Protein AF-A0A3M2CW40-F1 (afdb_monomer_lite)

Foldseek 3Di:
DPPPVVVVVVVVVVVVVPDDPPPDPDLQCPLVVLLPPQWAKEKEFEAEAEPPDDPPPPGPQDQLVQKWKWKAQVVVQAFTDTDDWDASDPVRSSRRMTIDTGHAGKMKMFIAWNQNLQVLQPDPDDDQLTWIWMFGGHGSFHYEYQFYWYWYFHWDQDPVRDTTGHHIDNYIDGHDPVVVVQVSSCVSNVHRDDYYYTHIGTFLPLLPPVLVLVAQEAEDEDPDPADEDEPQLLVLLLVVLVNDPVSQVCLVVPDDVVSVVVVVVCVVVSSVRSNVRSVVVCVVCVVLSVVVVVCCNVVPLSVLLSVLLNVVSCVLSVVVVVVPVVPPDDDPDDRFHKYKYKGWHYWYWFAFLPPQWTFIKTKMWIWIFTDDPPDTRTSDIAIEIAEAQRGAADDDPPDDSPRHDRGSRRPRYDYDPDHTDIDHVVQSRDPVCVVVVVVVSSVVSNVVSQVVCVSNVSDPPPPPPPD

Sequence (467 aa):
MISWTVVLGAIVLIAGCGYDPIVVSDRAGIAEGATNDGRAVVLFRLFVTEEGRSPMLSPVRWSFESFEMGLARIDAGEQMKRVQVLSPSSALASQGWMFMKMNPGRYQLWIVPPAGSLSILGAQDTHRTIPDIHLDIPSGARWVYAGSLHLVCSPRAGFWGNMMPTHCANTVNVVNEAQAARRVIEQVARRPVPFIVRLGVPHRWKVNDSRLRTVMPIVKAQKKPIRWVRPDWRRRALERVGITPQGVEWSMWGFGGISTIAYLLYLPFGILTGELLGASDQDTWKDCVDRWQETFQQSDLQRHWNQMMRRALEMKVNGLAHDRRSHAARSDAEPAVFIWETGVERVQLRECEERGSFCLELAVRLQIRERSAEEGQLVYDGFLLYSNPAARPVPFSEQPFSQAQLPVYRTYEIPLSDRAPCRNLKFYCADENARLLHEEVSQVFSRMISYFLTDLGINAETSQDAH

Radius of gyration: 25.92 Å; chains: 1; bounding box: 70×84×68 Å

Structure (mmCIF, N/CA/C/O backbone):
data_AF-A0A3M2CW40-F1
#
_entry.id   AF-A0A3M2CW40-F1
#
loop_
_atom_site.group_PDB
_atom_site.id
_atom_site.type_symbol
_atom_site.label_atom_id
_atom_site.label_alt_id
_atom_site.label_comp_id
_atom_site.label_asym_id
_atom_site.label_entity_id
_atom_site.label_seq_id
_atom_site.pdbx_PDB_ins_code
_atom_site.Cartn_x
_atom_site.Cartn_y
_atom_site.Cartn_z
_atom_site.occupancy
_atom_site.B_iso_or_equiv
_atom_site.auth_seq_id
_atom_site.auth_comp_id
_atom_site.auth_asym_id
_atom_site.auth_atom_id
_atom_site.pdbx_PDB_model_num
ATOM 1 N N . MET A 1 1 ? -33.946 41.887 3.224 1.00 44.06 1 MET A N 1
ATOM 2 C CA . MET A 1 1 ? -33.983 40.858 2.162 1.00 44.06 1 MET A CA 1
ATOM 3 C C . MET A 1 1 ? -32.568 40.670 1.650 1.00 44.06 1 MET A C 1
ATOM 5 O O . MET A 1 1 ? -32.076 41.528 0.933 1.00 44.06 1 MET A O 1
ATOM 9 N N . ILE A 1 2 ? -31.880 39.617 2.090 1.00 43.72 2 ILE A N 1
ATOM 10 C CA . ILE A 1 2 ? -30.570 39.269 1.529 1.00 43.72 2 ILE A CA 1
ATOM 11 C C . ILE A 1 2 ? -30.851 38.691 0.141 1.00 43.72 2 ILE A C 1
ATOM 13 O O . ILE A 1 2 ? -31.598 37.723 0.017 1.00 43.72 2 ILE A O 1
ATOM 17 N N . SER A 1 3 ? -30.347 39.358 -0.896 1.00 50.59 3 SER A N 1
ATOM 18 C CA . SER A 1 3 ? -30.571 38.965 -2.286 1.00 50.59 3 SER A CA 1
ATOM 19 C C . SER A 1 3 ? -30.021 37.559 -2.520 1.00 50.59 3 SER A C 1
ATOM 21 O O . SER A 1 3 ? -28.847 37.299 -2.253 1.00 50.59 3 SER A O 1
ATOM 23 N N . TRP A 1 4 ? -30.858 36.663 -3.043 1.00 50.28 4 TRP A N 1
ATOM 24 C CA . TRP A 1 4 ? -30.526 35.269 -3.361 1.00 50.28 4 TRP A CA 1
ATOM 25 C C . TRP A 1 4 ? -29.286 35.120 -4.262 1.00 50.28 4 TRP A C 1
ATOM 27 O O . TRP A 1 4 ? -28.609 34.094 -4.217 1.00 50.28 4 TRP A O 1
ATOM 37 N N . THR A 1 5 ? -28.927 36.166 -5.012 1.00 61.84 5 THR A N 1
ATOM 38 C CA . THR A 1 5 ? -27.685 36.238 -5.796 1.00 61.84 5 THR A CA 1
ATOM 39 C C . THR A 1 5 ? -26.415 36.182 -4.945 1.00 61.84 5 THR A C 1
ATOM 41 O O . THR A 1 5 ? -25.422 35.612 -5.385 1.00 61.84 5 THR A O 1
ATOM 44 N N . VAL A 1 6 ? -26.436 36.707 -3.716 1.00 63.44 6 VAL A N 1
ATOM 45 C CA . VAL A 1 6 ? -25.269 36.704 -2.815 1.00 63.44 6 VAL A CA 1
ATOM 46 C C . VAL A 1 6 ? -25.023 35.304 -2.244 1.00 63.44 6 VAL A C 1
ATOM 48 O O . VAL A 1 6 ? -23.878 34.873 -2.140 1.00 63.44 6 VAL A O 1
ATOM 51 N N . VAL A 1 7 ? -26.091 34.560 -1.942 1.00 60.53 7 VAL A N 1
ATOM 52 C CA . VAL A 1 7 ? -25.998 33.189 -1.411 1.00 60.53 7 VAL A CA 1
ATOM 53 C C . VAL A 1 7 ? -25.547 32.208 -2.498 1.00 60.53 7 VAL A C 1
ATOM 55 O O . VAL A 1 7 ? -24.634 31.419 -2.266 1.00 60.53 7 VAL A O 1
ATOM 58 N N . LEU A 1 8 ? -26.110 32.300 -3.710 1.00 56.31 8 LEU A N 1
ATOM 59 C CA . LEU A 1 8 ? -25.662 31.500 -4.859 1.00 56.31 8 LEU A CA 1
ATOM 60 C C . LEU A 1 8 ? -24.215 31.828 -5.263 1.00 56.31 8 LEU A C 1
ATOM 62 O O . LEU A 1 8 ? -23.442 30.914 -5.542 1.00 56.31 8 LEU A O 1
ATOM 66 N N . GLY A 1 9 ? -23.823 33.107 -5.226 1.00 54.88 9 GLY A N 1
ATOM 67 C CA . GLY A 1 9 ? -22.445 33.530 -5.494 1.00 54.88 9 GLY A CA 1
ATOM 68 C C . GLY A 1 9 ? -21.434 32.962 -4.491 1.00 54.88 9 GLY A C 1
ATOM 69 O O . GLY A 1 9 ? -20.370 32.497 -4.893 1.00 54.88 9 GLY A O 1
ATOM 70 N N . ALA A 1 10 ? -21.780 32.922 -3.200 1.00 55.78 10 ALA A N 1
ATOM 71 C CA . ALA A 1 10 ? -20.925 32.337 -2.167 1.00 55.78 10 ALA A CA 1
ATOM 72 C C . ALA A 1 10 ? -20.774 30.811 -2.317 1.00 55.78 10 ALA A C 1
ATOM 74 O O . ALA A 1 10 ? -19.677 30.289 -2.140 1.00 55.78 10 ALA A O 1
ATOM 75 N N . ILE A 1 11 ? -21.836 30.092 -2.703 1.00 53.91 11 ILE A N 1
ATOM 76 C CA . ILE A 1 11 ? -21.786 28.633 -2.910 1.00 53.91 11 ILE A CA 1
ATOM 77 C C . ILE A 1 11 ? -20.890 28.271 -4.106 1.00 53.91 11 ILE A C 1
ATOM 79 O O . ILE A 1 11 ? -20.099 27.333 -4.012 1.00 53.91 11 ILE A O 1
ATOM 83 N N . VAL A 1 12 ? -20.942 29.041 -5.199 1.00 51.91 12 VAL A N 1
ATOM 84 C CA . VAL A 1 12 ? -20.060 28.833 -6.364 1.00 51.91 12 VAL A CA 1
ATOM 85 C C . VAL A 1 12 ? -18.601 29.170 -6.034 1.00 51.91 12 VAL A C 1
ATOM 87 O O . VAL A 1 12 ? -17.702 28.441 -6.447 1.00 51.91 12 VAL A O 1
ATOM 90 N N . LEU A 1 13 ? -18.348 30.217 -5.240 1.00 47.81 13 LEU A N 1
ATOM 91 C CA . LEU A 1 13 ? -16.991 30.577 -4.805 1.00 47.81 13 LEU A CA 1
ATOM 92 C C . LEU A 1 13 ? -16.382 29.550 -3.837 1.00 47.81 13 LEU A C 1
ATOM 94 O O . LEU A 1 13 ? -15.189 29.278 -3.922 1.00 47.81 13 LEU A O 1
ATOM 98 N N . ILE A 1 14 ? -17.180 28.933 -2.960 1.00 51.41 14 ILE A N 1
ATOM 99 C CA . ILE A 1 14 ? -16.698 27.886 -2.042 1.00 51.41 14 ILE A CA 1
ATOM 100 C C . ILE A 1 14 ? -16.479 26.556 -2.784 1.00 51.41 14 ILE A C 1
ATOM 102 O O . ILE A 1 14 ? -15.515 25.850 -2.494 1.00 51.41 14 ILE A O 1
ATOM 106 N N . ALA A 1 15 ? -17.309 26.231 -3.782 1.00 43.91 15 ALA A N 1
ATOM 107 C CA . ALA A 1 15 ? -17.119 25.046 -4.624 1.00 43.91 15 ALA A CA 1
ATOM 108 C C . ALA A 1 15 ? -15.930 25.180 -5.602 1.00 43.91 15 ALA A C 1
ATOM 110 O O . ALA A 1 15 ? -15.316 24.178 -5.965 1.00 43.91 15 ALA A O 1
ATOM 111 N N . GLY A 1 16 ? -15.578 26.407 -6.005 1.00 30.75 16 GLY A N 1
ATOM 112 C CA . GLY A 1 16 ? -14.485 26.692 -6.943 1.00 30.75 16 GLY A CA 1
ATOM 113 C C . GLY A 1 16 ? -13.069 26.623 -6.356 1.00 30.75 16 GLY A C 1
ATOM 114 O O . GLY A 1 16 ? -12.115 26.500 -7.116 1.00 30.75 16 GLY A O 1
ATOM 115 N N . CYS A 1 17 ? -12.905 26.652 -5.030 1.00 34.38 17 CYS A N 1
ATOM 116 C CA . CYS A 1 17 ? -11.582 26.656 -4.382 1.00 34.38 17 CYS A CA 1
ATOM 117 C C . CYS A 1 17 ? -10.978 25.258 -4.133 1.00 34.38 17 CYS A C 1
ATOM 119 O O . CYS A 1 17 ? -9.925 25.155 -3.511 1.00 34.38 17 CYS A O 1
ATOM 121 N N . GLY A 1 18 ? -11.630 24.179 -4.578 1.00 31.06 18 GLY A N 1
ATOM 122 C CA . GLY A 1 18 ? -11.165 22.800 -4.358 1.00 31.06 18 GLY A CA 1
ATOM 123 C C . GLY A 1 18 ? -10.577 22.103 -5.585 1.00 31.06 18 GLY A C 1
ATOM 124 O O . GLY A 1 18 ? -10.141 20.957 -5.479 1.00 31.06 18 GLY A O 1
ATOM 125 N N . TYR A 1 19 ? -10.590 22.754 -6.749 1.00 31.95 19 TYR A N 1
ATOM 126 C CA . TYR A 1 19 ? -10.140 22.158 -8.002 1.00 31.95 19 TYR A CA 1
ATOM 127 C C . TYR A 1 19 ? -8.957 22.963 -8.535 1.00 31.95 19 TYR A C 1
ATOM 129 O O . TYR A 1 19 ? -9.136 23.902 -9.302 1.00 31.95 19 TYR A O 1
ATOM 137 N N . ASP A 1 20 ? -7.747 22.589 -8.120 1.00 27.83 20 ASP A N 1
ATOM 138 C CA . ASP A 1 20 ? -6.549 22.858 -8.911 1.00 27.83 20 ASP A CA 1
ATOM 139 C C . ASP A 1 20 ? -6.469 21.740 -9.959 1.00 27.83 20 ASP A C 1
ATOM 141 O O . ASP A 1 20 ? -5.956 20.653 -9.661 1.00 27.83 20 ASP A O 1
ATOM 145 N N . PRO A 1 21 ? -6.975 21.925 -11.196 1.00 28.89 21 PRO A N 1
ATOM 146 C CA . PRO A 1 21 ? -6.471 21.103 -12.271 1.00 28.89 21 PRO A CA 1
ATOM 147 C C . PRO A 1 21 ? -4.989 21.452 -12.348 1.00 28.89 21 PRO A C 1
ATOM 149 O O . PRO A 1 21 ? -4.625 22.584 -12.666 1.00 28.89 21 PRO A O 1
ATOM 152 N N . ILE A 1 22 ? -4.124 20.501 -12.008 1.00 30.59 22 ILE A N 1
ATOM 153 C CA . ILE A 1 22 ? -2.691 20.619 -12.257 1.00 30.59 22 ILE A CA 1
ATOM 154 C C . ILE A 1 22 ? -2.535 20.657 -13.782 1.00 30.59 22 ILE A C 1
ATOM 156 O O . ILE A 1 22 ? -2.352 19.646 -14.456 1.00 30.59 22 ILE A O 1
ATOM 160 N N . VAL A 1 23 ? -2.694 21.848 -14.353 1.00 30.48 23 VAL A N 1
ATOM 161 C CA . VAL A 1 23 ? -2.336 22.161 -15.724 1.00 30.48 23 VAL A CA 1
ATOM 162 C C . VAL A 1 23 ? -0.822 22.243 -15.702 1.00 30.48 23 VAL A C 1
ATOM 164 O O . VAL A 1 23 ? -0.243 23.199 -15.189 1.00 30.48 23 VAL A O 1
ATOM 167 N N . VAL A 1 24 ? -0.172 21.193 -16.201 1.00 34.41 24 VAL A N 1
ATOM 168 C CA . VAL A 1 24 ? 1.283 21.160 -16.343 1.00 34.41 24 VAL A CA 1
ATOM 169 C C . VAL A 1 24 ? 1.679 22.185 -17.401 1.00 34.41 24 VAL A C 1
ATOM 171 O O . VAL A 1 24 ? 1.652 21.918 -18.604 1.00 34.41 24 VAL A O 1
ATOM 174 N N . SER A 1 25 ? 2.022 23.379 -16.926 1.00 37.19 25 SER A N 1
ATOM 175 C CA . SER A 1 25 ? 2.752 24.388 -17.669 1.00 37.19 25 SER A CA 1
ATOM 176 C C . SER A 1 25 ? 4.214 23.946 -17.832 1.00 37.19 25 SER A C 1
ATOM 178 O O . SER A 1 25 ? 4.871 23.477 -16.906 1.00 37.19 25 SER A O 1
ATOM 180 N N . ASP A 1 26 ? 4.670 24.071 -19.074 1.00 41.09 26 ASP A N 1
ATOM 181 C CA . ASP A 1 26 ? 6.036 23.960 -19.588 1.00 41.09 26 ASP A CA 1
ATOM 182 C C . ASP A 1 26 ? 6.791 22.613 -19.456 1.00 41.09 26 ASP A C 1
ATOM 184 O O . ASP A 1 26 ? 7.423 22.282 -18.452 1.00 41.09 26 ASP A O 1
ATOM 188 N N . ARG A 1 27 ? 6.812 21.855 -20.567 1.00 57.12 27 ARG A N 1
ATOM 189 C CA . ARG A 1 27 ? 7.552 20.588 -20.740 1.00 57.12 27 ARG A CA 1
ATOM 190 C C . ARG A 1 27 ? 9.078 20.749 -20.623 1.00 57.12 27 ARG A C 1
ATOM 192 O O . ARG A 1 27 ? 9.757 19.751 -20.392 1.00 57.12 27 ARG A O 1
ATOM 199 N N . ALA A 1 28 ? 9.622 21.963 -20.756 1.00 47.47 28 ALA A N 1
ATOM 200 C CA . ALA A 1 28 ? 11.062 22.218 -20.671 1.00 47.47 28 ALA A CA 1
ATOM 201 C C . ALA A 1 28 ? 11.565 22.455 -19.229 1.00 47.47 28 ALA A C 1
ATOM 203 O O . ALA A 1 28 ? 12.679 22.049 -18.904 1.00 47.47 28 ALA A O 1
ATOM 204 N N . GLY A 1 29 ? 10.739 23.013 -18.333 1.00 52.56 29 GLY A N 1
ATOM 205 C CA . GLY A 1 29 ? 11.114 23.309 -16.936 1.00 52.56 29 GLY A CA 1
ATOM 206 C C . GLY A 1 29 ? 11.127 22.093 -15.997 1.00 52.56 29 GLY A C 1
ATOM 207 O O . GLY A 1 29 ? 11.475 22.185 -14.818 1.00 52.56 29 GLY A O 1
ATOM 208 N N . ILE A 1 30 ? 10.740 20.920 -16.497 1.00 57.38 30 ILE A N 1
ATOM 209 C CA . ILE A 1 30 ? 10.519 19.724 -15.683 1.00 57.38 30 ILE A CA 1
ATOM 210 C C . ILE A 1 30 ? 11.839 19.097 -15.216 1.00 57.38 30 ILE A C 1
ATOM 212 O O . ILE A 1 30 ? 11.925 18.718 -14.045 1.00 57.38 30 ILE A O 1
ATOM 216 N N . ALA A 1 31 ? 12.845 19.021 -16.092 1.00 53.38 31 ALA A N 1
ATOM 217 C CA . ALA A 1 31 ? 14.150 18.434 -15.786 1.00 53.38 31 ALA A CA 1
ATOM 218 C C . ALA A 1 31 ? 15.004 19.325 -14.867 1.00 53.38 31 ALA A C 1
ATOM 220 O O . ALA A 1 31 ? 15.714 18.804 -14.011 1.00 53.38 31 ALA A O 1
ATOM 221 N N . GLU A 1 32 ? 14.911 20.651 -15.007 1.00 55.19 32 GLU A N 1
ATOM 222 C CA . GLU A 1 32 ? 15.654 21.604 -14.167 1.00 55.19 32 GLU A CA 1
ATOM 223 C C . GLU A 1 32 ? 14.956 21.885 -12.829 1.00 55.19 32 GLU A C 1
ATOM 225 O O . GLU A 1 32 ? 15.618 21.972 -11.796 1.00 55.19 32 GLU A O 1
ATOM 230 N N . GLY A 1 33 ? 13.619 21.955 -12.802 1.00 53.44 33 GLY A N 1
ATOM 231 C CA . GLY A 1 33 ? 12.868 22.195 -11.566 1.00 53.44 33 GLY A CA 1
ATOM 232 C C . GLY A 1 33 ? 12.907 21.022 -10.580 1.00 53.44 33 GLY A C 1
ATOM 233 O O . GLY A 1 33 ? 12.931 21.242 -9.374 1.00 53.44 33 GLY A O 1
ATOM 234 N N . ALA A 1 34 ? 12.964 19.779 -11.077 1.00 55.69 34 ALA A N 1
ATOM 235 C CA . ALA A 1 34 ? 13.024 18.582 -10.229 1.00 55.69 34 ALA A CA 1
ATOM 236 C C . ALA A 1 34 ? 14.354 18.437 -9.473 1.00 55.69 34 ALA A C 1
ATOM 238 O O . ALA A 1 34 ? 14.408 17.814 -8.424 1.00 55.69 34 ALA A O 1
ATOM 239 N N . THR A 1 35 ? 15.452 19.014 -9.969 1.00 57.56 35 THR A N 1
ATOM 240 C CA . THR A 1 35 ? 16.745 18.878 -9.281 1.00 57.56 35 THR A CA 1
ATOM 241 C C . THR A 1 35 ? 16.898 19.793 -8.069 1.00 57.56 35 THR A C 1
ATOM 243 O O . THR A 1 35 ? 17.798 19.560 -7.262 1.00 57.56 35 THR A O 1
ATOM 246 N N . ASN A 1 36 ? 16.038 20.807 -7.929 1.00 65.94 36 ASN A N 1
ATOM 247 C CA . ASN A 1 36 ? 16.151 21.828 -6.884 1.00 65.94 36 ASN A CA 1
ATOM 248 C C . ASN A 1 36 ? 15.212 21.589 -5.691 1.00 65.94 36 ASN A C 1
ATOM 250 O O . ASN A 1 36 ? 15.451 22.134 -4.620 1.00 65.94 36 ASN A O 1
ATOM 254 N N . ASP A 1 37 ? 14.173 20.766 -5.849 1.00 76.94 37 ASP A N 1
ATOM 255 C CA . ASP A 1 37 ? 13.150 20.508 -4.824 1.00 76.94 37 ASP A CA 1
ATOM 256 C C . ASP A 1 37 ? 13.348 19.178 -4.065 1.00 76.94 37 ASP A C 1
ATOM 258 O O . ASP A 1 37 ? 12.519 18.797 -3.240 1.00 76.94 37 ASP A O 1
ATOM 262 N N . GLY A 1 38 ? 14.451 18.469 -4.332 1.00 82.56 38 GLY A N 1
ATOM 263 C CA . GLY A 1 38 ? 14.778 17.191 -3.694 1.00 82.56 38 GLY A CA 1
ATOM 264 C C . GLY A 1 38 ? 13.988 15.988 -4.225 1.00 82.56 38 GLY A C 1
ATOM 265 O O . GLY A 1 38 ? 14.080 14.907 -3.638 1.00 82.56 38 GLY A O 1
ATOM 266 N N . ARG A 1 39 ? 13.226 16.143 -5.318 1.00 89.62 39 ARG A N 1
ATOM 267 C CA . ARG A 1 39 ? 12.509 15.045 -5.982 1.00 89.62 39 ARG A CA 1
ATOM 268 C C . ARG A 1 39 ? 13.362 14.387 -7.064 1.00 89.62 39 ARG A C 1
ATOM 270 O O . ARG A 1 39 ? 14.198 15.013 -7.706 1.00 89.62 39 ARG A O 1
ATOM 277 N N . ALA A 1 40 ? 13.109 13.108 -7.305 1.00 91.12 40 ALA A N 1
ATOM 278 C CA . ALA A 1 40 ? 13.692 12.373 -8.417 1.00 91.12 40 ALA A CA 1
ATOM 279 C C . ALA A 1 40 ? 12.754 12.400 -9.630 1.00 91.12 40 ALA A C 1
ATOM 281 O O . ALA A 1 40 ? 11.532 12.283 -9.490 1.00 91.12 40 ALA A O 1
ATOM 282 N N . VAL A 1 41 ? 13.326 12.484 -10.831 1.00 92.62 41 VAL A N 1
ATOM 283 C CA . VAL A 1 41 ? 12.629 12.149 -12.075 1.00 92.62 41 VAL A CA 1
ATOM 284 C C . VAL A 1 41 ? 12.775 10.651 -12.311 1.00 92.62 41 VAL A C 1
ATOM 286 O O . VAL A 1 41 ? 13.875 10.145 -12.540 1.00 92.62 41 VAL A O 1
ATOM 289 N N . VAL A 1 42 ? 11.656 9.940 -12.243 1.00 94.19 42 VAL A N 1
ATOM 290 C CA . VAL A 1 42 ? 11.593 8.490 -12.423 1.00 94.19 42 VAL A CA 1
ATOM 291 C C . VAL A 1 42 ? 11.137 8.207 -13.842 1.00 94.19 42 VAL A C 1
ATOM 293 O O . VAL A 1 42 ? 9.977 8.441 -14.169 1.00 94.19 42 VAL A O 1
ATOM 296 N N . LEU A 1 43 ? 12.055 7.740 -14.685 1.00 95.19 43 LEU A N 1
ATOM 297 C CA . LEU A 1 43 ? 11.823 7.374 -16.077 1.00 95.19 43 LEU A CA 1
ATOM 298 C C . LEU A 1 43 ? 11.527 5.877 -16.183 1.00 95.19 43 LEU A C 1
ATOM 300 O O . LEU A 1 43 ? 12.252 5.047 -15.634 1.00 95.19 43 LEU A O 1
ATOM 304 N N . PHE A 1 44 ? 10.515 5.527 -16.960 1.00 94.56 44 PHE A N 1
ATOM 305 C CA . PHE A 1 44 ? 10.212 4.151 -17.329 1.00 94.56 44 PHE A CA 1
ATOM 306 C C . PHE A 1 44 ? 9.572 4.119 -18.710 1.00 94.56 44 PHE A C 1
ATOM 308 O O . PHE A 1 44 ? 9.232 5.149 -19.302 1.00 94.56 44 PHE A O 1
ATOM 315 N N . ARG A 1 45 ? 9.445 2.914 -19.250 1.00 93.31 45 ARG A N 1
ATOM 316 C CA . ARG A 1 45 ? 8.814 2.691 -20.543 1.00 93.31 45 ARG A CA 1
ATOM 317 C C . ARG A 1 45 ? 7.670 1.717 -20.379 1.00 93.31 45 ARG A C 1
ATOM 319 O O . ARG A 1 45 ? 7.857 0.699 -19.731 1.00 93.31 45 ARG A O 1
ATOM 326 N N . LEU A 1 46 ? 6.514 2.001 -20.961 1.00 90.94 46 LEU A N 1
ATOM 327 C CA . LEU A 1 46 ? 5.394 1.068 -20.981 1.00 90.94 46 LEU A CA 1
ATOM 328 C C . LEU A 1 46 ? 5.278 0.428 -22.361 1.00 90.94 46 LEU A C 1
ATOM 330 O O . LEU A 1 46 ? 5.119 1.116 -23.369 1.00 90.94 46 LEU A O 1
ATOM 334 N N . PHE A 1 47 ? 5.327 -0.896 -22.383 1.00 88.56 47 PHE A N 1
ATOM 335 C CA . PHE A 1 47 ? 5.077 -1.716 -23.549 1.00 88.56 47 PHE A CA 1
ATOM 336 C C . PHE A 1 47 ? 3.897 -2.619 -23.294 1.00 88.56 47 PHE A C 1
ATOM 338 O O . PHE A 1 47 ? 3.850 -3.333 -22.296 1.00 88.56 47 PHE A O 1
ATOM 345 N N . VAL A 1 48 ? 2.968 -2.629 -24.236 1.00 86.00 48 VAL A N 1
ATOM 346 C CA . VAL A 1 48 ? 1.795 -3.476 -24.136 1.00 86.00 48 VAL A CA 1
ATOM 347 C C . VAL A 1 48 ? 1.684 -4.286 -25.417 1.00 86.00 48 VAL A C 1
ATOM 349 O O . VAL A 1 48 ? 1.777 -3.747 -26.518 1.00 86.00 48 VAL A O 1
ATOM 352 N N . THR A 1 49 ? 1.560 -5.594 -25.250 1.00 84.12 49 THR A N 1
ATOM 353 C CA . THR A 1 49 ? 1.453 -6.577 -26.326 1.00 84.12 49 THR A CA 1
ATOM 354 C C . THR A 1 49 ? 0.093 -7.255 -26.268 1.00 84.12 49 THR A C 1
ATOM 356 O O . THR A 1 49 ? -0.508 -7.372 -25.200 1.00 84.12 49 THR A O 1
ATOM 359 N N . GLU A 1 50 ? -0.407 -7.661 -27.428 1.00 82.12 50 GLU A N 1
ATOM 360 C CA . GLU A 1 50 ? -1.687 -8.349 -27.560 1.00 82.12 50 GLU A CA 1
ATOM 361 C C . GLU A 1 50 ? -1.517 -9.840 -27.245 1.00 82.12 50 GLU A C 1
ATOM 363 O O . GLU A 1 50 ? -0.596 -10.488 -27.749 1.00 82.12 50 GLU A O 1
ATOM 368 N N . GLU A 1 51 ? -2.399 -10.388 -26.412 1.00 80.56 51 GLU A N 1
ATOM 369 C CA . GLU A 1 51 ? -2.412 -11.818 -26.102 1.00 80.56 51 GLU A CA 1
ATOM 370 C C . GLU A 1 51 ? -2.595 -12.659 -27.381 1.00 80.56 51 GLU A C 1
ATOM 372 O O . GLU A 1 51 ? -3.446 -12.369 -28.218 1.00 80.56 51 GLU A O 1
ATOM 377 N N . GLY A 1 52 ? -1.771 -13.697 -27.558 1.00 71.81 52 GLY A N 1
ATOM 378 C CA . GLY A 1 52 ? -1.835 -14.592 -28.723 1.00 71.81 52 GLY A CA 1
ATOM 379 C C . GLY A 1 52 ? -1.140 -14.084 -29.994 1.00 71.81 52 GLY A C 1
ATOM 380 O O . GLY A 1 52 ? -1.038 -14.835 -30.965 1.00 71.81 52 GLY A O 1
ATOM 381 N N . ARG A 1 53 ? -0.599 -12.858 -30.007 1.00 65.94 53 ARG A N 1
ATOM 382 C CA . ARG A 1 53 ? 0.200 -12.338 -31.128 1.00 65.94 53 ARG A CA 1
ATOM 383 C C . ARG A 1 53 ? 1.695 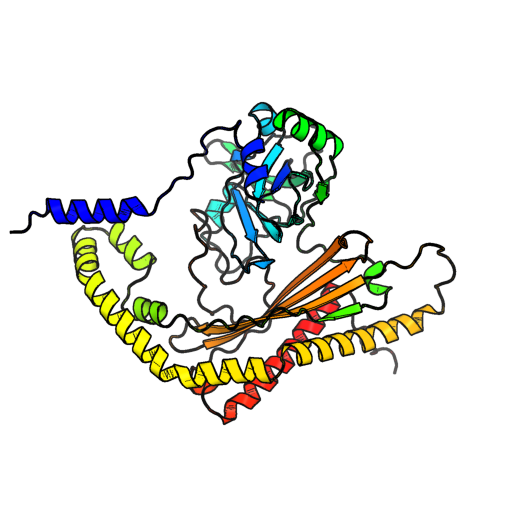-12.435 -30.832 1.00 65.94 53 ARG A C 1
ATOM 385 O O . ARG A 1 53 ? 2.174 -11.981 -29.798 1.00 65.94 53 ARG A O 1
ATOM 392 N N . SER A 1 54 ? 2.452 -13.008 -31.769 1.00 53.88 54 SER A N 1
ATOM 393 C CA . SER A 1 54 ? 3.916 -13.041 -31.683 1.00 53.88 54 SER A CA 1
ATOM 394 C C . SER A 1 54 ? 4.485 -11.612 -31.762 1.00 53.88 54 SER A C 1
ATOM 396 O O . SER A 1 54 ? 4.072 -10.862 -32.651 1.00 53.88 54 SER A O 1
ATOM 398 N N . PRO A 1 55 ? 5.455 -11.225 -30.905 1.00 54.31 55 PRO A N 1
ATOM 399 C CA . PRO A 1 55 ? 6.009 -9.864 -30.839 1.00 54.31 55 PRO A CA 1
ATOM 400 C C . PRO A 1 55 ? 6.710 -9.392 -32.128 1.00 54.31 55 PRO A C 1
ATOM 402 O O . PRO A 1 55 ? 7.091 -8.228 -32.228 1.00 54.31 55 PRO A O 1
ATOM 405 N N . MET A 1 56 ? 6.884 -10.278 -33.116 1.00 45.62 56 MET A N 1
ATOM 406 C CA . MET A 1 56 ? 7.477 -9.968 -34.421 1.00 45.62 56 MET A CA 1
ATOM 407 C C . MET A 1 56 ? 6.503 -9.348 -35.434 1.00 45.62 56 MET A C 1
ATOM 409 O O . MET A 1 56 ? 6.952 -8.696 -36.375 1.00 45.62 56 MET A O 1
ATOM 413 N N . LEU A 1 57 ? 5.187 -9.517 -35.269 1.00 45.59 57 LEU A N 1
ATOM 414 C CA . LEU A 1 57 ? 4.194 -8.870 -36.130 1.00 45.59 57 LEU A CA 1
ATOM 415 C C . LEU A 1 57 ? 3.832 -7.525 -35.504 1.00 45.59 57 LEU A C 1
ATOM 417 O O . LEU A 1 57 ? 3.298 -7.495 -34.401 1.00 45.59 57 LEU A O 1
ATOM 421 N N . SER A 1 58 ? 4.194 -6.443 -36.206 1.00 43.94 58 SER A N 1
ATOM 422 C CA . SER A 1 58 ? 4.102 -5.032 -35.799 1.00 43.94 58 SER A CA 1
ATOM 423 C C . SER A 1 58 ? 3.091 -4.800 -34.661 1.00 43.94 58 SER A C 1
ATOM 425 O O . SER A 1 58 ? 1.886 -4.941 -34.895 1.00 43.94 58 SER A O 1
ATOM 427 N N . PRO A 1 59 ? 3.551 -4.509 -33.427 1.00 51.38 59 PRO A N 1
ATOM 428 C CA . PRO A 1 59 ? 2.671 -4.448 -32.270 1.00 51.38 59 PRO A CA 1
ATOM 429 C C . PRO A 1 59 ? 1.592 -3.401 -32.523 1.00 51.38 59 PRO A C 1
ATOM 431 O O . PRO A 1 59 ? 1.901 -2.280 -32.939 1.00 51.38 59 PRO A O 1
ATOM 434 N N . VAL A 1 60 ? 0.331 -3.750 -32.257 1.00 51.19 60 VAL A N 1
ATOM 435 C CA . VAL A 1 60 ? -0.727 -2.748 -32.116 1.00 51.19 60 VAL A CA 1
ATOM 436 C C . VAL A 1 60 ? -0.269 -1.819 -30.997 1.00 51.19 60 VAL A C 1
ATOM 438 O O . VAL A 1 60 ? -0.265 -2.188 -29.825 1.00 51.19 60 VAL A O 1
ATOM 441 N N . ARG A 1 61 ? 0.222 -0.634 -31.366 1.00 55.88 61 ARG A N 1
ATOM 442 C CA . ARG A 1 61 ? 0.713 0.348 -30.403 1.00 55.88 61 ARG A CA 1
ATOM 443 C C . ARG A 1 61 ? -0.493 1.009 -29.760 1.00 55.88 61 ARG A C 1
ATOM 445 O O . ARG A 1 61 ? -0.997 2.008 -30.265 1.00 55.88 61 ARG A O 1
ATOM 452 N N . TRP A 1 62 ? -0.966 0.447 -28.654 1.00 63.16 62 TRP A N 1
ATOM 453 C CA . TRP A 1 62 ? -1.875 1.175 -27.780 1.00 63.16 62 TRP A CA 1
ATOM 454 C C . TRP A 1 62 ? -1.145 2.405 -27.241 1.00 63.16 62 TRP A C 1
ATOM 456 O O . TRP A 1 62 ? -0.025 2.301 -26.734 1.00 63.16 62 TRP A O 1
ATOM 466 N N . SER A 1 63 ? -1.749 3.586 -27.397 1.00 62.75 63 SER A N 1
ATOM 467 C CA . SER A 1 63 ? -1.198 4.793 -26.792 1.00 62.75 63 SER A CA 1
ATOM 468 C C . SER A 1 63 ? -1.292 4.653 -25.276 1.00 62.75 63 SER A C 1
ATOM 470 O O . SER A 1 63 ? -2.328 4.271 -24.730 1.00 62.75 63 SER A O 1
ATOM 472 N N . PHE A 1 64 ? -0.204 4.961 -24.576 1.00 66.06 64 PHE A N 1
ATOM 473 C CA . PHE A 1 64 ? -0.185 4.959 -23.111 1.00 66.06 64 PHE A CA 1
ATOM 474 C C . PHE A 1 64 ? -1.212 5.935 -22.515 1.00 66.06 64 PHE A C 1
ATOM 476 O O . PHE A 1 64 ? -1.616 5.746 -21.378 1.00 66.06 64 PHE A O 1
ATOM 483 N N . GLU A 1 65 ? -1.662 6.938 -23.280 1.00 66.81 65 GLU A N 1
ATOM 484 C CA . GLU A 1 65 ? -2.739 7.866 -22.901 1.00 66.81 65 GLU A CA 1
ATOM 485 C C . GLU A 1 65 ? -4.058 7.147 -22.578 1.00 66.81 65 GLU A C 1
ATOM 487 O O . GLU A 1 65 ? -4.923 7.712 -21.918 1.00 66.81 65 GLU A O 1
ATOM 492 N N . SER A 1 66 ? -4.206 5.895 -23.020 1.00 70.25 66 SER A N 1
ATOM 493 C CA . SER A 1 66 ? -5.345 5.048 -22.678 1.00 70.25 66 SER A CA 1
ATOM 494 C C . SER A 1 66 ? -5.211 4.331 -21.328 1.00 70.25 66 SER A C 1
ATOM 496 O O . SER A 1 66 ? -6.200 3.802 -20.834 1.00 70.25 66 SER A O 1
ATOM 498 N N . PHE A 1 67 ? -4.028 4.308 -20.709 1.00 78.94 67 PHE A N 1
ATOM 499 C CA . PHE A 1 67 ? -3.809 3.676 -19.408 1.00 78.94 67 PHE A CA 1
ATOM 500 C C . PHE A 1 67 ? -3.844 4.712 -18.291 1.00 78.94 67 PHE A C 1
ATOM 502 O O . PHE A 1 67 ? -3.214 5.767 -18.373 1.00 78.94 67 PHE A O 1
ATOM 509 N N . GLU A 1 68 ? -4.530 4.377 -17.205 1.00 82.06 68 GLU A N 1
ATOM 510 C CA . GLU A 1 68 ? -4.461 5.152 -15.973 1.00 82.06 68 GLU A CA 1
ATOM 511 C C . GLU A 1 68 ? -3.390 4.566 -15.061 1.00 82.06 68 GLU A C 1
ATOM 513 O O . GLU A 1 68 ? -3.195 3.351 -15.005 1.00 82.06 68 GLU A O 1
ATOM 518 N N . MET A 1 69 ? -2.689 5.430 -14.332 1.00 84.62 69 MET A N 1
ATOM 519 C CA . MET A 1 69 ? -1.689 4.992 -13.367 1.00 84.62 69 MET A CA 1
ATOM 520 C C . MET A 1 69 ? -2.108 5.360 -11.959 1.00 84.62 69 MET A C 1
ATOM 522 O O . MET A 1 69 ? -2.575 6.469 -11.694 1.00 84.62 69 MET A O 1
ATOM 526 N N . GLY A 1 70 ? -1.936 4.396 -11.065 1.00 85.12 70 GLY A N 1
ATOM 527 C CA . GLY A 1 70 ? -2.073 4.575 -9.635 1.00 85.12 70 GLY A CA 1
ATOM 528 C C . GLY A 1 70 ? -0.727 4.553 -8.958 1.00 85.12 70 GLY A C 1
ATOM 529 O O . GLY A 1 70 ? 0.119 3.738 -9.306 1.00 85.12 70 GLY A O 1
ATOM 530 N N . LEU A 1 71 ? -0.538 5.407 -7.965 1.00 87.81 71 LEU A N 1
ATOM 531 C CA . LEU A 1 71 ? 0.647 5.392 -7.131 1.00 87.81 71 LEU A CA 1
ATOM 532 C C . LEU A 1 71 ? 0.255 5.450 -5.655 1.00 87.81 71 LEU A C 1
ATOM 534 O O . LEU A 1 71 ? -0.560 6.280 -5.255 1.00 87.81 71 LEU A O 1
ATOM 538 N N . ALA A 1 72 ? 0.873 4.600 -4.841 1.00 87.69 72 ALA A N 1
ATOM 539 C CA . ALA A 1 72 ? 0.796 4.663 -3.385 1.00 87.69 72 ALA A CA 1
ATOM 540 C C . ALA A 1 72 ? 2.207 4.697 -2.799 1.00 87.69 72 ALA A C 1
ATOM 542 O O . ALA A 1 72 ? 3.007 3.797 -3.064 1.00 87.69 72 ALA A O 1
ATOM 543 N N . ARG A 1 73 ? 2.533 5.697 -1.974 1.00 90.62 73 ARG A N 1
ATOM 544 C CA . ARG A 1 73 ? 3.795 5.712 -1.223 1.00 90.62 73 ARG A CA 1
ATOM 545 C C . ARG A 1 73 ? 3.698 4.797 -0.003 1.00 90.62 73 ARG A C 1
ATOM 547 O O . ARG A 1 73 ? 3.146 5.165 1.037 1.00 90.62 73 ARG A O 1
ATOM 554 N N . ILE A 1 74 ? 4.298 3.618 -0.122 1.00 88.75 74 ILE A N 1
ATOM 555 C CA . ILE A 1 74 ? 4.256 2.540 0.872 1.00 88.75 74 ILE A CA 1
ATOM 556 C C . ILE A 1 74 ? 4.801 3.023 2.222 1.00 88.75 74 ILE A C 1
ATOM 558 O O . ILE A 1 74 ? 4.186 2.816 3.267 1.00 88.75 74 ILE A O 1
ATOM 562 N N . ASP A 1 75 ? 5.941 3.718 2.213 1.00 85.50 75 ASP A N 1
ATOM 563 C CA . ASP A 1 75 ? 6.614 4.145 3.447 1.00 85.50 75 ASP A CA 1
ATOM 564 C C . ASP A 1 75 ? 5.905 5.269 4.200 1.00 85.50 75 ASP A C 1
ATOM 566 O O . ASP A 1 75 ? 6.122 5.417 5.403 1.00 85.50 75 ASP A O 1
ATOM 570 N N . ALA A 1 76 ? 5.069 6.039 3.502 1.00 85.38 76 ALA A N 1
ATOM 571 C CA . ALA A 1 76 ? 4.220 7.064 4.099 1.00 85.38 76 ALA A CA 1
ATOM 572 C C . ALA A 1 76 ? 2.852 6.504 4.529 1.00 85.38 76 ALA A C 1
ATOM 574 O O . ALA A 1 76 ? 2.060 7.206 5.161 1.00 85.38 76 ALA A O 1
ATOM 575 N N . GLY A 1 77 ? 2.563 5.234 4.222 1.00 82.06 77 GLY A N 1
ATOM 576 C CA . GLY A 1 77 ? 1.256 4.655 4.485 1.00 82.06 77 GLY A CA 1
ATOM 577 C C . GLY A 1 77 ? 0.154 5.287 3.631 1.00 82.06 77 GLY A C 1
ATOM 578 O O . GLY A 1 77 ? -0.980 5.424 4.104 1.00 82.06 77 GLY A O 1
ATOM 579 N N . GLU A 1 78 ? 0.492 5.746 2.428 1.00 82.31 78 GLU A N 1
ATOM 580 C CA . GLU A 1 78 ? -0.466 6.361 1.518 1.00 82.31 78 GLU A CA 1
ATOM 581 C C . GLU A 1 78 ? -1.352 5.298 0.867 1.00 82.31 78 GLU A C 1
ATOM 583 O O . GLU A 1 78 ? -0.952 4.153 0.662 1.00 82.31 78 GLU A O 1
ATOM 588 N N . GLN A 1 79 ? -2.583 5.684 0.557 1.00 77.38 79 GLN A N 1
ATOM 589 C CA . GLN A 1 79 ? -3.464 4.888 -0.288 1.00 77.38 79 GLN A CA 1
ATOM 590 C C . GLN A 1 79 ? -3.140 5.131 -1.767 1.00 77.38 79 GLN A C 1
ATOM 592 O O . GLN A 1 79 ? -2.440 6.085 -2.109 1.00 77.38 79 GLN A O 1
ATOM 597 N N . MET A 1 80 ? -3.657 4.260 -2.632 1.00 79.81 80 MET A N 1
ATOM 598 C CA . MET A 1 80 ? -3.517 4.391 -4.078 1.00 79.81 80 MET A CA 1
ATOM 599 C C . MET A 1 80 ? -4.209 5.664 -4.563 1.00 79.81 80 MET A C 1
ATOM 601 O O . MET A 1 80 ? -5.404 5.840 -4.343 1.00 79.81 80 MET A O 1
ATOM 605 N N . LYS A 1 81 ? -3.456 6.538 -5.227 1.00 76.56 81 LYS A N 1
ATOM 606 C CA . LYS A 1 81 ? -3.961 7.772 -5.834 1.00 76.56 81 LYS A CA 1
ATOM 607 C C . LYS A 1 81 ? -3.709 7.738 -7.327 1.00 76.56 81 LYS A C 1
ATOM 609 O O . LYS A 1 81 ? -2.680 7.224 -7.769 1.00 76.56 81 LYS A O 1
ATOM 614 N N . ARG A 1 82 ? -4.615 8.317 -8.110 1.00 78.88 82 ARG A N 1
ATOM 615 C CA . ARG A 1 82 ? -4.365 8.526 -9.537 1.00 78.88 82 ARG A CA 1
ATOM 616 C C . ARG A 1 82 ? -3.180 9.475 -9.702 1.00 78.88 82 ARG A C 1
ATOM 618 O O . ARG A 1 82 ? -3.121 10.516 -9.053 1.00 78.88 82 ARG A O 1
ATOM 625 N N . VAL A 1 83 ? -2.254 9.128 -10.585 1.00 79.44 83 VAL A N 1
ATOM 626 C CA . VAL A 1 83 ? -1.124 9.991 -10.931 1.00 79.44 83 VAL A CA 1
ATOM 627 C C . VAL A 1 83 ? -1.126 10.318 -12.409 1.00 79.44 83 VAL A C 1
ATOM 629 O O . VAL A 1 83 ? -1.429 9.483 -13.261 1.00 79.44 83 VAL A O 1
ATOM 632 N N . GLN A 1 84 ? -0.763 11.560 -12.711 1.00 79.75 84 GLN A N 1
ATOM 633 C CA . GLN A 1 84 ? -0.514 11.976 -14.076 1.00 79.75 84 GLN A CA 1
ATOM 634 C C . GLN A 1 84 ? 0.915 11.597 -14.455 1.00 79.75 84 GLN A C 1
ATOM 636 O O . GLN A 1 84 ? 1.881 12.064 -13.849 1.00 79.75 84 GLN A O 1
ATOM 641 N N . VAL A 1 85 ? 1.041 10.769 -15.486 1.00 83.81 85 VAL A N 1
ATOM 642 C CA . VAL A 1 85 ? 2.325 10.503 -16.129 1.00 83.81 85 VAL A CA 1
ATOM 643 C C . VAL A 1 85 ? 2.550 11.464 -17.278 1.00 83.81 85 VAL A C 1
ATOM 645 O O . VAL A 1 85 ? 1.622 11.845 -17.992 1.00 83.81 85 VAL A O 1
ATOM 648 N N . LEU A 1 86 ? 3.803 11.861 -17.453 1.00 85.56 86 LEU A N 1
ATOM 649 C CA . LEU A 1 86 ? 4.208 12.785 -18.499 1.00 85.56 86 LEU A CA 1
ATOM 650 C C . LEU A 1 86 ? 5.148 12.074 -19.460 1.00 85.56 86 LEU A C 1
ATOM 652 O O . LEU A 1 86 ? 5.915 11.203 -19.059 1.00 85.56 86 LEU A O 1
ATOM 656 N N . SER A 1 87 ? 5.119 12.464 -20.730 1.00 85.88 87 SER A N 1
ATOM 657 C CA . SER A 1 87 ? 6.118 12.020 -21.698 1.00 85.88 87 SER A CA 1
ATOM 658 C C . SER A 1 87 ? 7.070 13.164 -22.039 1.00 85.88 87 SER A C 1
ATOM 660 O O . SER A 1 87 ? 6.615 14.310 -22.131 1.00 85.88 87 SER A O 1
ATOM 662 N N . PRO A 1 88 ? 8.375 12.903 -22.250 1.00 83.56 88 PRO A N 1
ATOM 663 C CA . PRO A 1 88 ? 9.310 13.985 -22.533 1.00 83.56 88 PRO A CA 1
ATOM 664 C C . PRO A 1 88 ? 9.082 14.671 -23.889 1.00 83.56 88 PRO A C 1
ATOM 666 O O . PRO A 1 88 ? 9.393 15.849 -24.048 1.00 83.56 88 PRO A O 1
ATOM 669 N N . SER A 1 89 ? 8.529 13.960 -24.875 1.00 84.69 89 SER A N 1
ATOM 670 C CA . SER A 1 89 ? 8.136 14.509 -26.180 1.00 84.69 89 SER A CA 1
ATOM 671 C C . SER A 1 89 ? 7.081 13.618 -26.831 1.00 84.69 89 SER A C 1
ATOM 673 O O . SER A 1 89 ? 6.996 12.444 -26.494 1.00 84.69 89 SER A O 1
ATOM 675 N N . SER A 1 90 ? 6.312 14.123 -27.801 1.00 83.81 90 SER A N 1
ATOM 676 C CA . SER A 1 90 ? 5.338 13.302 -28.549 1.00 83.81 90 SER A CA 1
ATOM 677 C C . SER A 1 90 ? 5.992 12.109 -29.262 1.00 83.81 90 SER A C 1
ATOM 679 O O . SER A 1 90 ? 5.429 11.016 -29.302 1.00 83.81 90 SER A O 1
ATOM 681 N N . ALA A 1 91 ? 7.217 12.287 -29.768 1.00 86.56 91 ALA A N 1
ATOM 682 C CA . ALA A 1 91 ? 7.990 11.214 -30.388 1.00 86.56 91 ALA A CA 1
ATOM 683 C C . ALA A 1 91 ? 8.339 10.105 -29.381 1.00 86.56 91 ALA A C 1
ATOM 685 O O . ALA A 1 91 ? 8.154 8.926 -29.678 1.00 86.56 91 ALA A O 1
ATOM 686 N N . LEU A 1 92 ? 8.789 10.463 -28.177 1.00 87.81 92 LEU A N 1
ATOM 687 C CA . LEU A 1 92 ? 9.100 9.505 -27.110 1.00 87.81 92 LEU A CA 1
ATOM 688 C C . LEU A 1 92 ? 7.836 8.876 -26.509 1.00 87.81 92 LEU A C 1
ATOM 690 O O . LEU A 1 92 ? 7.837 7.691 -26.175 1.00 87.81 92 LEU A O 1
ATOM 694 N N . ALA A 1 93 ? 6.739 9.629 -26.480 1.00 85.38 93 ALA A N 1
ATOM 695 C CA . ALA A 1 93 ? 5.413 9.170 -26.088 1.00 85.38 93 ALA A CA 1
ATOM 696 C C . ALA A 1 93 ? 4.954 8.006 -26.981 1.00 85.38 93 ALA A C 1
ATOM 698 O O . ALA A 1 93 ? 4.535 6.961 -26.487 1.00 85.38 93 ALA A O 1
ATOM 699 N N . SER A 1 94 ? 5.149 8.129 -28.300 1.00 83.81 94 SER A N 1
ATOM 700 C CA . SER A 1 94 ? 4.844 7.066 -29.275 1.00 83.81 94 SER A CA 1
ATOM 701 C C . SER A 1 94 ? 5.707 5.801 -29.125 1.00 83.81 94 SER A C 1
ATOM 703 O O . SER A 1 94 ? 5.378 4.746 -29.673 1.00 83.81 94 SER A O 1
ATOM 705 N N . GLN A 1 95 ? 6.821 5.907 -28.397 1.00 87.75 95 GLN A N 1
ATOM 706 C CA . GLN A 1 95 ? 7.719 4.802 -28.065 1.00 87.75 95 GLN A CA 1
ATOM 707 C C . GLN A 1 95 ? 7.450 4.229 -26.665 1.00 87.75 95 GLN A C 1
ATOM 709 O O . GLN A 1 95 ? 8.131 3.280 -26.276 1.00 87.75 95 GLN A O 1
ATOM 714 N N . GLY A 1 96 ? 6.485 4.785 -25.925 1.00 88.81 96 GLY A N 1
ATOM 715 C CA . GLY A 1 96 ? 6.095 4.350 -24.584 1.00 88.81 96 GLY A CA 1
ATOM 716 C C . GLY A 1 96 ? 6.910 4.965 -23.446 1.00 88.81 96 GLY A C 1
ATOM 717 O O . GLY A 1 96 ? 6.743 4.543 -22.307 1.00 88.81 96 GLY A O 1
ATOM 718 N N . TRP A 1 97 ? 7.800 5.928 -23.712 1.00 91.81 97 TRP A N 1
ATOM 719 C CA . TRP A 1 97 ? 8.613 6.561 -22.668 1.00 91.81 97 TRP A CA 1
ATOM 720 C C . TRP A 1 97 ? 7.819 7.592 -21.877 1.00 91.81 97 TRP A C 1
ATOM 722 O O . TRP A 1 97 ? 7.184 8.488 -22.445 1.00 91.81 97 TRP A O 1
ATOM 732 N N . MET A 1 98 ? 7.935 7.503 -20.558 1.00 90.75 98 MET A N 1
ATOM 733 C CA . MET A 1 98 ? 7.237 8.372 -19.625 1.00 90.75 98 MET A CA 1
ATOM 734 C C . MET A 1 98 ? 8.021 8.560 -18.335 1.00 90.75 98 MET A C 1
ATOM 736 O O . MET A 1 98 ? 8.907 7.774 -18.001 1.00 90.75 98 MET A O 1
ATOM 740 N N . PHE A 1 99 ? 7.694 9.622 -17.612 1.00 91.06 99 PHE A N 1
ATOM 741 C CA . PHE A 1 99 ? 8.298 9.915 -16.331 1.00 91.06 99 PHE A CA 1
ATOM 742 C C . PHE A 1 99 ? 7.288 10.459 -15.322 1.00 91.06 99 PHE A C 1
ATOM 744 O O . PHE A 1 99 ? 6.235 11.001 -15.669 1.00 91.06 99 PHE A O 1
ATOM 751 N N . MET A 1 100 ? 7.671 10.349 -14.053 1.00 91.19 100 MET A N 1
ATOM 752 C CA . MET A 1 100 ? 6.998 10.953 -12.908 1.00 91.19 100 MET A CA 1
ATOM 753 C C . MET A 1 100 ? 8.016 11.702 -12.047 1.00 91.19 100 MET A C 1
ATOM 755 O O . MET A 1 100 ? 9.189 11.331 -12.000 1.00 91.19 100 MET A O 1
ATOM 759 N N . LYS A 1 101 ? 7.573 12.747 -11.344 1.00 90.38 101 LYS A N 1
ATOM 760 C CA . LYS A 1 101 ? 8.365 13.389 -10.286 1.00 90.38 101 LYS A CA 1
ATOM 761 C C . LYS A 1 101 ? 7.968 12.788 -8.948 1.00 90.38 101 LYS A C 1
ATOM 763 O O . LYS A 1 101 ? 6.800 12.858 -8.577 1.00 90.38 101 LYS A O 1
ATOM 768 N N . MET A 1 102 ? 8.921 12.208 -8.229 1.00 91.38 102 MET A N 1
ATOM 769 C CA . MET A 1 102 ? 8.642 11.436 -7.018 1.00 91.38 102 MET A CA 1
ATOM 770 C C . MET A 1 102 ? 9.585 11.846 -5.889 1.00 91.38 102 MET A C 1
ATOM 772 O O . MET A 1 102 ? 10.774 12.064 -6.107 1.00 91.38 102 MET A O 1
ATOM 776 N N . ASN A 1 103 ? 9.063 11.943 -4.665 1.00 92.00 103 ASN A N 1
ATOM 777 C CA . ASN A 1 103 ? 9.914 12.071 -3.481 1.00 92.00 103 ASN A CA 1
ATOM 778 C C . ASN A 1 103 ? 10.699 10.762 -3.268 1.00 92.00 103 ASN A C 1
ATOM 780 O O . ASN A 1 103 ? 10.205 9.698 -3.652 1.00 92.00 103 ASN A O 1
ATOM 784 N N . PRO A 1 104 ? 11.856 10.783 -2.593 1.00 92.06 104 PRO A N 1
ATOM 785 C CA . PRO A 1 104 ? 12.518 9.554 -2.171 1.00 92.06 104 PRO A CA 1
ATOM 786 C C . PRO A 1 104 ? 11.608 8.647 -1.330 1.00 92.06 104 PRO A C 1
ATOM 788 O O . PRO A 1 104 ? 10.784 9.118 -0.534 1.00 92.06 104 PRO A O 1
ATOM 791 N N . GLY A 1 105 ? 11.764 7.337 -1.488 1.00 91.62 105 GLY A N 1
ATOM 792 C CA . GLY A 1 105 ? 11.010 6.310 -0.772 1.00 91.62 105 GLY A CA 1
ATOM 793 C C . GLY A 1 105 ? 10.461 5.222 -1.687 1.00 91.62 105 GLY A C 1
ATOM 794 O O . GLY A 1 105 ? 10.736 5.195 -2.886 1.00 91.62 105 GLY A O 1
ATOM 795 N N . ARG A 1 106 ? 9.665 4.325 -1.099 1.00 90.75 106 ARG A N 1
ATOM 796 C CA . ARG A 1 106 ? 9.091 3.178 -1.807 1.00 90.75 106 ARG A CA 1
ATOM 797 C C . ARG A 1 106 ? 7.644 3.394 -2.197 1.00 90.75 106 ARG A C 1
ATOM 799 O O . ARG A 1 106 ? 6.854 3.934 -1.415 1.00 90.75 106 ARG A O 1
ATOM 806 N N . TYR A 1 107 ? 7.303 2.916 -3.385 1.00 91.94 107 TYR A N 1
ATOM 807 C CA . TYR A 1 107 ? 5.994 3.106 -3.990 1.00 91.94 107 TYR A CA 1
ATOM 808 C C . TYR A 1 107 ? 5.457 1.814 -4.594 1.00 91.94 107 TYR A C 1
ATOM 810 O O . TYR A 1 107 ? 6.223 1.013 -5.119 1.00 91.94 107 TYR A O 1
ATOM 818 N N . GLN A 1 108 ? 4.138 1.653 -4.566 1.00 90.69 108 GLN A N 1
ATOM 819 C CA . GLN A 1 108 ? 3.411 0.703 -5.401 1.00 90.69 108 GLN A CA 1
ATOM 820 C C . GLN A 1 108 ? 2.851 1.474 -6.599 1.00 90.69 108 GLN A C 1
ATOM 822 O O . GLN A 1 108 ? 2.147 2.466 -6.409 1.00 90.69 108 GLN A O 1
ATOM 827 N N . LEU A 1 109 ? 3.178 1.032 -7.811 1.00 90.19 109 LEU A N 1
ATOM 828 C CA . LEU A 1 109 ? 2.642 1.535 -9.072 1.00 90.19 109 LEU A CA 1
ATOM 829 C C . LEU A 1 109 ? 1.613 0.536 -9.608 1.00 90.19 109 LEU A C 1
ATOM 831 O O . LEU A 1 109 ? 1.931 -0.639 -9.773 1.00 90.19 109 LEU A O 1
ATOM 835 N N . TRP A 1 110 ? 0.410 1.015 -9.904 1.00 88.06 110 TRP A N 1
ATOM 836 C CA . TRP A 1 110 ? -0.665 0.282 -10.572 1.00 88.06 110 TRP A CA 1
ATOM 837 C C . TRP A 1 110 ? -0.827 0.772 -12.002 1.00 88.06 110 TRP A C 1
ATOM 839 O O . TRP A 1 110 ? -0.859 1.980 -12.236 1.00 88.06 110 TRP A O 1
ATOM 849 N N . ILE A 1 111 ? -0.978 -0.157 -12.946 1.00 86.06 111 ILE A N 1
ATOM 850 C CA . ILE A 1 111 ? -1.229 0.165 -14.353 1.00 86.06 111 ILE A CA 1
ATOM 851 C C . ILE A 1 111 ? -2.621 -0.337 -14.725 1.00 86.06 111 ILE A C 1
ATOM 853 O O . ILE A 1 111 ? -2.842 -1.534 -14.902 1.00 86.06 111 ILE A O 1
ATOM 857 N N . VAL A 1 112 ? -3.576 0.582 -14.825 1.00 81.31 112 VAL A N 1
ATOM 858 C CA . VAL A 1 112 ? -4.992 0.273 -15.031 1.00 81.31 112 VAL A CA 1
ATOM 859 C C . VAL A 1 112 ? -5.341 0.429 -16.516 1.00 81.31 112 VAL A C 1
ATOM 861 O O . VAL A 1 112 ? -5.160 1.514 -17.074 1.00 81.31 112 VAL A O 1
ATOM 864 N N . PRO A 1 113 ? -5.841 -0.626 -17.187 1.00 75.38 113 PRO A N 1
ATOM 865 C CA . PRO A 1 113 ? -6.276 -0.524 -18.575 1.00 75.38 113 PRO A CA 1
ATOM 866 C C . PRO A 1 113 ? -7.555 0.333 -18.705 1.00 75.38 113 PRO A C 1
ATOM 868 O O . PRO A 1 113 ? -8.368 0.361 -17.778 1.00 75.38 113 PRO A O 1
ATOM 871 N N . PRO A 1 114 ? -7.798 0.961 -19.870 1.00 68.19 114 PRO A N 1
ATOM 872 C CA . PRO A 1 114 ? -8.907 1.895 -20.113 1.00 68.19 114 PRO A CA 1
ATOM 873 C C . PRO A 1 114 ? -10.283 1.292 -19.821 1.00 68.19 114 PRO A C 1
ATOM 875 O O . PRO A 1 114 ? -11.116 1.908 -19.172 1.00 68.19 114 PRO A O 1
ATOM 878 N N . ALA A 1 115 ? -10.539 0.056 -20.257 1.00 60.59 115 ALA A N 1
ATOM 879 C CA . ALA A 1 115 ? -11.808 -0.617 -19.970 1.00 60.59 115 ALA A CA 1
ATOM 880 C C . ALA A 1 115 ? -11.895 -1.151 -18.526 1.00 60.59 115 ALA A C 1
ATOM 882 O O . ALA A 1 115 ? -12.973 -1.522 -18.060 1.00 60.59 115 ALA A O 1
ATOM 883 N N . GLY A 1 116 ? -10.763 -1.191 -17.816 1.00 53.00 116 GLY A N 1
ATOM 884 C CA . GLY A 1 116 ? -10.701 -1.478 -16.390 1.00 53.00 116 GLY A CA 1
ATOM 885 C C . GLY A 1 116 ? -11.434 -0.417 -15.575 1.00 53.00 116 GLY A C 1
ATOM 886 O O . GLY A 1 116 ? -12.196 -0.799 -14.689 1.00 53.00 116 GLY A O 1
ATOM 887 N N . SER A 1 117 ? -11.312 0.870 -15.933 1.00 49.81 117 SER A N 1
ATOM 888 C CA . SER A 1 117 ? -11.910 1.988 -15.183 1.00 49.81 117 SER A CA 1
ATOM 889 C C . SER A 1 117 ? -13.426 1.838 -15.017 1.00 49.81 117 SER A C 1
ATOM 891 O O . SER A 1 117 ? -13.934 1.985 -13.914 1.00 49.81 117 SER A O 1
ATOM 893 N N . LEU A 1 118 ? -14.141 1.432 -16.072 1.00 45.09 118 LEU A N 1
ATOM 894 C CA . LEU A 1 118 ? -15.602 1.268 -16.072 1.00 45.09 118 LEU A CA 1
ATOM 895 C C . LEU A 1 118 ? -16.087 0.040 -15.282 1.00 45.09 118 LEU A C 1
ATOM 897 O O . LEU A 1 118 ? -17.246 -0.032 -14.886 1.00 45.09 118 LEU A O 1
ATOM 901 N N . SER A 1 119 ? -15.221 -0.951 -15.073 1.00 43.44 119 SER A N 1
ATOM 902 C CA . SER A 1 119 ? -15.587 -2.253 -14.492 1.00 43.44 119 SER A CA 1
ATOM 903 C C . SER A 1 119 ? -15.254 -2.403 -13.006 1.00 43.44 119 SER A C 1
ATOM 905 O O . SER A 1 119 ? -15.764 -3.320 -12.364 1.00 43.44 119 SER A O 1
ATOM 907 N N . ILE A 1 120 ? -14.448 -1.495 -12.443 1.00 45.72 120 ILE A N 1
ATOM 908 C CA . ILE A 1 120 ? -14.193 -1.433 -10.993 1.00 45.72 120 ILE A CA 1
ATOM 909 C C . ILE A 1 120 ? -15.442 -0.909 -10.240 1.00 45.72 120 ILE A C 1
ATOM 911 O O . ILE A 1 120 ? -15.520 -0.987 -9.019 1.00 45.72 120 ILE A O 1
ATOM 915 N N . LEU A 1 121 ? -16.468 -0.446 -10.965 1.00 38.50 121 LEU A N 1
ATOM 916 C CA . LEU A 1 121 ? -17.759 -0.008 -10.424 1.00 38.50 121 LEU A CA 1
ATOM 917 C C . LEU A 1 121 ? -18.664 -1.147 -9.917 1.00 38.50 121 LEU A C 1
ATOM 919 O O . LEU A 1 121 ? -19.570 -0.877 -9.135 1.00 38.50 121 LEU A O 1
ATOM 923 N N . GLY A 1 122 ? -18.476 -2.391 -10.382 1.00 34.16 122 GLY A N 1
ATOM 924 C CA . GLY A 1 122 ? -19.503 -3.439 -10.253 1.00 34.16 122 GLY A CA 1
ATOM 925 C C . GLY A 1 122 ? -19.142 -4.682 -9.437 1.00 34.16 122 GLY A C 1
ATOM 926 O O . GLY A 1 122 ? -20.022 -5.500 -9.184 1.00 34.16 122 GLY A O 1
ATOM 927 N N . ALA A 1 123 ? -17.883 -4.874 -9.042 1.00 36.62 123 ALA A N 1
ATOM 928 C CA . ALA A 1 123 ? -17.459 -6.109 -8.382 1.00 36.62 123 ALA A CA 1
ATOM 929 C C . ALA A 1 123 ? -17.276 -5.885 -6.879 1.00 36.62 123 ALA A C 1
ATOM 931 O O . ALA A 1 123 ? -16.222 -5.429 -6.448 1.00 36.62 123 ALA A O 1
ATOM 932 N N . GLN A 1 124 ? -18.288 -6.254 -6.090 1.00 38.66 124 GLN A N 1
ATOM 933 C CA . GLN A 1 124 ? -18.200 -6.238 -4.628 1.00 38.66 124 GLN A CA 1
ATOM 934 C C . GLN A 1 124 ? -17.153 -7.205 -4.052 1.00 38.66 124 GLN A C 1
ATOM 936 O O . GLN A 1 124 ? -16.841 -7.059 -2.880 1.00 38.66 124 GLN A O 1
ATOM 941 N N . ASP A 1 125 ? -16.580 -8.155 -4.810 1.00 35.34 125 ASP A N 1
ATOM 942 C CA . ASP A 1 125 ? -15.746 -9.182 -4.156 1.00 35.34 125 ASP A CA 1
ATOM 943 C C . ASP A 1 125 ? -14.664 -9.892 -4.993 1.00 35.34 125 ASP A C 1
ATOM 945 O O . ASP A 1 125 ? -14.117 -10.908 -4.571 1.00 35.34 125 ASP A O 1
ATOM 949 N N . THR A 1 126 ? -14.252 -9.375 -6.154 1.00 37.28 126 THR A N 1
ATOM 950 C CA . THR A 1 126 ? -13.090 -9.959 -6.855 1.00 37.28 126 THR A CA 1
ATOM 951 C C . THR A 1 126 ? -12.122 -8.879 -7.278 1.00 37.28 126 THR A C 1
ATOM 953 O O . THR A 1 126 ? -12.367 -8.143 -8.233 1.00 37.28 126 THR A O 1
ATOM 956 N N . HIS A 1 127 ? -11.009 -8.809 -6.552 1.00 45.78 127 HIS A N 1
ATOM 957 C CA . HIS A 1 127 ? -9.829 -8.037 -6.899 1.00 45.78 127 HIS A CA 1
ATOM 958 C C . HIS A 1 127 ? -9.442 -8.375 -8.342 1.00 45.78 127 HIS A C 1
ATOM 960 O O . HIS A 1 127 ? -8.840 -9.421 -8.592 1.00 45.78 127 HIS A O 1
ATOM 966 N N . ARG A 1 128 ? -9.802 -7.523 -9.311 1.00 50.03 128 ARG A N 1
ATOM 967 C CA . ARG A 1 128 ? -9.176 -7.615 -10.628 1.00 50.03 128 ARG A CA 1
ATOM 968 C C . ARG A 1 128 ? -7.690 -7.426 -10.388 1.00 50.03 128 ARG A C 1
ATOM 970 O O . ARG A 1 128 ? -7.265 -6.454 -9.773 1.00 50.03 128 ARG A O 1
ATOM 977 N N . THR A 1 129 ? -6.928 -8.409 -10.817 1.00 58.62 129 THR A N 1
ATOM 978 C CA . THR A 1 129 ? -5.483 -8.448 -10.697 1.00 58.62 129 THR A CA 1
ATOM 979 C C . THR A 1 129 ? -4.900 -7.399 -11.630 1.00 58.62 129 THR A C 1
ATOM 981 O O . THR A 1 129 ? -4.714 -7.616 -12.824 1.00 58.62 129 THR A O 1
ATOM 984 N N . ILE A 1 130 ? -4.715 -6.205 -11.077 1.00 69.19 130 ILE A N 1
ATOM 985 C CA . ILE A 1 130 ? -4.074 -5.089 -11.755 1.00 69.19 130 ILE A CA 1
ATOM 986 C C . ILE A 1 130 ? -2.573 -5.377 -11.743 1.00 69.19 130 ILE A C 1
ATOM 988 O O . ILE A 1 130 ? -2.047 -5.687 -10.674 1.00 69.19 130 ILE A O 1
ATOM 992 N N . PRO A 1 131 ? -1.883 -5.292 -12.892 1.00 74.88 131 PRO A N 1
ATOM 993 C CA . PRO A 1 131 ? -0.439 -5.427 -12.910 1.00 74.88 131 PRO A CA 1
ATOM 994 C C . PRO A 1 131 ? 0.186 -4.338 -12.037 1.00 74.88 131 PRO A C 1
ATOM 996 O O . PRO A 1 131 ? -0.054 -3.143 -12.256 1.00 74.88 131 PRO A O 1
ATOM 999 N N . ASP A 1 132 ? 0.977 -4.751 -11.051 1.00 84.25 132 ASP A N 1
ATOM 1000 C CA . ASP A 1 132 ? 1.555 -3.840 -10.081 1.00 84.25 132 ASP A CA 1
ATOM 1001 C C . ASP A 1 132 ? 3.031 -4.097 -9.780 1.00 84.25 132 ASP A C 1
ATOM 1003 O O . ASP A 1 132 ? 3.559 -5.207 -9.873 1.00 84.25 132 ASP A O 1
ATOM 1007 N N . ILE A 1 133 ? 3.735 -3.001 -9.501 1.00 89.50 133 ILE A N 1
ATOM 1008 C CA . ILE A 1 133 ? 5.194 -2.957 -9.424 1.00 89.50 133 ILE A CA 1
ATOM 1009 C C . ILE A 1 133 ? 5.600 -2.125 -8.213 1.00 89.50 133 ILE A C 1
ATOM 1011 O O . ILE A 1 133 ? 5.058 -1.047 -7.972 1.00 89.50 133 ILE A O 1
ATOM 1015 N N . HIS A 1 134 ? 6.594 -2.596 -7.473 1.00 90.00 134 HIS A N 1
ATOM 1016 C CA . HIS A 1 134 ? 7.276 -1.824 -6.450 1.00 90.00 134 HIS A CA 1
ATOM 1017 C C . HIS A 1 134 ? 8.410 -1.005 -7.062 1.00 90.00 134 HIS A C 1
ATOM 1019 O O . HIS A 1 134 ? 9.275 -1.537 -7.757 1.00 90.00 134 HIS A O 1
ATOM 1025 N N . LEU A 1 135 ? 8.413 0.292 -6.770 1.00 91.62 135 LEU A N 1
ATOM 1026 C CA . LEU A 1 135 ? 9.466 1.229 -7.140 1.00 91.62 135 LEU A CA 1
ATOM 1027 C C . LEU A 1 135 ? 10.224 1.651 -5.884 1.00 91.62 135 LEU A C 1
ATOM 1029 O O . LEU A 1 135 ? 9.603 1.991 -4.875 1.00 91.62 135 LEU A O 1
ATOM 1033 N N . ASP A 1 136 ? 11.551 1.676 -5.965 1.00 91.44 136 ASP A N 1
ATOM 1034 C CA . ASP A 1 136 ? 12.422 2.175 -4.902 1.00 91.44 136 ASP A CA 1
ATOM 1035 C C . ASP A 1 136 ? 13.197 3.399 -5.392 1.00 91.44 136 ASP A C 1
ATOM 1037 O O . ASP A 1 136 ? 13.986 3.315 -6.338 1.00 91.44 136 ASP A O 1
ATOM 1041 N N . ILE A 1 137 ? 12.920 4.554 -4.783 1.00 92.69 137 ILE A N 1
ATOM 1042 C CA . ILE A 1 137 ? 13.487 5.845 -5.175 1.00 92.69 137 ILE A CA 1
ATOM 1043 C C . ILE A 1 137 ? 14.506 6.280 -4.112 1.00 92.69 137 ILE A C 1
ATOM 1045 O O . ILE A 1 137 ? 14.099 6.757 -3.045 1.00 92.69 137 ILE A O 1
ATOM 1049 N N . PRO A 1 138 ? 15.818 6.137 -4.375 1.00 90.06 138 PRO A N 1
ATOM 1050 C CA . PRO A 1 138 ? 16.848 6.444 -3.391 1.00 90.06 138 PRO A CA 1
ATOM 1051 C C . PRO A 1 138 ? 16.925 7.940 -3.068 1.00 90.06 138 PRO A C 1
ATOM 1053 O O . PRO A 1 138 ? 16.621 8.808 -3.891 1.00 90.06 138 PRO A O 1
ATOM 1056 N N . SER A 1 139 ? 17.355 8.253 -1.845 1.00 89.88 139 SER A N 1
ATOM 1057 C CA . SER A 1 139 ? 17.587 9.634 -1.418 1.00 89.88 139 SER A CA 1
ATOM 1058 C C . SER A 1 139 ? 18.733 10.270 -2.201 1.00 89.88 139 SER A C 1
ATOM 1060 O O . SER A 1 139 ? 19.769 9.647 -2.405 1.00 89.88 139 SER A O 1
ATOM 1062 N N . GLY A 1 140 ? 18.561 11.524 -2.624 1.00 88.06 140 GLY A N 1
ATOM 1063 C CA . GLY A 1 140 ? 19.579 12.263 -3.382 1.00 88.06 140 GLY A CA 1
ATOM 1064 C C . GLY A 1 140 ? 19.654 11.905 -4.871 1.00 88.06 140 GLY A C 1
ATOM 1065 O O . GLY A 1 140 ? 20.368 12.573 -5.622 1.00 88.06 140 GLY A O 1
ATOM 1066 N N . ALA A 1 141 ? 18.895 10.906 -5.331 1.00 89.62 141 ALA A N 1
ATOM 1067 C CA . ALA A 1 141 ? 18.814 10.585 -6.746 1.00 89.62 141 ALA A CA 1
ATOM 1068 C C . ALA A 1 141 ? 18.043 11.661 -7.513 1.00 89.62 141 ALA A C 1
ATOM 1070 O O . ALA A 1 141 ? 16.933 12.039 -7.149 1.00 89.62 141 ALA A O 1
ATOM 1071 N N . ARG A 1 142 ? 18.634 12.133 -8.612 1.00 89.88 142 ARG A N 1
ATOM 1072 C CA . ARG A 1 142 ? 18.003 13.110 -9.514 1.00 89.88 142 ARG A CA 1
ATOM 1073 C C . ARG A 1 142 ? 17.236 12.434 -10.639 1.00 89.88 142 ARG A C 1
ATOM 1075 O O . ARG A 1 142 ? 16.138 12.857 -10.981 1.00 89.88 142 ARG A O 1
ATOM 1082 N N . TRP A 1 143 ? 17.820 11.377 -11.191 1.00 92.69 143 TRP A N 1
ATOM 1083 C CA . TRP A 1 143 ? 17.249 10.577 -12.263 1.00 92.69 143 TRP A CA 1
ATOM 1084 C C . TRP A 1 143 ? 17.297 9.108 -11.878 1.00 92.69 143 TRP A C 1
ATOM 1086 O O . TRP A 1 143 ? 18.354 8.588 -11.511 1.00 92.69 143 TRP A O 1
ATOM 1096 N N . VAL A 1 144 ? 16.153 8.443 -11.982 1.00 94.25 144 VAL A N 1
ATOM 1097 C CA . VAL A 1 144 ? 16.013 7.012 -11.725 1.00 94.25 144 VAL A CA 1
ATOM 1098 C C . VAL A 1 144 ? 15.391 6.370 -12.953 1.00 94.25 144 VAL A C 1
ATOM 1100 O O . VAL A 1 144 ? 14.326 6.789 -13.392 1.00 94.25 144 VAL A O 1
ATOM 1103 N N . TYR A 1 145 ? 16.041 5.355 -13.514 1.00 96.12 145 TYR A N 1
ATOM 1104 C CA . TYR A 1 145 ? 15.428 4.497 -14.521 1.00 96.12 145 TYR A CA 1
ATOM 1105 C C . TYR A 1 145 ? 14.832 3.266 -13.838 1.00 96.12 145 TYR A C 1
ATOM 1107 O O . TYR A 1 145 ? 15.568 2.454 -13.269 1.00 96.12 145 TYR A O 1
ATOM 1115 N N . ALA A 1 146 ? 13.506 3.145 -13.912 1.00 95.38 146 ALA A N 1
ATOM 1116 C CA . ALA A 1 146 ? 12.730 2.096 -13.257 1.00 95.38 146 ALA A CA 1
ATOM 1117 C C . ALA A 1 146 ? 12.502 0.841 -14.120 1.00 95.38 146 ALA A C 1
ATOM 1119 O O . ALA A 1 146 ? 11.862 -0.109 -13.675 1.00 95.38 146 ALA A O 1
ATOM 1120 N N . GLY A 1 147 ? 13.056 0.800 -15.333 1.00 95.00 147 GLY A N 1
ATOM 1121 C CA . GLY A 1 147 ? 12.885 -0.321 -16.256 1.00 95.00 147 GLY A CA 1
ATOM 1122 C C . GLY A 1 147 ? 11.832 -0.071 -17.334 1.00 95.00 147 GLY A C 1
ATOM 1123 O O . GLY A 1 147 ? 11.135 0.948 -17.361 1.00 95.00 147 GLY A O 1
ATOM 1124 N N . SER A 1 148 ? 11.753 -1.018 -18.258 1.00 94.12 148 SER A N 1
ATOM 1125 C CA . SER A 1 148 ? 10.727 -1.093 -19.291 1.00 94.12 148 SER A CA 1
ATOM 1126 C C . SER A 1 148 ? 9.715 -2.157 -18.876 1.00 94.12 148 SER A C 1
ATOM 1128 O O . SER A 1 148 ? 10.075 -3.301 -18.626 1.00 94.12 148 SER A O 1
ATOM 1130 N N . LEU A 1 149 ? 8.459 -1.754 -18.733 1.00 93.06 149 LEU A N 1
ATOM 1131 C CA . LEU A 1 149 ? 7.348 -2.525 -18.195 1.00 93.06 149 LEU A CA 1
ATOM 1132 C C . LEU A 1 149 ? 6.599 -3.162 -19.360 1.00 93.06 149 LEU A C 1
ATOM 1134 O O . LEU A 1 149 ? 5.973 -2.459 -20.150 1.00 93.06 149 LEU A O 1
ATOM 1138 N N . HIS A 1 150 ? 6.685 -4.480 -19.482 1.00 90.88 150 HIS A N 1
ATOM 1139 C CA . HIS A 1 150 ? 6.031 -5.245 -20.533 1.00 90.88 150 HIS A CA 1
ATOM 1140 C C . HIS A 1 150 ? 4.776 -5.913 -19.979 1.00 90.88 150 HIS A C 1
ATOM 1142 O O . HIS A 1 150 ? 4.843 -6.750 -19.076 1.00 90.88 150 HIS A O 1
ATOM 1148 N N . LEU A 1 151 ? 3.640 -5.537 -20.556 1.00 88.38 151 LEU A N 1
ATOM 1149 C CA . LEU A 1 151 ? 2.321 -6.075 -20.275 1.00 88.38 151 LEU A CA 1
ATOM 1150 C C . LEU A 1 151 ? 1.823 -6.881 -21.475 1.00 88.38 151 LEU A C 1
ATOM 1152 O O . LEU A 1 151 ? 2.046 -6.514 -22.632 1.00 88.38 151 LEU A O 1
ATOM 1156 N N . VAL A 1 152 ? 1.102 -7.958 -21.191 1.00 86.94 152 VAL A N 1
ATOM 1157 C CA . VAL A 1 152 ? 0.334 -8.713 -22.185 1.00 86.94 152 VAL A CA 1
ATOM 1158 C C . VAL A 1 152 ? -1.133 -8.483 -21.864 1.00 86.94 152 VAL A C 1
ATOM 1160 O O . VAL A 1 152 ? -1.536 -8.738 -20.731 1.00 86.94 152 VAL A O 1
ATOM 1163 N N . CYS A 1 153 ? -1.917 -7.972 -22.809 1.00 85.38 153 CYS A N 1
ATOM 1164 C CA . CYS A 1 153 ? -3.335 -7.700 -22.596 1.00 85.38 153 CYS A CA 1
ATOM 1165 C C . CYS A 1 153 ? -4.199 -8.259 -23.725 1.00 85.38 153 CYS A C 1
ATOM 1167 O O . CYS A 1 153 ? -3.806 -8.267 -24.892 1.00 85.38 153 CYS A O 1
ATOM 1169 N N . SER A 1 154 ? -5.410 -8.680 -23.377 1.00 82.94 154 SER A N 1
ATOM 1170 C CA . SER A 1 154 ? -6.436 -9.089 -24.327 1.00 82.94 154 SER A CA 1
ATOM 1171 C C . SER A 1 154 ? -7.170 -7.863 -24.892 1.00 82.94 154 SER A C 1
ATOM 1173 O O . SER A 1 154 ? -7.587 -6.964 -24.137 1.00 82.94 154 SER A O 1
ATOM 1175 N N . PRO A 1 155 ? -7.337 -7.796 -26.222 1.00 80.56 155 PRO A N 1
ATOM 1176 C CA . PRO A 1 155 ? -8.103 -6.745 -26.866 1.00 80.56 155 PRO A CA 1
ATOM 1177 C C . PRO A 1 155 ? -9.605 -7.009 -26.711 1.00 80.56 155 PRO A C 1
ATOM 1179 O O . PRO A 1 155 ? -10.066 -8.149 -26.714 1.00 80.56 155 PRO A O 1
ATOM 1182 N N . ARG A 1 156 ? -10.399 -5.943 -26.662 1.00 76.25 156 ARG A N 1
ATOM 1183 C CA . ARG A 1 156 ? -11.846 -5.998 -26.879 1.00 76.25 156 ARG A CA 1
ATOM 1184 C C . ARG A 1 156 ? -12.246 -4.866 -27.800 1.00 76.25 156 ARG A C 1
ATOM 1186 O O . ARG A 1 156 ? -11.787 -3.737 -27.630 1.00 76.25 156 ARG A O 1
ATOM 1193 N N . ALA A 1 157 ? -13.134 -5.160 -28.739 1.00 71.88 157 ALA A N 1
ATOM 1194 C CA . ALA A 1 157 ? -13.757 -4.124 -29.542 1.00 71.88 157 ALA A CA 1
ATOM 1195 C C . ALA A 1 157 ? -14.562 -3.189 -28.624 1.00 71.88 157 ALA A C 1
ATOM 1197 O O . ALA A 1 157 ? -15.470 -3.622 -27.909 1.00 71.88 157 ALA A O 1
ATOM 1198 N N . GLY A 1 158 ? -14.193 -1.911 -28.614 1.00 66.38 158 GLY A N 1
ATOM 1199 C CA . GLY A 1 158 ? -14.981 -0.851 -28.005 1.00 66.38 158 GLY A CA 1
ATOM 1200 C C . GLY A 1 158 ? -16.265 -0.595 -28.796 1.00 66.38 158 GLY A C 1
ATOM 1201 O O . GLY A 1 158 ? -16.449 -1.109 -29.899 1.00 66.38 158 GLY A O 1
ATOM 1202 N N . PHE A 1 159 ? -17.139 0.253 -28.250 1.00 66.25 159 PHE A N 1
ATOM 1203 C CA . PHE A 1 159 ? -18.433 0.594 -28.859 1.00 66.25 159 PHE A CA 1
ATOM 1204 C C . PHE A 1 159 ? -18.312 1.109 -30.310 1.00 66.25 159 PHE A C 1
ATOM 1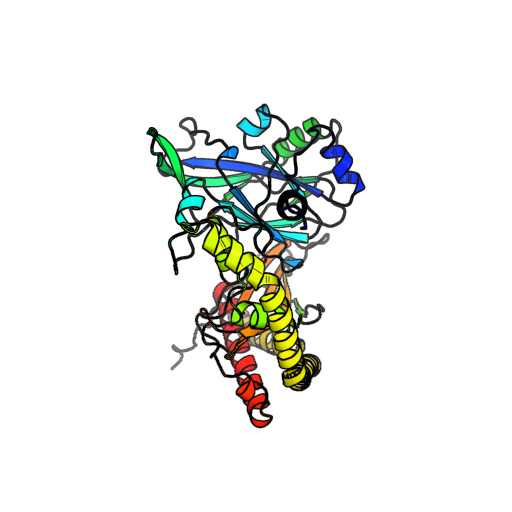206 O O . PHE A 1 159 ? -19.184 0.855 -31.131 1.00 66.25 159 PHE A O 1
ATOM 1213 N N . TRP A 1 160 ? -17.193 1.761 -30.642 1.00 72.38 160 TRP A N 1
ATOM 1214 C CA . TRP A 1 160 ? -16.894 2.304 -31.974 1.00 72.38 160 TRP A CA 1
ATOM 1215 C C . TRP A 1 160 ? -16.003 1.396 -32.843 1.00 72.38 160 TRP A C 1
ATOM 1217 O O . TRP A 1 160 ? -15.405 1.865 -33.804 1.00 72.38 160 TRP A O 1
ATOM 1227 N N . GLY A 1 161 ? -15.835 0.118 -32.489 1.00 68.12 161 GLY A N 1
ATOM 1228 C CA . GLY A 1 161 ? -14.992 -0.833 -33.234 1.00 68.12 161 GLY A CA 1
ATOM 1229 C C . GLY A 1 161 ? -13.481 -0.714 -32.981 1.00 68.12 161 GLY A C 1
ATOM 1230 O O . GLY A 1 161 ? -12.721 -1.578 -33.413 1.00 68.12 161 GLY A O 1
ATOM 1231 N N . ASN A 1 162 ? -13.028 0.298 -32.234 1.00 72.25 162 ASN A N 1
ATOM 1232 C CA . ASN A 1 162 ? -11.626 0.430 -31.827 1.00 72.25 162 ASN A CA 1
ATOM 1233 C C . ASN A 1 162 ? -11.250 -0.652 -30.806 1.00 72.25 162 ASN A C 1
ATOM 1235 O O . ASN A 1 162 ? -11.931 -0.807 -29.794 1.00 72.25 162 ASN A O 1
ATOM 1239 N N . MET A 1 163 ? -10.149 -1.370 -31.034 1.00 70.88 163 MET A N 1
ATOM 1240 C CA . MET A 1 163 ? -9.642 -2.366 -30.084 1.00 70.88 163 MET A CA 1
ATOM 1241 C C . MET A 1 163 ? -9.007 -1.678 -28.872 1.00 70.88 163 MET A C 1
ATOM 1243 O O . MET A 1 163 ? -8.021 -0.955 -29.012 1.00 70.88 163 MET A O 1
ATOM 1247 N N . MET A 1 164 ? -9.551 -1.931 -27.684 1.00 72.50 164 MET A N 1
ATOM 1248 C CA . MET A 1 164 ? -9.030 -1.429 -26.413 1.00 72.50 164 MET A CA 1
ATOM 1249 C C . MET A 1 164 ? -8.523 -2.584 -25.542 1.00 72.50 164 MET A C 1
ATOM 1251 O O . MET A 1 164 ? -9.154 -3.645 -25.521 1.00 72.50 164 MET A O 1
ATOM 1255 N N . PRO A 1 165 ? -7.417 -2.404 -24.800 1.00 74.38 165 PRO A N 1
ATOM 1256 C CA . PRO A 1 165 ? -6.976 -3.400 -23.835 1.00 74.38 165 PRO A CA 1
ATOM 1257 C C . PRO A 1 165 ? -7.988 -3.504 -22.687 1.00 74.38 165 PRO A C 1
ATOM 1259 O O . PRO A 1 165 ? -8.435 -2.490 -22.144 1.00 74.38 165 PRO A O 1
ATOM 1262 N N . THR A 1 166 ? -8.360 -4.735 -22.323 1.00 73.69 166 THR A N 1
ATOM 1263 C CA . THR A 1 166 ? -9.374 -4.996 -21.282 1.00 73.69 166 THR A CA 1
ATOM 1264 C C . THR A 1 166 ? -8.843 -5.743 -20.080 1.00 73.69 166 THR A C 1
ATOM 1266 O O . THR A 1 166 ? -8.986 -5.262 -18.956 1.00 73.69 166 THR A O 1
ATOM 1269 N N . HIS A 1 167 ? -8.233 -6.902 -20.310 1.00 77.69 167 HIS A N 1
ATOM 1270 C CA . HIS A 1 167 ? -7.631 -7.712 -19.266 1.00 77.69 167 HIS A CA 1
ATOM 1271 C C . HIS A 1 167 ? -6.152 -7.862 -19.566 1.00 77.69 167 HIS A C 1
ATOM 1273 O O . HIS A 1 167 ? -5.787 -8.340 -20.634 1.00 77.69 167 HIS A O 1
ATOM 1279 N N . CYS A 1 168 ? -5.314 -7.433 -18.632 1.00 81.00 168 CYS A N 1
ATOM 1280 C CA . CYS A 1 168 ? -3.879 -7.645 -18.707 1.00 81.00 168 CYS A CA 1
ATOM 1281 C C . CYS A 1 168 ? -3.493 -8.822 -17.816 1.00 81.00 168 CYS A C 1
ATOM 1283 O O . CYS A 1 168 ? -4.118 -9.043 -16.779 1.00 81.00 168 CYS A O 1
ATOM 1285 N N . ALA A 1 169 ? -2.471 -9.569 -18.224 1.00 80.81 169 ALA A N 1
ATOM 1286 C CA . ALA A 1 169 ? -1.867 -10.594 -17.395 1.00 80.81 169 ALA A CA 1
ATOM 1287 C C . ALA A 1 169 ? -1.386 -9.986 -16.071 1.00 80.81 169 ALA A C 1
ATOM 1289 O O . ALA A 1 169 ? -0.884 -8.864 -16.026 1.00 80.81 169 ALA A O 1
ATOM 1290 N N . ASN A 1 170 ? -1.491 -10.764 -14.997 1.00 73.56 170 ASN A N 1
ATOM 1291 C CA . ASN A 1 170 ? -1.180 -10.318 -13.633 1.00 73.56 170 ASN A CA 1
ATOM 1292 C C . ASN A 1 170 ? 0.318 -10.097 -13.400 1.00 73.56 170 ASN A C 1
ATOM 1294 O O . ASN A 1 170 ? 0.724 -9.626 -12.345 1.00 73.56 170 ASN A O 1
ATOM 1298 N N . THR A 1 171 ? 1.144 -10.500 -14.361 1.00 77.94 171 THR A N 1
ATOM 1299 C CA . THR A 1 171 ? 2.595 -10.424 -14.294 1.00 77.94 171 THR A CA 1
ATOM 1300 C C . THR A 1 171 ? 3.089 -9.318 -15.210 1.00 77.94 171 THR A C 1
ATOM 1302 O O . THR A 1 171 ? 2.863 -9.364 -16.421 1.00 77.94 171 THR A O 1
ATOM 1305 N N . VAL A 1 172 ? 3.819 -8.363 -14.642 1.00 86.62 172 VAL A N 1
ATOM 1306 C CA . VAL A 1 172 ? 4.619 -7.407 -15.410 1.00 86.62 172 VAL A CA 1
ATOM 1307 C C . VAL A 1 172 ? 6.008 -7.991 -15.605 1.00 86.62 172 VAL A C 1
ATOM 1309 O O . VAL A 1 172 ? 6.661 -8.356 -14.629 1.00 86.62 172 VAL A O 1
ATOM 1312 N N . ASN A 1 173 ? 6.490 -8.039 -16.844 1.00 89.19 173 ASN A N 1
ATOM 1313 C CA . ASN A 1 173 ? 7.903 -8.305 -17.087 1.00 89.19 173 ASN A CA 1
ATOM 1314 C C . ASN A 1 173 ? 8.676 -6.979 -17.117 1.00 89.19 173 ASN A C 1
ATOM 1316 O O . ASN A 1 173 ? 8.336 -6.083 -17.889 1.00 89.19 173 ASN A O 1
ATOM 1320 N N . VAL A 1 174 ? 9.700 -6.845 -16.275 1.00 90.62 174 VAL A N 1
ATOM 1321 C CA . VAL A 1 174 ? 10.517 -5.629 -16.182 1.00 90.62 174 VAL A CA 1
ATOM 1322 C C . VAL A 1 174 ? 11.855 -5.873 -16.872 1.00 90.62 174 VAL A C 1
ATOM 1324 O O . VAL A 1 174 ? 12.668 -6.675 -16.421 1.00 90.62 174 VAL A O 1
ATOM 1327 N N . VAL A 1 175 ? 12.086 -5.167 -17.976 1.00 93.12 175 VAL A N 1
ATOM 1328 C CA . VAL A 1 175 ? 13.281 -5.296 -18.816 1.00 93.12 175 VAL A CA 1
ATOM 1329 C C . VAL A 1 175 ? 14.223 -4.122 -18.569 1.00 93.12 175 VAL A C 1
ATOM 1331 O O . VAL A 1 175 ? 13.800 -2.972 -18.453 1.00 93.12 175 VAL A O 1
ATOM 1334 N N . ASN A 1 176 ? 15.524 -4.402 -18.503 1.00 94.38 176 ASN A N 1
ATOM 1335 C CA . ASN A 1 176 ? 16.548 -3.376 -18.362 1.00 94.38 176 ASN A CA 1
ATOM 1336 C C . ASN A 1 176 ? 16.998 -2.842 -19.733 1.00 94.38 176 ASN A C 1
ATOM 1338 O O . ASN A 1 176 ? 17.822 -3.457 -20.404 1.00 94.38 176 ASN A O 1
ATOM 1342 N N . GLU A 1 177 ? 16.514 -1.663 -20.120 1.00 95.38 177 GLU A N 1
ATOM 1343 C CA . GLU A 1 177 ? 16.964 -0.921 -21.306 1.00 95.38 177 GLU A CA 1
ATOM 1344 C C . GLU A 1 177 ? 17.801 0.321 -20.926 1.00 95.38 177 GLU A C 1
ATOM 1346 O O . GLU A 1 177 ? 17.669 1.382 -21.540 1.00 95.38 177 GLU A O 1
ATOM 1351 N N . ALA A 1 178 ? 18.679 0.223 -19.917 1.00 95.62 178 ALA A N 1
ATOM 1352 C CA . ALA A 1 178 ? 19.420 1.371 -19.371 1.00 95.62 178 ALA A CA 1
ATOM 1353 C C . ALA A 1 178 ? 20.177 2.206 -20.422 1.00 95.62 178 ALA A C 1
ATOM 1355 O O . ALA A 1 178 ? 20.274 3.424 -20.287 1.00 95.62 178 ALA A O 1
ATOM 1356 N N . GLN A 1 179 ? 20.688 1.589 -21.493 1.00 95.62 179 GLN A N 1
ATOM 1357 C CA . GLN A 1 179 ? 21.348 2.315 -22.588 1.00 95.62 179 GLN A CA 1
ATOM 1358 C C . GLN A 1 179 ? 20.370 3.157 -23.424 1.00 95.62 179 GLN A C 1
ATOM 1360 O O . GLN A 1 179 ? 20.716 4.246 -23.883 1.00 95.62 179 GLN A O 1
ATOM 1365 N N . ALA A 1 180 ? 19.148 2.669 -23.651 1.00 95.00 180 ALA A N 1
ATOM 1366 C CA . ALA A 1 180 ? 18.104 3.447 -24.313 1.00 95.00 180 ALA A CA 1
ATOM 1367 C C . ALA A 1 180 ? 17.595 4.555 -23.382 1.00 95.00 180 ALA A C 1
ATOM 1369 O O . ALA A 1 180 ? 17.493 5.704 -23.807 1.00 95.00 180 ALA A O 1
ATOM 1370 N N . ALA A 1 181 ? 17.391 4.234 -22.101 1.00 95.50 181 ALA A N 1
ATOM 1371 C CA . ALA A 1 181 ? 17.016 5.202 -21.076 1.00 95.50 181 ALA A CA 1
ATOM 1372 C C . ALA A 1 181 ? 18.043 6.338 -20.962 1.00 95.50 181 ALA A C 1
ATOM 1374 O O . ALA A 1 181 ? 17.652 7.499 -20.951 1.00 95.50 181 ALA A O 1
ATOM 1375 N N . ARG A 1 182 ? 19.350 6.032 -20.974 1.00 95.12 182 ARG A N 1
ATOM 1376 C CA . ARG A 1 182 ? 20.425 7.039 -20.966 1.00 95.12 182 ARG A CA 1
ATOM 1377 C C . ARG A 1 182 ? 20.265 8.052 -22.096 1.00 95.12 182 ARG A C 1
ATOM 1379 O O . ARG A 1 182 ? 20.269 9.247 -21.830 1.00 95.12 182 ARG A O 1
ATOM 1386 N N . ARG A 1 183 ? 20.054 7.579 -23.329 1.00 94.06 183 ARG A N 1
ATOM 1387 C CA . ARG A 1 183 ? 19.863 8.449 -24.503 1.00 94.06 183 ARG A CA 1
ATOM 1388 C C . ARG A 1 183 ? 18.642 9.355 -24.352 1.00 94.06 183 ARG A C 1
ATOM 1390 O O . ARG A 1 183 ? 18.711 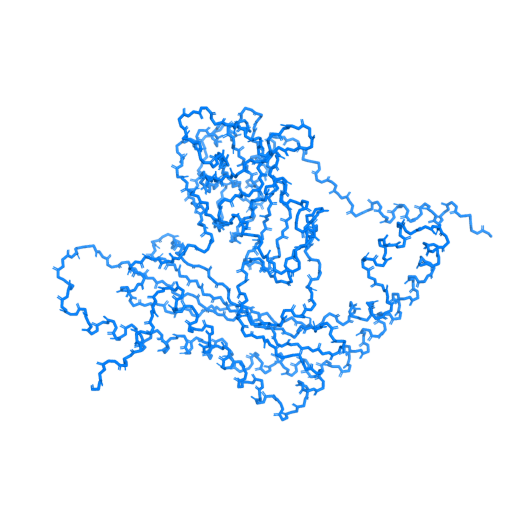10.534 -24.683 1.00 94.06 183 ARG A O 1
ATOM 1397 N N . VAL A 1 184 ? 17.544 8.820 -23.817 1.00 92.88 184 VAL A N 1
ATOM 1398 C CA . VAL A 1 184 ? 16.337 9.607 -23.525 1.00 92.88 184 VAL A CA 1
ATOM 1399 C C . VAL A 1 184 ? 16.621 10.662 -22.456 1.00 92.88 184 VAL A C 1
ATOM 1401 O O . VAL A 1 184 ? 16.288 11.826 -22.648 1.00 92.88 184 VAL A O 1
ATOM 1404 N N . ILE A 1 185 ? 17.273 10.287 -21.356 1.00 91.50 185 ILE A N 1
ATOM 1405 C CA . ILE A 1 185 ? 17.618 11.209 -20.267 1.00 91.50 185 ILE A CA 1
ATOM 1406 C C . ILE A 1 185 ? 18.533 12.327 -20.775 1.00 91.50 185 ILE A C 1
ATOM 1408 O O . ILE A 1 185 ? 18.267 13.490 -20.500 1.00 91.50 185 ILE A O 1
ATOM 1412 N N . GLU A 1 186 ? 19.566 12.006 -21.552 1.00 90.62 186 GLU A N 1
ATOM 1413 C CA . GLU A 1 186 ? 20.492 12.989 -22.129 1.00 90.62 186 GLU A CA 1
ATOM 1414 C C . GLU A 1 186 ? 19.785 13.941 -23.102 1.00 90.62 186 GLU A C 1
ATOM 1416 O O . GLU A 1 186 ? 20.023 15.150 -23.060 1.00 90.62 186 GLU A O 1
ATOM 1421 N N . GLN A 1 187 ? 18.859 13.426 -23.921 1.00 89.56 187 GLN A N 1
ATOM 1422 C CA . GLN A 1 187 ? 18.033 14.244 -24.812 1.00 89.56 187 GLN A CA 1
ATOM 1423 C C . GLN A 1 187 ? 17.158 15.235 -24.029 1.00 89.56 187 GLN A C 1
ATOM 1425 O O . GLN A 1 187 ? 16.984 16.378 -24.450 1.00 89.56 187 GLN A O 1
ATOM 1430 N N . VAL A 1 188 ? 16.611 14.809 -22.888 1.00 86.06 188 VAL A N 1
ATOM 1431 C CA . VAL A 1 188 ? 15.699 15.616 -22.064 1.00 86.06 188 VAL A CA 1
ATOM 1432 C C . VAL A 1 188 ? 16.455 16.607 -21.186 1.00 86.06 188 VAL A C 1
ATOM 1434 O O . VAL A 1 188 ? 16.084 17.775 -21.113 1.00 86.06 188 VAL A O 1
ATOM 1437 N N . ALA A 1 189 ? 17.535 16.164 -20.545 1.00 84.50 189 ALA A N 1
ATOM 1438 C CA . ALA A 1 189 ? 18.374 16.987 -19.682 1.00 84.50 189 ALA A CA 1
ATOM 1439 C C . ALA A 1 189 ? 19.274 17.953 -20.469 1.00 84.50 189 ALA A C 1
ATOM 1441 O O . ALA A 1 189 ? 19.848 18.858 -19.867 1.00 84.50 189 ALA A O 1
ATOM 1442 N N . ARG A 1 190 ? 19.418 17.761 -21.792 1.00 84.69 190 ARG A N 1
ATOM 1443 C CA . ARG A 1 190 ? 20.299 18.525 -22.702 1.00 84.69 190 ARG A CA 1
ATOM 1444 C C . ARG A 1 190 ? 21.784 18.500 -22.321 1.00 84.69 190 ARG A C 1
ATOM 1446 O O . ARG A 1 190 ? 22.580 19.254 -22.874 1.00 84.69 190 ARG A O 1
ATOM 1453 N N . ARG A 1 191 ? 22.163 17.644 -21.372 1.00 83.19 191 ARG A N 1
ATOM 1454 C CA . ARG A 1 191 ? 23.531 17.410 -20.909 1.00 83.19 191 ARG A CA 1
ATOM 1455 C C . ARG A 1 191 ? 23.632 16.024 -20.270 1.00 83.19 191 ARG A C 1
ATOM 1457 O O . ARG A 1 191 ? 22.616 15.519 -19.784 1.00 83.19 191 ARG A O 1
ATOM 1464 N N . PRO A 1 192 ? 24.835 15.431 -20.203 1.00 84.81 192 PRO A N 1
ATOM 1465 C CA . PRO A 1 192 ? 25.063 14.225 -19.419 1.00 84.81 192 PRO A CA 1
ATOM 1466 C C . PRO A 1 192 ? 24.712 14.475 -17.950 1.00 84.81 192 PRO A C 1
ATOM 1468 O O . PRO A 1 192 ? 25.230 15.400 -17.321 1.00 84.81 192 PRO A O 1
ATOM 1471 N N . VAL A 1 193 ? 23.823 13.651 -17.406 1.00 86.25 193 VAL A N 1
ATOM 1472 C CA . VAL A 1 193 ? 23.431 13.682 -15.994 1.00 86.25 193 VAL A CA 1
ATOM 1473 C C . VAL A 1 193 ? 23.604 12.294 -15.385 1.00 86.25 193 VAL A C 1
ATOM 1475 O O . VAL A 1 193 ? 23.306 11.294 -16.046 1.00 86.25 193 VAL A O 1
ATOM 1478 N N . PRO A 1 194 ? 24.080 12.202 -14.131 1.00 88.62 194 PRO A N 1
ATOM 1479 C CA . PRO A 1 194 ? 24.103 10.930 -13.430 1.00 88.62 194 PRO A CA 1
ATOM 1480 C C . PRO A 1 194 ? 22.665 10.439 -13.245 1.00 88.62 194 PRO A C 1
ATOM 1482 O O . PRO A 1 194 ? 21.791 11.192 -12.806 1.00 88.62 194 PRO A O 1
ATOM 1485 N N . PHE A 1 195 ? 22.427 9.172 -13.567 1.00 90.38 195 PHE A N 1
ATOM 1486 C CA . PHE A 1 195 ? 21.176 8.492 -13.259 1.00 90.38 195 PHE A CA 1
ATOM 1487 C C . PHE A 1 195 ? 21.460 7.119 -12.671 1.00 90.38 195 PHE A C 1
ATOM 1489 O O . PHE A 1 195 ? 22.484 6.498 -12.962 1.00 90.38 195 PHE A O 1
ATOM 1496 N N . ILE A 1 196 ? 20.528 6.657 -11.850 1.00 92.81 196 ILE A N 1
ATOM 1497 C CA . ILE A 1 196 ? 20.606 5.367 -11.178 1.00 92.81 196 ILE A CA 1
ATOM 1498 C C . ILE A 1 196 ? 19.624 4.418 -11.858 1.00 92.81 196 ILE A C 1
ATOM 1500 O O . ILE A 1 196 ? 18.494 4.791 -12.173 1.00 92.81 196 ILE A O 1
ATOM 1504 N N . VAL A 1 197 ? 20.048 3.179 -12.088 1.00 93.56 197 VAL A N 1
ATOM 1505 C CA . VAL A 1 197 ? 19.153 2.103 -12.520 1.00 93.56 197 VAL A CA 1
ATOM 1506 C C . VAL A 1 197 ? 18.609 1.411 -11.271 1.00 93.56 197 VAL A C 1
ATOM 1508 O O . VAL A 1 197 ? 19.368 0.813 -10.508 1.00 93.56 197 VAL A O 1
ATOM 1511 N N . ARG A 1 198 ? 17.295 1.498 -11.056 1.00 91.69 198 ARG A N 1
ATOM 1512 C CA . ARG A 1 198 ? 16.564 0.807 -9.982 1.00 91.69 198 ARG A CA 1
ATOM 1513 C C . ARG A 1 198 ? 15.328 0.172 -10.596 1.00 91.69 198 ARG A C 1
ATOM 1515 O O . ARG A 1 198 ? 14.268 0.782 -10.625 1.00 91.69 198 ARG A O 1
ATOM 1522 N N . LEU A 1 199 ? 15.499 -1.023 -11.155 1.00 91.81 199 LEU A N 1
ATOM 1523 C CA . LEU A 1 199 ? 14.414 -1.728 -11.831 1.00 91.81 199 LEU A CA 1
ATOM 1524 C C . LEU A 1 199 ? 13.252 -1.962 -10.863 1.00 91.81 199 LEU A C 1
ATOM 1526 O O . LEU A 1 199 ? 13.466 -2.373 -9.722 1.00 91.81 199 LEU A O 1
ATOM 1530 N N . GLY A 1 200 ? 12.035 -1.705 -11.335 1.00 89.12 200 GLY A N 1
ATOM 1531 C CA . GLY A 1 200 ? 10.830 -2.036 -10.597 1.00 89.12 200 GLY A CA 1
ATOM 1532 C C . GLY A 1 200 ? 10.730 -3.542 -10.362 1.00 89.12 200 GLY A C 1
ATOM 1533 O O . GLY A 1 200 ? 11.136 -4.344 -11.204 1.00 89.12 200 GLY A O 1
ATOM 1534 N N . VAL A 1 201 ? 10.178 -3.926 -9.216 1.00 86.44 201 VAL A N 1
ATOM 1535 C CA . VAL A 1 201 ? 9.984 -5.332 -8.845 1.00 86.44 201 VAL A CA 1
ATOM 1536 C C . VAL A 1 201 ? 8.493 -5.652 -8.923 1.00 86.44 201 VAL A C 1
ATOM 1538 O O . VAL A 1 201 ? 7.722 -4.999 -8.224 1.00 86.44 201 VAL A O 1
ATOM 1541 N N . PRO A 1 202 ? 8.046 -6.615 -9.747 1.00 84.00 202 PRO A N 1
ATOM 1542 C CA . PRO A 1 202 ? 6.644 -7.024 -9.777 1.00 84.00 202 PRO A CA 1
ATOM 1543 C C . PRO A 1 202 ? 6.147 -7.430 -8.383 1.00 84.00 202 PRO A C 1
ATOM 1545 O O . PRO A 1 202 ? 6.797 -8.210 -7.682 1.00 84.00 202 PRO A O 1
ATOM 1548 N N . HIS A 1 203 ? 5.000 -6.899 -7.968 1.00 72.38 203 HIS A N 1
ATOM 1549 C CA . HIS A 1 203 ? 4.373 -7.268 -6.703 1.00 72.38 203 HIS A CA 1
ATOM 1550 C C . HIS A 1 203 ? 3.840 -8.711 -6.811 1.00 72.38 203 HIS A C 1
ATOM 1552 O O . HIS A 1 203 ? 3.353 -9.134 -7.858 1.00 72.38 203 HIS A O 1
ATOM 1558 N N . ARG A 1 204 ? 3.975 -9.503 -5.737 1.00 65.06 204 ARG A N 1
ATOM 1559 C CA . ARG A 1 204 ? 3.665 -10.956 -5.693 1.00 65.06 204 ARG A CA 1
ATOM 1560 C C . ARG A 1 204 ? 4.549 -11.852 -6.561 1.00 65.06 204 ARG A C 1
ATOM 1562 O O . ARG A 1 204 ? 4.138 -12.950 -6.947 1.00 65.06 204 ARG A O 1
ATOM 1569 N N . TRP A 1 205 ? 5.787 -11.444 -6.824 1.00 60.50 205 TRP A N 1
ATOM 1570 C CA . TRP A 1 205 ? 6.802 -12.400 -7.249 1.00 60.50 205 TRP A CA 1
ATOM 1571 C C . TRP A 1 205 ? 6.967 -13.440 -6.132 1.00 60.50 205 TRP A C 1
ATOM 1573 O O . TRP A 1 205 ? 7.574 -13.139 -5.106 1.00 60.50 205 TRP A O 1
ATOM 1583 N N . LYS A 1 206 ? 6.405 -14.652 -6.297 1.00 59.66 206 LYS A N 1
ATOM 1584 C CA . LYS A 1 206 ? 6.691 -15.778 -5.393 1.00 59.66 206 LYS A CA 1
ATOM 1585 C C . LYS A 1 206 ? 8.197 -15.895 -5.324 1.00 59.66 206 LYS A C 1
ATOM 1587 O O . LYS A 1 206 ? 8.816 -16.195 -6.348 1.00 59.66 206 LYS A O 1
ATOM 1592 N N . VAL A 1 207 ? 8.787 -15.618 -4.165 1.00 61.88 207 VAL A N 1
ATOM 1593 C CA . VAL A 1 207 ? 10.240 -15.626 -4.054 1.00 61.88 207 VAL A CA 1
ATOM 1594 C C . VAL A 1 207 ? 10.699 -17.073 -4.062 1.00 61.88 207 VAL A C 1
ATOM 1596 O O . VAL A 1 207 ? 10.926 -17.697 -3.035 1.00 61.88 207 VAL A O 1
ATOM 1599 N N . ASN A 1 208 ? 10.837 -17.621 -5.264 1.00 58.03 208 ASN A N 1
ATOM 1600 C CA . ASN A 1 208 ? 11.505 -18.886 -5.500 1.00 58.03 208 ASN A CA 1
ATOM 1601 C C . ASN A 1 208 ? 13.015 -18.657 -5.649 1.00 58.03 208 ASN A C 1
ATOM 1603 O O . ASN A 1 208 ? 13.684 -19.338 -6.421 1.00 58.03 208 ASN A O 1
ATOM 1607 N N . ASP A 1 209 ? 13.548 -17.654 -4.944 1.00 64.56 209 ASP A N 1
ATOM 1608 C CA . ASP A 1 209 ? 14.983 -17.496 -4.807 1.00 64.56 209 ASP A CA 1
ATOM 1609 C C . ASP A 1 209 ? 15.440 -18.524 -3.777 1.00 64.56 209 ASP A C 1
ATOM 1611 O O . ASP A 1 209 ? 15.290 -18.349 -2.563 1.00 64.56 209 ASP A O 1
ATOM 1615 N N . SER A 1 210 ? 15.986 -19.631 -4.276 1.00 65.00 210 SER A N 1
ATOM 1616 C CA . SER A 1 210 ? 16.552 -20.684 -3.442 1.00 65.00 210 SER A CA 1
ATOM 1617 C C . SER A 1 210 ? 17.573 -20.126 -2.450 1.00 65.00 210 SER A C 1
ATOM 1619 O O . SER A 1 210 ? 17.712 -20.692 -1.368 1.00 65.00 210 SER A O 1
ATOM 1621 N N . ARG A 1 211 ? 18.228 -18.990 -2.751 1.00 67.44 211 ARG A N 1
ATOM 1622 C CA . ARG A 1 211 ? 19.187 -18.329 -1.855 1.00 67.44 211 ARG A CA 1
ATOM 1623 C C . ARG A 1 211 ? 18.545 -17.873 -0.548 1.00 67.44 211 ARG A C 1
ATOM 1625 O O . ARG A 1 211 ? 19.187 -18.021 0.490 1.00 67.44 211 ARG A O 1
ATOM 1632 N N . LEU A 1 212 ? 17.282 -17.434 -0.542 1.00 65.62 212 LEU A N 1
ATOM 1633 C CA . LEU A 1 212 ? 16.588 -17.053 0.699 1.00 65.62 212 LEU A CA 1
ATOM 1634 C C . LEU A 1 212 ? 16.433 -18.221 1.674 1.00 65.62 212 LEU A C 1
ATOM 1636 O O . LEU A 1 212 ? 16.483 -18.025 2.885 1.00 65.62 212 LEU A O 1
ATOM 1640 N N . ARG A 1 213 ? 16.305 -19.445 1.155 1.00 65.94 213 ARG A N 1
ATOM 1641 C CA . ARG A 1 213 ? 16.247 -20.664 1.975 1.00 65.94 213 ARG A CA 1
ATOM 1642 C C . ARG A 1 213 ? 17.616 -21.056 2.519 1.00 65.94 213 ARG A C 1
ATOM 1644 O O . ARG A 1 213 ? 17.710 -21.939 3.366 1.00 65.94 213 ARG A O 1
ATOM 1651 N N . THR A 1 214 ? 18.688 -20.465 1.977 1.00 58.09 214 THR A N 1
ATOM 1652 C CA . THR A 1 214 ? 20.051 -20.947 2.191 1.00 58.09 214 THR A CA 1
ATOM 1653 C C . THR A 1 214 ? 20.847 -20.235 3.275 1.00 58.09 214 THR A C 1
ATOM 1655 O O . THR A 1 214 ? 21.868 -20.778 3.693 1.00 58.09 214 THR A O 1
ATOM 1658 N N . VAL A 1 215 ? 20.403 -19.070 3.731 1.00 61.19 215 VAL A N 1
ATOM 1659 C CA . VAL A 1 215 ? 21.234 -18.137 4.499 1.00 61.19 215 VAL A CA 1
ATOM 1660 C C . VAL A 1 215 ? 20.595 -17.870 5.851 1.00 61.19 215 VAL A C 1
ATOM 1662 O O . VAL A 1 215 ? 19.382 -17.683 5.938 1.00 61.19 215 VAL A O 1
ATOM 1665 N N . MET A 1 216 ? 21.414 -17.802 6.904 1.00 62.28 216 MET A N 1
ATOM 1666 C CA . MET A 1 216 ? 20.939 -17.363 8.214 1.00 62.28 216 MET A CA 1
ATOM 1667 C C . MET A 1 216 ? 20.437 -15.910 8.143 1.00 62.28 216 MET A C 1
ATOM 1669 O O . MET A 1 216 ? 21.213 -15.011 7.806 1.00 62.28 216 MET A O 1
ATOM 1673 N N . PRO A 1 217 ? 19.161 -15.652 8.467 1.00 66.75 217 PRO A N 1
ATOM 1674 C CA . PRO A 1 217 ? 18.597 -14.315 8.389 1.00 66.75 217 PRO A CA 1
ATOM 1675 C C . PRO A 1 217 ? 19.129 -13.431 9.522 1.00 66.75 217 PRO A C 1
ATOM 1677 O O . PRO A 1 217 ? 19.049 -13.791 10.697 1.00 66.75 217 PRO A O 1
ATOM 1680 N N . ILE A 1 218 ? 19.601 -12.223 9.199 1.00 73.06 218 ILE A N 1
ATOM 1681 C CA . ILE A 1 218 ? 19.826 -11.193 10.222 1.00 73.06 218 ILE A CA 1
ATOM 1682 C C . ILE A 1 218 ? 18.489 -10.501 10.474 1.00 73.06 218 ILE A C 1
ATOM 1684 O O . ILE A 1 218 ? 18.084 -9.622 9.713 1.00 73.06 218 ILE A O 1
ATOM 1688 N N . VAL A 1 219 ? 17.796 -10.903 11.542 1.00 75.06 219 VAL A N 1
ATOM 1689 C CA . VAL A 1 219 ? 16.522 -10.286 11.935 1.00 75.06 219 VAL A CA 1
ATOM 1690 C C . VAL A 1 219 ? 16.787 -8.959 12.634 1.00 75.06 219 VAL A C 1
ATOM 1692 O O . VAL A 1 219 ? 17.249 -8.916 13.780 1.00 75.06 219 VAL A O 1
ATOM 1695 N N . LYS A 1 220 ? 16.458 -7.872 11.944 1.00 80.88 220 LYS A N 1
ATOM 1696 C CA . LYS A 1 220 ? 16.527 -6.506 12.442 1.00 80.88 220 LYS A CA 1
ATOM 1697 C C . LYS A 1 220 ? 15.114 -6.004 12.721 1.00 80.88 220 LYS A C 1
ATOM 1699 O O . LYS A 1 220 ? 14.290 -5.865 11.822 1.00 80.88 220 LYS A O 1
ATOM 1704 N N . ALA A 1 221 ? 14.845 -5.694 13.983 1.00 76.06 221 ALA A N 1
ATOM 1705 C CA . ALA A 1 221 ? 13.603 -5.037 14.360 1.00 76.06 221 ALA A CA 1
ATOM 1706 C C . ALA A 1 221 ? 13.514 -3.670 13.670 1.00 76.06 221 ALA A C 1
ATOM 1708 O O . ALA A 1 221 ? 14.439 -2.854 13.777 1.00 76.06 221 ALA A O 1
ATOM 1709 N N . GLN A 1 222 ? 12.398 -3.390 12.996 1.00 73.69 222 GLN A N 1
ATOM 1710 C CA . GLN A 1 222 ? 12.112 -2.015 12.609 1.00 73.69 222 GLN A CA 1
ATOM 1711 C C . GLN A 1 222 ? 11.939 -1.165 13.874 1.00 73.69 222 GLN A C 1
ATOM 1713 O O . GLN A 1 222 ? 11.257 -1.567 14.817 1.00 73.69 222 GLN A O 1
ATOM 1718 N N . LYS A 1 223 ? 12.578 0.009 13.892 1.00 68.00 223 LYS A N 1
ATOM 1719 C CA . LYS A 1 223 ? 12.505 0.978 15.000 1.00 68.00 223 LYS A CA 1
ATOM 1720 C C . LYS A 1 223 ? 11.369 1.995 14.841 1.00 68.00 223 LYS A C 1
ATOM 1722 O O . LYS A 1 223 ? 11.308 2.953 15.604 1.00 68.00 223 LYS A O 1
ATOM 1727 N N . LYS A 1 224 ? 10.518 1.852 13.821 1.00 76.69 224 LYS A N 1
ATOM 1728 C CA . LYS A 1 224 ? 9.420 2.797 13.605 1.00 76.69 224 LYS A CA 1
ATOM 1729 C C . LYS A 1 224 ? 8.412 2.670 14.756 1.00 76.69 224 LYS A C 1
ATOM 1731 O O . LYS A 1 224 ? 8.109 1.543 15.148 1.00 76.69 224 LYS A O 1
ATOM 1736 N N . PRO A 1 225 ? 7.915 3.788 15.312 1.00 79.25 225 PRO A N 1
ATOM 1737 C CA . PRO A 1 225 ? 6.873 3.731 16.324 1.00 79.25 225 PRO A CA 1
ATOM 1738 C C . PRO A 1 225 ? 5.610 3.127 15.709 1.00 79.25 225 PRO A C 1
ATOM 1740 O O . PRO A 1 225 ? 5.249 3.456 14.577 1.00 79.25 225 PRO A O 1
ATOM 1743 N N . ILE A 1 226 ? 4.935 2.265 16.467 1.00 81.81 226 ILE A N 1
ATOM 1744 C CA . ILE A 1 226 ? 3.652 1.696 16.059 1.00 81.81 226 ILE A CA 1
ATOM 1745 C C . ILE A 1 226 ? 2.668 2.850 15.866 1.00 81.81 226 ILE A C 1
ATOM 1747 O O . ILE A 1 226 ? 2.419 3.630 16.791 1.00 81.81 226 ILE A O 1
ATOM 1751 N N . ARG A 1 227 ? 2.094 2.968 14.666 1.00 84.06 227 ARG A N 1
ATOM 1752 C CA . ARG A 1 227 ? 1.075 3.982 14.401 1.00 84.06 227 ARG A CA 1
ATOM 1753 C C . ARG A 1 227 ? -0.256 3.520 14.989 1.00 84.06 227 ARG A C 1
ATOM 1755 O O . ARG A 1 227 ? -0.936 2.687 14.391 1.00 84.06 227 ARG A O 1
ATOM 1762 N N . TRP A 1 228 ? -0.629 4.091 16.133 1.00 83.56 228 TRP A N 1
ATOM 1763 C CA . TRP A 1 228 ? -1.987 3.996 16.664 1.00 83.56 228 TRP A CA 1
ATOM 1764 C C . TRP A 1 228 ? -2.897 4.972 15.921 1.00 83.56 228 TRP A C 1
ATOM 1766 O O . TRP A 1 228 ? -2.647 6.180 15.918 1.00 83.56 228 TRP A O 1
ATOM 1776 N N . VAL A 1 229 ? -3.943 4.459 15.275 1.00 83.12 229 VAL A N 1
ATOM 1777 C CA . VAL A 1 229 ? -4.959 5.295 14.623 1.00 83.12 229 VAL A CA 1
ATOM 1778 C C . VAL A 1 229 ? -6.238 5.212 15.442 1.00 83.12 229 VAL A C 1
ATOM 1780 O O . VAL A 1 229 ? -6.818 4.139 15.607 1.00 83.12 229 VAL A O 1
ATOM 1783 N N . ARG A 1 230 ? -6.666 6.355 15.982 1.00 84.06 230 ARG A N 1
ATOM 1784 C CA . ARG A 1 230 ? -7.919 6.458 16.735 1.00 84.06 230 ARG A CA 1
ATOM 1785 C C . ARG A 1 230 ? -9.114 6.408 15.777 1.00 84.06 230 ARG A C 1
ATOM 1787 O O . ARG A 1 230 ? -8.983 6.870 14.641 1.00 84.06 230 ARG A O 1
ATOM 1794 N N . PRO A 1 231 ? -10.280 5.919 16.229 1.00 85.19 231 PRO A N 1
ATOM 1795 C CA . PRO A 1 231 ? -11.515 6.081 15.479 1.00 85.19 231 PRO A CA 1
ATOM 1796 C C . PRO A 1 231 ? -11.782 7.555 15.152 1.00 85.19 231 PRO A C 1
ATOM 1798 O O . PRO A 1 231 ? -11.596 8.430 15.998 1.00 85.19 231 PRO A O 1
ATOM 1801 N N . ASP A 1 232 ? -12.246 7.830 13.935 1.00 84.69 232 ASP A N 1
ATOM 1802 C CA . ASP A 1 232 ? -12.634 9.177 13.509 1.00 84.69 232 ASP A CA 1
ATOM 1803 C C . ASP A 1 232 ? -14.033 9.522 14.046 1.00 84.69 232 ASP A C 1
ATOM 1805 O O . ASP A 1 232 ? -15.049 9.382 13.362 1.00 84.69 232 ASP A O 1
ATOM 1809 N N . TRP A 1 233 ? -14.090 9.915 15.320 1.00 86.94 233 TRP A N 1
ATOM 1810 C CA . TRP A 1 233 ? -15.336 10.208 16.035 1.00 86.94 233 TRP A CA 1
ATOM 1811 C C . TRP A 1 233 ? -16.178 11.282 15.357 1.00 86.94 233 TRP A C 1
ATOM 1813 O O . TRP A 1 233 ? -17.392 11.122 15.226 1.00 86.94 233 TRP A O 1
ATOM 1823 N N . ARG A 1 234 ? -15.523 12.347 14.880 1.00 86.94 234 ARG A N 1
ATOM 1824 C CA . ARG A 1 234 ? -16.178 13.450 14.176 1.00 86.94 234 ARG A CA 1
ATOM 1825 C C . ARG A 1 234 ? -16.888 12.935 12.938 1.00 86.94 234 ARG A C 1
ATOM 1827 O O . ARG A 1 234 ? -18.075 13.199 12.759 1.00 86.94 234 ARG A O 1
ATOM 1834 N N . ARG A 1 235 ? -16.190 12.179 12.090 1.00 83.38 235 ARG A N 1
ATOM 1835 C CA . ARG A 1 235 ? -16.806 11.686 10.863 1.00 83.38 235 ARG A CA 1
ATOM 1836 C C . ARG A 1 235 ? -17.937 10.708 11.141 1.00 83.38 235 ARG A C 1
ATOM 1838 O O . ARG A 1 235 ? -18.994 10.830 10.533 1.00 83.38 235 ARG A O 1
ATOM 1845 N N . ARG A 1 236 ? -17.761 9.787 12.090 1.00 83.88 236 ARG A N 1
ATOM 1846 C CA . ARG A 1 236 ? -18.830 8.856 12.491 1.00 83.88 236 ARG A CA 1
ATOM 1847 C C . ARG A 1 236 ? -20.096 9.594 12.903 1.00 83.88 236 ARG A C 1
ATOM 1849 O O . ARG A 1 236 ? -21.196 9.199 12.528 1.00 83.88 236 ARG A O 1
ATOM 1856 N N . ALA A 1 237 ? -19.943 10.670 13.662 1.00 86.94 237 ALA A N 1
ATOM 1857 C CA . ALA A 1 237 ? -21.064 11.475 14.099 1.00 86.94 237 ALA A CA 1
ATOM 1858 C C . ALA A 1 237 ? -21.708 12.277 12.953 1.00 86.94 237 ALA A C 1
ATOM 1860 O O . ALA A 1 237 ? -22.934 12.326 12.890 1.00 86.94 237 ALA A O 1
ATOM 1861 N N . LEU A 1 238 ? -20.923 12.800 12.001 1.00 85.12 238 LEU A N 1
ATOM 1862 C CA . LEU A 1 238 ? -21.439 13.407 10.761 1.00 85.12 238 LEU A CA 1
ATOM 1863 C C . LEU A 1 238 ? -22.236 12.402 9.909 1.00 85.12 238 LEU A C 1
ATOM 1865 O O . LEU A 1 238 ? -23.327 12.710 9.435 1.00 85.12 238 LEU A O 1
ATOM 1869 N N . GLU A 1 239 ? -21.751 11.167 9.778 1.00 83.38 239 GLU A N 1
ATOM 1870 C CA . GLU A 1 239 ? -22.474 10.108 9.064 1.00 83.38 239 GLU A CA 1
ATOM 1871 C C . GLU A 1 239 ? -23.779 9.719 9.780 1.00 83.38 239 GLU A C 1
ATOM 1873 O O . GLU A 1 239 ? -24.783 9.436 9.124 1.00 83.38 239 GLU A O 1
ATOM 1878 N N . ARG A 1 240 ? -23.808 9.731 11.124 1.00 84.31 240 ARG A N 1
ATOM 1879 C CA . ARG A 1 240 ? -25.032 9.459 11.909 1.00 84.31 240 ARG A CA 1
ATOM 1880 C C . ARG A 1 240 ? -26.131 10.485 11.659 1.00 84.31 240 ARG A C 1
ATOM 1882 O O . ARG A 1 240 ? -27.300 10.113 11.683 1.00 84.31 240 ARG A O 1
ATOM 1889 N N . VAL A 1 241 ? -25.759 11.734 11.397 1.00 88.12 241 VAL A N 1
ATOM 1890 C CA . VAL A 1 241 ? -26.686 12.810 11.019 1.00 88.12 241 VAL A CA 1
ATOM 1891 C C . VAL A 1 241 ? -26.868 12.905 9.496 1.00 88.12 241 VAL A C 1
ATOM 1893 O O . VAL A 1 241 ? -27.367 13.892 8.982 1.00 88.12 241 VAL A O 1
ATOM 1896 N N . GLY A 1 242 ? -26.472 11.884 8.730 1.00 82.62 242 GLY A N 1
ATOM 1897 C CA . GLY A 1 242 ? -26.738 11.823 7.289 1.00 82.62 242 GLY A CA 1
ATOM 1898 C C . GLY A 1 242 ? -25.857 12.728 6.423 1.00 82.62 242 GLY A C 1
ATOM 1899 O O . GLY A 1 242 ? -26.098 12.826 5.222 1.00 82.62 242 GLY A O 1
ATOM 1900 N N . ILE A 1 243 ? -24.813 13.345 6.984 1.00 81.31 243 ILE A N 1
ATOM 1901 C CA . ILE A 1 243 ? -23.827 14.103 6.211 1.00 81.31 243 ILE A CA 1
ATOM 1902 C C . ILE A 1 243 ? -22.782 13.126 5.691 1.00 81.31 243 ILE A C 1
ATOM 1904 O O . ILE A 1 243 ? -21.844 12.743 6.389 1.00 81.31 243 ILE A O 1
ATOM 1908 N N . THR A 1 244 ? -22.956 12.714 4.439 1.00 77.38 244 THR A N 1
ATOM 1909 C CA . THR A 1 244 ? -22.027 11.825 3.736 1.00 77.38 244 THR A CA 1
ATOM 1910 C C . THR A 1 244 ? -21.675 12.410 2.367 1.00 77.38 244 THR A C 1
ATOM 1912 O O . THR A 1 244 ? -22.487 13.152 1.809 1.00 77.38 244 THR A O 1
ATOM 1915 N N . PRO A 1 245 ? -20.507 12.078 1.780 1.00 69.44 245 PRO A N 1
ATOM 1916 C CA . PRO A 1 245 ? -20.172 12.503 0.419 1.00 69.44 245 PRO A CA 1
ATOM 1917 C C . PRO A 1 245 ? -21.245 12.096 -0.601 1.00 69.44 245 PRO A C 1
ATOM 1919 O O . PRO A 1 245 ? -21.636 12.901 -1.438 1.00 69.44 245 PRO A O 1
ATOM 1922 N N . GLN A 1 246 ? -21.791 10.883 -0.461 1.00 68.38 246 GLN A N 1
ATOM 1923 C CA . GLN A 1 246 ? -22.896 10.395 -1.288 1.00 68.38 246 GLN A CA 1
ATOM 1924 C C . GLN A 1 246 ? -24.184 11.183 -1.042 1.00 68.38 246 GLN A C 1
ATOM 1926 O O . GLN A 1 246 ? -24.876 11.508 -1.992 1.00 68.38 246 GLN A O 1
ATOM 1931 N N . GLY A 1 247 ? -24.496 11.546 0.204 1.00 70.12 247 GLY A N 1
ATOM 1932 C CA . GLY A 1 247 ? -25.646 12.396 0.524 1.00 70.12 247 GLY A CA 1
ATOM 1933 C C . GLY A 1 247 ? -25.556 13.771 -0.141 1.00 70.12 247 GLY A C 1
ATOM 1934 O O . GLY A 1 247 ? -26.541 14.244 -0.704 1.00 70.12 247 GLY A O 1
ATOM 1935 N N . VAL A 1 248 ? -24.360 14.373 -0.158 1.00 69.75 248 VAL A N 1
ATOM 1936 C CA . VAL A 1 248 ? -24.096 15.621 -0.894 1.00 69.75 248 VAL A CA 1
ATOM 1937 C C . VAL A 1 248 ? -24.295 15.403 -2.393 1.00 69.75 248 VAL A C 1
ATOM 1939 O O . VAL A 1 248 ? -25.063 16.132 -3.013 1.00 69.75 248 VAL A O 1
ATOM 1942 N N . GLU A 1 249 ? -23.672 14.377 -2.967 1.00 68.56 249 GLU A N 1
ATOM 1943 C CA . GLU A 1 249 ? -23.769 14.071 -4.395 1.00 68.56 249 GLU A CA 1
ATOM 1944 C C . GLU A 1 249 ? -25.220 13.799 -4.825 1.00 68.56 249 GLU A C 1
ATOM 1946 O O . GLU A 1 249 ? -25.735 14.444 -5.735 1.00 68.56 249 GLU A O 1
ATOM 1951 N N . TRP A 1 250 ? -25.939 12.930 -4.118 1.00 69.44 250 TRP A N 1
ATOM 1952 C CA . TRP A 1 250 ? -27.341 12.614 -4.395 1.00 69.44 250 TRP A CA 1
ATOM 1953 C C . TRP A 1 250 ? -28.241 13.839 -4.249 1.00 69.44 250 TRP A C 1
ATOM 1955 O O . TRP A 1 250 ? -29.189 13.992 -5.016 1.00 69.44 250 TRP A O 1
ATOM 1965 N N . SER A 1 251 ? -27.934 14.749 -3.319 1.00 68.50 251 SER A N 1
ATOM 1966 C CA . SER A 1 251 ? -28.656 16.019 -3.218 1.00 68.50 251 SER A CA 1
ATOM 1967 C C . SER A 1 251 ? -28.424 16.926 -4.431 1.00 68.50 251 SER A C 1
ATOM 1969 O O . SER A 1 251 ? -29.318 17.697 -4.770 1.00 68.50 251 SER A O 1
ATOM 1971 N N . MET A 1 252 ? -27.273 16.826 -5.106 1.00 69.38 252 MET A N 1
ATOM 1972 C CA . MET A 1 252 ? -26.957 17.597 -6.315 1.00 69.38 252 MET A CA 1
ATOM 1973 C C . MET A 1 252 ? -27.575 16.992 -7.585 1.00 69.38 252 MET A C 1
ATOM 1975 O O . MET A 1 252 ? -27.921 17.745 -8.493 1.00 69.38 252 MET A O 1
ATOM 1979 N N . TRP A 1 253 ? -27.744 15.666 -7.649 1.00 71.19 253 TRP A N 1
ATOM 1980 C CA . TRP A 1 253 ? -28.305 14.961 -8.817 1.00 71.19 253 TRP A CA 1
ATOM 1981 C C . TRP A 1 253 ? -29.795 14.592 -8.693 1.00 71.19 253 TRP A C 1
ATOM 1983 O O . TRP A 1 253 ? -30.412 14.185 -9.677 1.00 71.19 253 TRP A O 1
ATOM 1993 N N . GLY A 1 254 ? -30.385 14.701 -7.500 1.00 55.72 254 GLY A N 1
ATOM 1994 C CA . GLY A 1 254 ? -31.777 14.337 -7.232 1.00 55.72 254 GLY A CA 1
ATOM 1995 C C . GLY A 1 254 ? -32.800 15.232 -7.943 1.00 55.72 254 GLY A C 1
ATOM 1996 O O . GLY A 1 254 ? -32.644 16.449 -8.023 1.00 55.72 254 GLY A O 1
ATOM 1997 N N . PHE A 1 255 ? -33.875 14.611 -8.443 1.00 44.12 255 PHE A N 1
ATOM 1998 C CA . PHE A 1 255 ? -34.993 15.236 -9.159 1.00 44.12 255 PHE A CA 1
ATOM 1999 C C . PHE A 1 255 ? -35.719 16.304 -8.312 1.00 44.12 255 PHE A C 1
ATOM 2001 O O . PHE A 1 255 ? -36.700 16.020 -7.628 1.00 44.12 255 PHE A O 1
ATOM 2008 N N . GLY A 1 256 ? -35.257 17.552 -8.405 1.00 52.88 256 GLY A N 1
ATOM 2009 C CA . GLY A 1 256 ? -35.955 18.750 -7.936 1.00 52.88 256 GLY A CA 1
ATOM 2010 C C . GLY A 1 256 ? -35.107 19.587 -6.983 1.00 52.88 256 GLY A C 1
ATOM 2011 O O . GLY A 1 256 ? -34.808 19.162 -5.875 1.00 52.88 256 GLY A O 1
ATOM 2012 N N . GLY A 1 257 ? -34.791 20.830 -7.365 1.00 56.88 257 GLY A N 1
ATOM 2013 C CA . GLY A 1 257 ? -33.941 21.736 -6.572 1.00 56.88 257 GLY A CA 1
ATOM 2014 C C . GLY A 1 257 ? -34.406 21.991 -5.127 1.00 56.88 257 GLY A C 1
ATOM 2015 O O . GLY A 1 257 ? -33.628 22.480 -4.313 1.00 56.88 257 GLY A O 1
ATOM 2016 N N . ILE A 1 258 ? -35.639 21.614 -4.771 1.00 62.34 258 ILE A N 1
ATOM 2017 C CA . ILE A 1 258 ? -36.162 21.671 -3.400 1.00 62.34 258 ILE A CA 1
ATOM 2018 C C . ILE A 1 258 ? -35.397 20.714 -2.465 1.00 62.34 258 ILE A C 1
ATOM 2020 O O . ILE A 1 258 ? -35.104 21.106 -1.336 1.00 62.34 258 ILE A O 1
ATOM 2024 N N . SER A 1 259 ? -35.010 19.507 -2.906 1.00 74.81 259 SER A N 1
ATOM 2025 C CA . SER A 1 259 ? -34.245 18.573 -2.060 1.00 74.81 259 SER A CA 1
ATOM 2026 C C . SER A 1 259 ? -32.822 19.065 -1.807 1.00 74.81 259 SER A C 1
ATOM 2028 O O . SER A 1 259 ? -32.324 18.952 -0.689 1.00 74.81 259 SER A O 1
ATOM 2030 N N . THR A 1 260 ? -32.189 19.676 -2.813 1.00 79.50 260 THR A N 1
ATOM 2031 C CA . THR A 1 260 ? -30.863 20.289 -2.673 1.00 79.50 260 THR A CA 1
ATOM 2032 C C . THR A 1 260 ? -30.911 21.464 -1.703 1.00 79.50 260 THR A C 1
ATOM 2034 O O . THR A 1 260 ? -30.092 21.537 -0.795 1.00 79.50 260 THR A O 1
ATOM 2037 N N . ILE A 1 261 ? -31.894 22.362 -1.839 1.00 80.94 261 ILE A N 1
ATOM 2038 C CA . ILE A 1 261 ? -32.040 23.526 -0.952 1.00 80.94 261 ILE A CA 1
ATOM 2039 C C . ILE A 1 261 ? -32.313 23.081 0.488 1.00 80.94 261 ILE A C 1
ATOM 2041 O O . ILE A 1 261 ? -31.672 23.586 1.405 1.00 80.94 261 ILE A O 1
ATOM 2045 N N . ALA A 1 262 ? -33.213 22.117 0.701 1.00 84.75 262 ALA A N 1
ATOM 2046 C CA . ALA A 1 262 ? -33.487 21.584 2.034 1.00 84.75 262 ALA A CA 1
ATOM 2047 C C . ALA A 1 262 ? -32.237 20.948 2.662 1.00 84.75 262 ALA A C 1
ATOM 2049 O O . ALA A 1 262 ? -31.950 21.190 3.833 1.00 84.75 262 ALA A O 1
ATOM 2050 N N . TYR A 1 263 ? -31.454 20.197 1.880 1.00 83.94 263 TYR A N 1
ATOM 2051 C CA . TYR A 1 263 ? -30.199 19.612 2.348 1.00 83.94 263 TYR A CA 1
ATOM 2052 C C . TYR A 1 263 ? -29.137 20.679 2.656 1.00 83.94 263 TYR A C 1
ATOM 2054 O O . TYR A 1 263 ? -28.478 20.610 3.690 1.00 83.94 263 TYR A O 1
ATOM 2062 N N . LEU A 1 264 ? -29.015 21.719 1.825 1.00 85.94 264 LEU A N 1
ATOM 2063 C CA . LEU A 1 264 ? -28.118 22.852 2.077 1.00 85.94 264 LEU A CA 1
ATOM 2064 C C . LEU A 1 264 ? -28.511 23.637 3.337 1.00 85.94 264 LEU A C 1
ATOM 2066 O O . LEU A 1 264 ? -27.634 24.053 4.088 1.00 85.94 264 LEU A O 1
ATOM 2070 N N . LEU A 1 265 ? -29.810 23.811 3.597 1.00 88.69 265 LEU A N 1
ATOM 2071 C CA . LEU A 1 265 ? -30.308 24.418 4.836 1.00 88.69 265 LEU A CA 1
ATOM 2072 C C . LEU A 1 265 ? -30.080 23.511 6.053 1.00 88.69 265 LEU A C 1
ATOM 2074 O O . LEU A 1 265 ? -29.848 24.010 7.152 1.00 88.69 265 LEU A O 1
ATOM 2078 N N . TYR A 1 266 ? -30.120 22.191 5.859 1.00 89.56 266 TYR A N 1
ATOM 2079 C CA . TYR A 1 266 ? -29.841 21.198 6.893 1.00 89.56 266 TYR A CA 1
ATOM 2080 C C . TYR A 1 266 ? -28.351 21.116 7.256 1.00 89.56 266 TYR A C 1
ATOM 2082 O O . TYR A 1 266 ? -28.022 20.945 8.431 1.00 89.56 266 TYR A O 1
ATOM 2090 N N . LEU A 1 267 ? -27.447 21.267 6.280 1.00 88.69 267 LEU A N 1
ATOM 2091 C CA . LEU A 1 267 ? -26.005 21.052 6.443 1.00 88.69 267 LEU A CA 1
ATOM 2092 C C . LEU A 1 267 ? -25.391 21.777 7.653 1.00 88.69 267 LEU A C 1
ATOM 2094 O O . LEU A 1 267 ? -24.723 21.098 8.426 1.00 88.69 267 LEU A O 1
ATOM 2098 N N . PRO A 1 268 ? -25.609 23.086 7.896 1.00 92.00 268 PRO A N 1
ATOM 2099 C CA . PRO A 1 268 ? -25.033 23.760 9.061 1.00 92.00 268 PRO A CA 1
ATOM 2100 C C . PRO A 1 268 ? -25.449 23.118 10.391 1.00 92.00 268 PRO A C 1
ATOM 2102 O O . PRO A 1 268 ? -24.611 22.905 11.267 1.00 92.00 268 PRO A O 1
ATOM 2105 N N . PHE A 1 269 ? -26.730 22.758 10.525 1.00 93.31 269 PHE A N 1
ATOM 2106 C CA . PHE A 1 269 ? -27.260 22.115 11.728 1.00 93.31 269 PHE A CA 1
ATOM 2107 C C . PHE A 1 269 ? -26.748 20.686 11.877 1.00 93.31 269 PHE A C 1
ATOM 2109 O O . PHE A 1 269 ? -26.369 20.284 12.977 1.00 93.31 269 PHE A O 1
ATOM 2116 N N . GLY A 1 270 ? -26.700 19.928 10.781 1.00 90.12 270 GLY A N 1
ATOM 2117 C CA . GLY A 1 270 ? -26.129 18.590 10.778 1.00 90.12 270 GLY A CA 1
ATOM 2118 C C . GLY A 1 270 ? -24.642 18.620 11.137 1.00 90.12 270 GLY A C 1
ATOM 2119 O O . GLY A 1 270 ? -24.222 17.850 11.990 1.00 90.12 270 GLY A O 1
ATOM 2120 N N . ILE A 1 271 ? -23.845 19.535 10.569 1.00 90.06 271 ILE A N 1
ATOM 2121 C CA . ILE A 1 271 ? -22.405 19.637 10.854 1.00 90.06 271 ILE A CA 1
ATOM 2122 C C . ILE A 1 271 ? -22.197 19.930 12.336 1.00 90.06 271 ILE A C 1
ATOM 2124 O O . ILE A 1 271 ? -21.457 19.203 12.991 1.00 90.06 271 ILE A O 1
ATOM 2128 N N . LEU A 1 272 ? -22.903 20.928 12.878 1.00 93.12 272 LEU A N 1
ATOM 2129 C CA . LEU A 1 272 ? -22.823 21.279 14.294 1.00 93.12 272 LEU A CA 1
ATOM 2130 C C . LEU A 1 272 ? -23.228 20.103 15.197 1.00 93.12 272 LEU A C 1
ATOM 2132 O O . LEU A 1 272 ? -22.519 19.768 16.143 1.00 93.12 272 LEU A O 1
ATOM 2136 N N . THR A 1 273 ? -24.348 19.444 14.887 1.00 92.88 273 THR A N 1
ATOM 2137 C CA . THR A 1 273 ? -24.837 18.289 15.658 1.00 92.88 273 THR A CA 1
ATOM 2138 C C . THR A 1 273 ? -23.848 17.125 15.591 1.00 92.88 273 THR A C 1
ATOM 2140 O O . THR A 1 273 ? -23.552 16.505 16.610 1.00 92.88 273 THR A O 1
ATOM 2143 N N . GLY A 1 274 ? -23.296 16.844 14.410 1.00 90.44 274 GLY A N 1
ATOM 2144 C CA . GLY A 1 274 ? -22.279 15.819 14.207 1.00 90.44 274 GLY A CA 1
ATOM 2145 C C . GLY A 1 274 ? -20.973 16.139 14.936 1.00 90.44 274 GLY A C 1
ATOM 2146 O O . GLY A 1 274 ? -20.388 15.255 15.545 1.00 90.44 274 GLY A O 1
ATOM 2147 N N . GLU A 1 275 ? -20.524 17.392 14.958 1.00 92.62 275 GLU A N 1
ATOM 2148 C CA . GLU A 1 275 ? -19.339 17.784 15.729 1.00 92.62 275 GLU A CA 1
ATOM 2149 C C . GLU A 1 275 ? -19.546 17.613 17.237 1.00 92.62 275 GLU A C 1
ATOM 2151 O O . GLU A 1 275 ? -18.685 17.035 17.901 1.00 92.62 275 GLU A O 1
ATOM 2156 N N . LEU A 1 276 ? -20.699 18.031 17.769 1.00 94.56 276 LEU A N 1
ATOM 2157 C CA . LEU A 1 276 ? -21.035 17.868 19.188 1.00 94.56 276 LEU A CA 1
ATOM 2158 C C . LEU A 1 276 ? -21.143 16.390 19.588 1.00 94.56 276 LEU A C 1
ATOM 2160 O O . LEU A 1 276 ? -20.569 15.979 20.597 1.00 94.56 276 LEU A O 1
ATOM 2164 N N . LEU A 1 277 ? -21.828 15.575 18.781 1.00 92.19 277 LEU A N 1
ATOM 2165 C CA . LEU A 1 277 ? -21.924 14.129 19.001 1.00 92.19 277 LEU A CA 1
ATOM 2166 C C . LEU A 1 277 ? -20.555 13.446 18.885 1.00 92.19 277 LEU A C 1
ATOM 2168 O O . LEU A 1 277 ? -20.249 12.550 19.666 1.00 92.19 277 LEU A O 1
ATOM 2172 N N . GLY A 1 278 ? -19.718 13.877 17.940 1.00 91.25 278 GLY A N 1
ATOM 2173 C CA . GLY A 1 278 ? -18.366 13.353 17.760 1.00 91.25 278 GLY A CA 1
ATOM 2174 C C . GLY A 1 278 ? -17.460 13.684 18.943 1.00 91.25 278 GLY A C 1
ATOM 2175 O O . GLY A 1 278 ? -16.738 12.810 19.415 1.00 91.25 278 GLY A O 1
ATOM 2176 N N . ALA A 1 279 ? -17.534 14.913 19.459 1.00 93.75 279 ALA A N 1
ATOM 2177 C CA . ALA A 1 279 ? -16.809 15.327 20.656 1.00 93.75 279 ALA A CA 1
ATOM 2178 C C . ALA A 1 279 ? -17.286 14.564 21.902 1.00 93.75 279 ALA A C 1
ATOM 2180 O O . ALA A 1 279 ? -16.459 14.107 22.686 1.00 93.75 279 ALA A O 1
ATOM 2181 N N . SER A 1 280 ? -18.600 14.367 22.053 1.00 95.25 280 SER A N 1
ATOM 2182 C CA . SER A 1 280 ? -19.177 13.599 23.162 1.00 95.25 280 SER A CA 1
ATOM 2183 C C . SER A 1 280 ? -18.764 12.125 23.128 1.00 95.25 280 SER A C 1
ATOM 2185 O O . SER A 1 280 ? -18.343 11.587 24.153 1.00 95.25 280 SER A O 1
ATOM 2187 N N . ASP A 1 281 ? -18.817 11.476 21.960 1.00 91.94 281 ASP A N 1
ATOM 2188 C CA . ASP A 1 281 ? -18.319 10.108 21.791 1.00 91.94 281 ASP A CA 1
ATOM 2189 C C . ASP A 1 281 ? -16.811 10.043 22.088 1.00 91.94 281 ASP A C 1
ATOM 2191 O O . ASP A 1 281 ? -16.355 9.147 22.796 1.00 91.94 281 ASP A O 1
ATOM 2195 N N . GLN A 1 282 ? -16.030 10.997 21.569 1.00 93.69 282 GLN A N 1
ATOM 2196 C CA . GLN A 1 282 ? -14.593 11.049 21.815 1.00 93.69 282 GLN A CA 1
ATOM 2197 C C . GLN A 1 282 ? -14.287 11.142 23.308 1.00 93.69 282 GLN A C 1
ATOM 2199 O O . GLN A 1 282 ? -13.432 10.398 23.769 1.00 93.69 282 GLN A O 1
ATOM 2204 N N . ASP A 1 283 ? -14.969 12.020 24.042 1.00 95.00 283 ASP A N 1
ATOM 2205 C CA . ASP A 1 283 ? -14.780 12.205 25.483 1.00 95.00 283 ASP A CA 1
ATOM 2206 C C . ASP A 1 283 ? -15.172 10.943 26.265 1.00 95.00 283 ASP A C 1
ATOM 2208 O O . ASP A 1 283 ? -14.379 10.421 27.045 1.00 95.00 283 ASP A O 1
ATOM 2212 N N . THR A 1 284 ? -16.331 10.358 25.939 1.00 94.94 284 THR A N 1
ATOM 2213 C CA . THR A 1 284 ? -16.843 9.126 26.568 1.00 94.94 284 THR A CA 1
ATOM 2214 C C . THR A 1 284 ? -15.858 7.957 26.464 1.00 94.94 284 THR A C 1
ATOM 2216 O O . THR A 1 284 ? -15.733 7.158 27.390 1.00 94.94 284 THR A O 1
ATOM 2219 N N . TRP A 1 285 ? -15.168 7.824 25.327 1.00 93.50 285 TRP A N 1
ATOM 2220 C CA . TRP A 1 285 ? -14.287 6.685 25.046 1.00 93.50 285 TRP A CA 1
ATOM 2221 C C . TRP A 1 285 ? -12.797 7.007 25.149 1.00 93.50 285 TRP A C 1
ATOM 2223 O O . TRP A 1 285 ? -11.974 6.111 24.934 1.00 93.50 285 TRP A O 1
ATOM 2233 N N . LYS A 1 286 ? -12.434 8.254 25.472 1.00 93.19 286 LYS A N 1
ATOM 2234 C CA . LYS A 1 286 ? -11.049 8.730 25.469 1.00 93.19 286 LYS A CA 1
ATOM 2235 C C . LYS A 1 286 ? -10.164 7.890 26.375 1.00 93.19 286 LYS A C 1
ATOM 2237 O O . LYS A 1 286 ? -9.192 7.318 25.893 1.00 93.19 286 LYS A O 1
ATOM 2242 N N . ASP A 1 287 ? -10.545 7.748 27.640 1.00 93.38 287 ASP A N 1
ATOM 2243 C CA . ASP A 1 287 ? -9.738 7.046 28.642 1.00 93.38 287 ASP A CA 1
ATOM 2244 C C . ASP A 1 287 ? -9.538 5.573 28.284 1.00 93.38 287 ASP A C 1
ATOM 2246 O O . ASP A 1 287 ? -8.469 5.004 28.483 1.00 93.38 287 ASP A O 1
ATOM 2250 N N . CYS A 1 288 ? -10.560 4.938 27.709 1.00 91.69 288 CYS A N 1
ATOM 2251 C CA . CYS A 1 288 ? -10.441 3.581 27.197 1.00 91.69 288 CYS A CA 1
ATOM 2252 C C . CYS A 1 288 ? -9.430 3.507 26.043 1.00 91.69 288 CYS A C 1
ATOM 2254 O O . CYS A 1 288 ? -8.469 2.750 26.116 1.00 91.69 288 CYS A O 1
ATOM 2256 N N . VAL A 1 289 ? -9.603 4.314 24.994 1.00 90.38 289 VAL A N 1
ATOM 2257 C CA . VAL A 1 289 ? -8.718 4.302 23.817 1.00 90.38 289 VAL A CA 1
ATOM 2258 C C . VAL A 1 289 ? -7.280 4.694 24.178 1.00 90.38 289 VAL A C 1
ATOM 2260 O O . VAL A 1 289 ? -6.339 4.129 23.619 1.00 90.38 289 VAL A O 1
ATOM 2263 N N . ASP A 1 290 ? -7.102 5.620 25.119 1.00 90.94 290 ASP A N 1
ATOM 2264 C CA . ASP A 1 290 ? -5.798 6.065 25.611 1.00 90.94 290 ASP A CA 1
ATOM 2265 C C . ASP A 1 290 ? -5.108 4.954 26.420 1.00 90.94 290 ASP A C 1
ATOM 2267 O O . ASP A 1 290 ? -3.946 4.651 26.144 1.00 90.94 290 ASP A O 1
ATOM 2271 N N . ARG A 1 291 ? -5.829 4.249 27.311 1.00 89.62 291 ARG A N 1
ATOM 2272 C CA . ARG A 1 291 ? -5.305 3.058 28.012 1.00 89.62 291 ARG A CA 1
ATOM 2273 C C . ARG A 1 291 ? -4.860 1.967 27.045 1.00 89.62 291 ARG A C 1
ATOM 2275 O O . ARG A 1 291 ? -3.858 1.299 27.283 1.00 89.62 291 ARG A O 1
ATOM 2282 N N . TRP A 1 292 ? -5.578 1.779 25.943 1.00 85.69 292 TRP A N 1
ATOM 2283 C CA . TRP A 1 292 ? -5.212 0.808 24.910 1.00 85.69 292 TRP A CA 1
ATOM 2284 C C . TRP A 1 292 ? -3.962 1.219 24.146 1.00 85.69 292 TRP A C 1
ATOM 2286 O O . TRP A 1 292 ? -3.057 0.408 23.955 1.00 85.69 292 TRP A O 1
ATOM 2296 N N . GLN A 1 293 ? -3.888 2.487 23.744 1.00 88.44 293 GLN A N 1
ATOM 2297 C CA . GLN A 1 293 ? -2.695 3.046 23.125 1.00 88.44 293 GLN A CA 1
ATOM 2298 C C . GLN A 1 293 ? -1.478 2.864 24.041 1.00 88.44 293 GLN A C 1
ATOM 2300 O O . GLN A 1 293 ? -0.436 2.398 23.583 1.00 88.44 293 GLN A O 1
ATOM 2305 N N . GLU A 1 294 ? -1.625 3.177 25.327 1.00 87.06 294 GLU A N 1
ATOM 2306 C CA . GLU A 1 294 ? -0.581 2.991 26.328 1.00 87.06 294 GLU A CA 1
ATOM 2307 C C . GLU A 1 294 ? -0.226 1.511 26.494 1.00 87.06 294 GLU A C 1
ATOM 2309 O O . GLU A 1 294 ? 0.945 1.160 26.415 1.00 87.06 294 GLU A O 1
ATOM 2314 N N . THR A 1 295 ? -1.213 0.621 26.613 1.00 84.31 295 THR A N 1
ATOM 2315 C CA . THR A 1 295 ? -0.991 -0.829 26.728 1.00 84.31 295 THR A CA 1
ATOM 2316 C C . THR A 1 295 ? -0.214 -1.363 25.530 1.00 84.31 295 THR A C 1
ATOM 2318 O O . THR A 1 295 ? 0.722 -2.137 25.698 1.00 84.31 295 THR A O 1
ATOM 2321 N N . PHE A 1 296 ? -0.527 -0.936 24.307 1.00 83.06 296 PHE A N 1
ATOM 2322 C CA . PHE A 1 296 ? 0.209 -1.352 23.113 1.00 83.06 296 PHE A CA 1
ATOM 2323 C C . PHE A 1 296 ? 1.615 -0.757 23.017 1.00 83.06 296 PHE A C 1
ATOM 2325 O O . PHE A 1 296 ? 2.525 -1.418 22.515 1.00 83.06 296 PHE A O 1
ATOM 2332 N N . GLN A 1 297 ? 1.811 0.462 23.520 1.00 81.81 297 GLN A N 1
ATOM 2333 C CA . GLN A 1 297 ? 3.135 1.071 23.633 1.00 81.81 297 GLN A CA 1
ATOM 2334 C C . GLN A 1 297 ? 3.984 0.389 24.722 1.00 81.81 297 GLN A C 1
ATOM 2336 O O . GLN A 1 297 ? 5.173 0.161 24.508 1.00 81.81 297 GLN A O 1
ATOM 2341 N N . GLN A 1 298 ? 3.380 0.014 25.855 1.00 77.50 298 GLN A N 1
ATOM 2342 C CA . GLN A 1 298 ? 4.037 -0.627 26.998 1.00 77.50 298 GLN A CA 1
ATOM 2343 C C . GLN A 1 298 ? 4.305 -2.121 26.783 1.00 77.50 298 GLN A C 1
ATOM 2345 O O . GLN A 1 298 ? 5.374 -2.609 27.144 1.00 77.50 298 GLN A O 1
ATOM 2350 N N . SER A 1 299 ? 3.364 -2.855 26.178 1.00 69.19 299 SER A N 1
ATOM 2351 C CA . SER A 1 299 ? 3.453 -4.312 25.958 1.00 69.19 299 SER A CA 1
ATOM 2352 C C . SER A 1 299 ? 4.556 -4.726 24.982 1.00 69.19 299 SER A C 1
ATOM 2354 O O . SER A 1 299 ? 4.745 -5.918 24.745 1.00 69.19 299 SER A O 1
ATOM 2356 N N . ASP A 1 300 ? 5.296 -3.753 24.437 1.00 83.69 300 ASP A N 1
ATOM 2357 C CA . ASP A 1 300 ? 6.325 -3.910 23.416 1.00 83.69 300 ASP A CA 1
ATOM 2358 C C . ASP A 1 300 ? 5.907 -4.966 22.385 1.00 83.69 300 ASP A C 1
ATOM 2360 O O . ASP A 1 300 ? 6.593 -5.965 22.152 1.00 83.69 300 ASP A O 1
ATOM 2364 N N . LEU A 1 301 ? 4.724 -4.751 21.788 1.00 86.56 301 LEU A N 1
ATOM 2365 C CA . LEU A 1 301 ? 4.189 -5.589 20.712 1.00 86.56 301 LEU A CA 1
ATOM 2366 C C . LEU A 1 301 ? 5.248 -5.865 19.645 1.00 86.56 301 LEU A C 1
ATOM 2368 O O . LEU A 1 301 ? 5.334 -6.968 19.110 1.00 86.56 301 LEU A O 1
ATOM 2372 N N . GLN A 1 302 ? 6.075 -4.857 19.373 1.00 88.25 302 GLN A N 1
ATOM 2373 C CA . GLN A 1 302 ? 7.192 -4.937 18.454 1.00 88.25 302 GLN A CA 1
ATOM 2374 C C . GLN A 1 302 ? 8.210 -5.989 18.916 1.00 88.25 302 GLN A C 1
ATOM 2376 O O . GLN A 1 302 ? 8.586 -6.863 18.136 1.00 88.25 302 GLN A O 1
ATOM 2381 N N . ARG A 1 303 ? 8.650 -5.973 20.177 1.00 88.56 303 ARG A N 1
ATOM 2382 C CA . ARG A 1 303 ? 9.515 -7.015 20.751 1.00 88.56 303 ARG A CA 1
ATOM 2383 C C . ARG A 1 303 ? 8.844 -8.383 20.752 1.00 88.56 303 ARG A C 1
ATOM 2385 O O . ARG A 1 303 ? 9.518 -9.343 20.386 1.00 88.56 303 ARG A O 1
ATOM 2392 N N . HIS A 1 304 ? 7.563 -8.487 21.109 1.00 90.88 304 HIS A N 1
ATOM 2393 C CA . HIS A 1 304 ? 6.846 -9.766 21.098 1.00 90.88 304 HIS A CA 1
ATOM 2394 C C . HIS A 1 304 ? 6.809 -10.378 19.688 1.00 90.88 304 HIS A C 1
ATOM 2396 O O . HIS A 1 304 ? 7.259 -11.508 19.497 1.00 90.88 304 HIS A O 1
ATOM 2402 N N . TRP A 1 305 ? 6.396 -9.595 18.685 1.00 91.44 305 TRP A N 1
ATOM 2403 C CA . TRP A 1 305 ? 6.429 -9.975 17.271 1.00 91.44 305 TRP A CA 1
ATOM 2404 C C . TRP A 1 305 ? 7.831 -10.418 16.828 1.00 91.44 305 TRP A C 1
ATOM 2406 O O . TRP A 1 305 ? 8.009 -11.513 16.294 1.00 91.44 305 TRP A O 1
ATOM 2416 N N . ASN A 1 306 ? 8.853 -9.601 17.106 1.00 88.62 306 ASN A N 1
ATOM 2417 C CA . ASN A 1 306 ? 10.231 -9.895 16.712 1.00 88.62 306 ASN A CA 1
ATOM 2418 C C . ASN A 1 306 ? 10.768 -11.176 17.367 1.00 88.62 306 ASN A C 1
ATOM 2420 O O . ASN A 1 306 ? 11.488 -11.937 16.721 1.00 88.62 306 ASN A O 1
ATOM 2424 N N . GLN A 1 307 ? 10.423 -11.437 18.632 1.00 91.00 307 GLN A N 1
ATOM 2425 C CA . GLN A 1 307 ? 10.791 -12.674 19.323 1.00 91.00 307 GLN A CA 1
ATOM 2426 C C . GLN A 1 307 ? 10.109 -13.892 18.697 1.00 91.00 307 GLN A C 1
ATOM 2428 O O . GLN A 1 307 ? 10.775 -14.903 18.475 1.00 91.00 307 GLN A O 1
ATOM 2433 N N . MET A 1 308 ? 8.813 -13.805 18.383 1.00 91.12 308 MET A N 1
ATOM 2434 C CA . MET A 1 308 ? 8.086 -14.895 17.726 1.00 91.12 308 MET A CA 1
ATOM 2435 C C . MET A 1 308 ? 8.648 -15.182 16.331 1.00 91.12 308 MET A C 1
ATOM 2437 O O . MET A 1 308 ? 8.933 -16.337 16.021 1.00 91.12 308 MET A O 1
ATOM 2441 N N . MET A 1 309 ? 8.878 -14.144 15.520 1.00 89.88 309 MET A N 1
ATOM 2442 C CA . MET A 1 309 ? 9.445 -14.290 14.178 1.00 89.88 309 MET A CA 1
ATOM 2443 C C . MET A 1 309 ? 10.858 -14.882 14.230 1.00 89.88 309 MET A C 1
ATOM 2445 O O . MET A 1 309 ? 11.166 -15.809 13.484 1.00 89.88 309 MET A O 1
ATOM 2449 N N . ARG A 1 310 ? 11.708 -14.406 15.153 1.00 89.06 310 ARG A N 1
ATOM 2450 C CA . ARG A 1 310 ? 13.058 -14.954 15.350 1.00 89.06 310 ARG A CA 1
ATOM 2451 C C . ARG A 1 310 ? 13.012 -16.435 15.725 1.00 89.06 310 ARG A C 1
ATOM 2453 O O . ARG A 1 310 ? 13.686 -17.224 15.076 1.00 89.06 310 ARG A O 1
ATOM 2460 N N . ARG A 1 311 ? 12.190 -16.824 16.707 1.00 89.81 311 ARG A N 1
ATOM 2461 C CA . ARG A 1 311 ? 12.034 -18.234 17.110 1.00 89.81 311 ARG A CA 1
ATOM 2462 C C . ARG A 1 311 ? 11.536 -19.102 15.957 1.00 89.81 311 ARG A C 1
ATOM 2464 O O . ARG A 1 311 ? 12.043 -20.200 15.757 1.00 89.81 311 ARG A O 1
ATOM 2471 N N . ALA A 1 312 ? 10.559 -18.619 15.192 1.00 88.25 312 ALA A N 1
ATOM 2472 C CA . ALA A 1 312 ? 10.021 -19.353 14.053 1.00 88.25 312 ALA A CA 1
ATOM 2473 C C . ALA A 1 312 ? 11.083 -19.579 12.964 1.00 88.25 312 ALA A C 1
ATOM 2475 O O . ALA A 1 312 ? 11.205 -20.691 12.448 1.00 88.25 312 ALA A O 1
ATOM 2476 N N . LEU A 1 313 ? 11.894 -18.558 12.671 1.00 84.81 313 LEU A N 1
ATOM 2477 C CA . LEU A 1 313 ? 13.023 -18.673 11.749 1.00 84.81 313 LEU A CA 1
ATOM 2478 C C . LEU A 1 313 ? 14.106 -19.618 12.283 1.00 84.81 313 LEU A C 1
ATOM 2480 O O . LEU A 1 313 ? 14.549 -20.487 11.544 1.00 84.81 313 LEU A O 1
ATOM 2484 N N . GLU A 1 314 ? 14.499 -19.506 13.554 1.00 84.25 314 GLU A N 1
ATOM 2485 C CA . GLU A 1 314 ? 15.503 -20.385 14.175 1.00 84.25 314 GLU A CA 1
ATOM 2486 C C . GLU A 1 314 ? 15.077 -21.858 14.127 1.00 84.25 314 GLU A C 1
ATOM 2488 O O . GLU A 1 314 ? 15.856 -22.709 13.700 1.00 84.25 314 GLU A O 1
ATOM 2493 N N . MET A 1 315 ? 13.827 -22.169 14.489 1.00 83.06 315 MET A N 1
ATOM 2494 C CA . MET A 1 315 ? 13.309 -23.541 14.448 1.00 83.06 315 MET A CA 1
ATOM 2495 C C . MET A 1 315 ? 13.304 -24.124 13.028 1.00 83.06 315 MET A C 1
ATOM 2497 O O . MET A 1 315 ? 13.616 -25.300 12.849 1.00 83.06 315 MET A O 1
ATOM 2501 N N . LYS A 1 316 ? 12.969 -23.322 12.010 1.00 76.56 316 LYS A N 1
ATOM 2502 C CA . LYS A 1 316 ? 12.872 -23.794 10.618 1.00 76.56 316 LYS A CA 1
ATOM 2503 C C . LYS A 1 316 ? 14.221 -23.847 9.902 1.00 76.56 316 LYS A C 1
ATOM 2505 O O . LYS A 1 316 ? 14.508 -24.825 9.218 1.00 76.56 316 LYS A O 1
ATOM 2510 N N . VAL A 1 317 ? 15.072 -22.840 10.085 1.00 69.44 317 VAL A N 1
ATOM 2511 C CA . VAL A 1 317 ? 16.397 -22.775 9.450 1.00 69.44 317 VAL A CA 1
ATOM 2512 C C . VAL A 1 317 ? 17.336 -23.835 10.027 1.00 69.44 317 VAL A C 1
ATOM 2514 O O . VAL A 1 317 ? 18.071 -24.463 9.267 1.00 69.44 317 VAL A O 1
ATOM 2517 N N . ASN A 1 318 ? 17.284 -24.104 11.336 1.00 65.38 318 ASN A N 1
ATOM 2518 C CA . ASN A 1 318 ? 18.101 -25.163 11.938 1.00 65.38 318 ASN A CA 1
ATOM 2519 C C . ASN A 1 318 ? 17.700 -26.563 11.443 1.00 65.38 318 ASN A C 1
ATOM 2521 O O . ASN A 1 318 ? 18.580 -27.401 11.248 1.00 65.38 318 ASN A O 1
ATOM 2525 N N . GLY A 1 319 ? 16.409 -26.795 11.168 1.00 60.59 319 GLY A N 1
ATOM 2526 C CA . GLY A 1 319 ? 15.943 -28.021 10.510 1.00 60.59 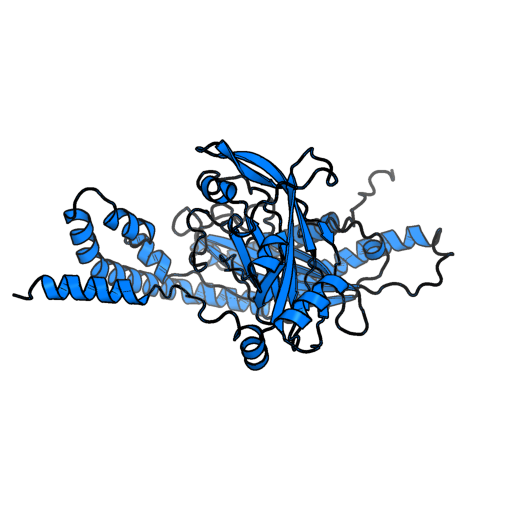319 GLY A CA 1
ATOM 2527 C C . GLY A 1 319 ? 16.551 -28.195 9.114 1.00 60.59 319 GLY A C 1
ATOM 2528 O O . GLY A 1 319 ? 17.098 -29.248 8.805 1.00 60.59 319 GLY A O 1
ATOM 2529 N N . LEU A 1 320 ? 16.571 -27.124 8.313 1.00 58.31 320 LEU A N 1
ATOM 2530 C CA . LEU A 1 320 ? 17.149 -27.122 6.960 1.00 58.31 320 LEU A CA 1
ATOM 2531 C C . LEU A 1 320 ? 18.686 -27.240 6.943 1.00 58.31 320 LEU A C 1
ATOM 2533 O O . LEU A 1 320 ? 19.265 -27.736 5.978 1.00 58.31 320 LEU A O 1
ATOM 2537 N N . ALA A 1 321 ? 19.373 -26.764 7.986 1.00 54.75 321 ALA A N 1
ATOM 2538 C CA . ALA A 1 321 ? 20.830 -26.839 8.092 1.00 54.75 321 ALA A CA 1
ATOM 2539 C C . ALA A 1 321 ? 21.338 -28.259 8.411 1.00 54.75 321 ALA A C 1
ATOM 2541 O O . ALA A 1 321 ? 22.456 -28.604 8.021 1.00 54.75 321 ALA A O 1
ATOM 2542 N N . HIS A 1 322 ? 20.536 -29.086 9.093 1.00 53.94 322 HIS A N 1
ATOM 2543 C CA . HIS A 1 322 ? 20.888 -30.484 9.369 1.00 53.94 322 HIS A CA 1
ATOM 2544 C C . HIS A 1 322 ? 20.905 -31.333 8.093 1.00 53.94 322 HIS A C 1
ATOM 2546 O O . HIS A 1 322 ? 21.826 -32.122 7.897 1.00 53.94 322 HIS A O 1
ATOM 2552 N N . ASP A 1 323 ? 19.982 -31.060 7.173 1.00 53.94 323 ASP A N 1
ATOM 2553 C CA . ASP A 1 323 ? 19.847 -31.761 5.890 1.00 53.94 323 ASP A CA 1
ATOM 2554 C C . ASP A 1 323 ? 20.916 -31.362 4.848 1.00 53.94 323 ASP A C 1
ATOM 2556 O O . ASP A 1 323 ? 20.961 -31.862 3.729 1.00 53.94 323 ASP A O 1
ATOM 2560 N N . ARG A 1 324 ? 21.798 -30.418 5.205 1.00 51.47 324 ARG A N 1
ATOM 2561 C CA . ARG A 1 324 ? 22.713 -29.723 4.285 1.00 51.47 324 ARG A CA 1
ATOM 2562 C C . ARG A 1 324 ? 24.178 -30.066 4.392 1.00 51.47 324 ARG A C 1
ATOM 2564 O O . ARG A 1 324 ? 24.936 -29.761 3.465 1.00 51.47 324 ARG A O 1
ATOM 2571 N N . ARG A 1 325 ? 24.599 -30.694 5.490 1.00 52.69 325 ARG A N 1
ATOM 2572 C CA . ARG A 1 325 ? 25.983 -31.182 5.616 1.00 52.69 325 ARG A CA 1
ATOM 2573 C C . ARG A 1 325 ? 26.330 -32.230 4.546 1.00 52.69 325 ARG A C 1
ATOM 2575 O O . ARG A 1 325 ? 27.502 -32.509 4.342 1.00 52.69 325 ARG A O 1
ATOM 2582 N N . SER A 1 326 ? 25.337 -32.733 3.818 1.00 49.78 326 SER A N 1
ATOM 2583 C CA . SER A 1 326 ? 25.442 -33.656 2.686 1.00 49.78 326 SER A CA 1
ATOM 2584 C C . SER A 1 326 ? 25.720 -32.997 1.318 1.00 49.78 326 SER A C 1
ATOM 2586 O O . SER A 1 326 ? 26.151 -33.706 0.411 1.00 49.78 326 SER A O 1
ATOM 2588 N N . HIS A 1 327 ? 25.535 -31.675 1.128 1.00 48.47 327 HIS A N 1
ATOM 2589 C CA . HIS A 1 327 ? 25.578 -31.061 -0.222 1.00 48.47 327 HIS A CA 1
ATOM 2590 C C . HIS A 1 327 ? 26.448 -29.797 -0.405 1.00 48.47 327 HIS A C 1
ATOM 2592 O O . HIS A 1 327 ? 26.675 -29.374 -1.539 1.00 48.47 327 HIS A O 1
ATOM 2598 N N . ALA A 1 328 ? 26.984 -29.187 0.656 1.00 47.56 328 ALA A N 1
ATOM 2599 C CA . ALA A 1 328 ? 27.657 -27.880 0.586 1.00 47.56 328 ALA A CA 1
ATOM 2600 C C . ALA A 1 328 ? 29.170 -27.924 0.253 1.00 47.56 328 ALA A C 1
ATOM 2602 O O . ALA A 1 328 ? 29.968 -27.291 0.937 1.00 47.56 328 ALA A O 1
ATOM 2603 N N . ALA A 1 329 ? 29.584 -28.650 -0.793 1.00 48.59 329 ALA A N 1
ATOM 2604 C CA . ALA A 1 329 ? 31.007 -28.814 -1.141 1.00 48.59 329 ALA A CA 1
ATOM 2605 C C . ALA A 1 329 ? 31.480 -28.113 -2.439 1.00 48.59 329 ALA A C 1
ATOM 2607 O O . ALA A 1 329 ? 32.563 -28.444 -2.912 1.00 48.59 329 ALA A O 1
ATOM 2608 N N . ARG A 1 330 ? 30.714 -27.205 -3.078 1.00 51.03 330 ARG A N 1
ATOM 2609 C CA . ARG A 1 330 ? 31.024 -26.824 -4.483 1.00 51.03 330 ARG A CA 1
ATOM 2610 C C . ARG A 1 330 ? 30.806 -25.375 -4.965 1.00 51.03 330 ARG A C 1
ATOM 2612 O O . ARG A 1 330 ? 30.638 -25.181 -6.162 1.00 51.03 330 ARG A O 1
ATOM 2619 N N . SER A 1 331 ? 30.847 -24.344 -4.120 1.00 54.28 331 SER A N 1
ATOM 2620 C CA . SER A 1 331 ? 30.740 -22.954 -4.615 1.00 54.28 331 SER A CA 1
ATOM 2621 C C . SER A 1 331 ? 31.669 -21.988 -3.880 1.00 54.28 331 SER A C 1
ATOM 2623 O O . SER A 1 331 ? 31.457 -21.738 -2.700 1.00 54.28 331 SER A O 1
ATOM 2625 N N . ASP A 1 332 ? 32.626 -21.404 -4.610 1.00 55.28 332 ASP A N 1
ATOM 2626 C CA . ASP A 1 332 ? 33.571 -20.366 -4.148 1.00 55.28 332 ASP A CA 1
ATOM 2627 C C . ASP A 1 332 ? 32.955 -18.952 -4.052 1.00 55.28 332 ASP A C 1
ATOM 2629 O O . ASP A 1 332 ? 33.639 -17.996 -3.694 1.00 55.28 332 ASP A O 1
ATOM 2633 N N . ALA A 1 333 ? 31.670 -18.775 -4.380 1.00 62.59 333 ALA A N 1
ATOM 2634 C CA . ALA A 1 333 ? 30.999 -17.489 -4.198 1.00 62.59 333 ALA A CA 1
ATOM 2635 C C . ALA A 1 333 ? 30.698 -17.239 -2.711 1.00 62.59 333 ALA A C 1
ATOM 2637 O O . ALA A 1 333 ? 30.092 -18.089 -2.052 1.00 62.59 333 ALA A O 1
ATOM 2638 N N . GLU A 1 334 ? 31.076 -16.061 -2.198 1.00 66.44 334 GLU A N 1
ATOM 2639 C CA . GLU A 1 334 ? 30.676 -15.626 -0.857 1.00 66.44 334 GLU A CA 1
ATOM 2640 C C . GLU A 1 334 ? 29.147 -15.725 -0.709 1.00 66.44 334 GLU A C 1
ATOM 2642 O O . GLU A 1 334 ? 28.403 -15.305 -1.604 1.00 66.44 334 GLU A O 1
ATOM 2647 N N . PRO A 1 335 ? 28.643 -16.296 0.398 1.00 67.38 335 PRO A N 1
ATOM 2648 C CA . PRO A 1 335 ? 27.214 -16.472 0.580 1.00 67.38 335 PRO A CA 1
ATOM 2649 C C . PRO A 1 335 ? 26.531 -15.104 0.658 1.00 67.38 335 PRO A C 1
ATOM 2651 O O . PRO A 1 335 ? 26.883 -14.270 1.494 1.00 67.38 335 PRO A O 1
ATOM 2654 N N . ALA A 1 336 ? 25.523 -14.884 -0.191 1.00 71.31 336 ALA A N 1
ATOM 2655 C CA . ALA A 1 336 ? 24.669 -13.703 -0.106 1.00 71.31 336 ALA A CA 1
ATOM 2656 C C . ALA A 1 336 ? 24.121 -13.574 1.324 1.00 71.31 336 ALA A C 1
ATOM 2658 O O . ALA A 1 336 ? 23.634 -14.549 1.883 1.00 71.31 336 ALA A O 1
ATOM 2659 N N . VAL A 1 337 ? 24.198 -12.394 1.941 1.00 80.69 337 VAL A N 1
ATOM 2660 C CA . VAL A 1 337 ? 23.667 -12.173 3.297 1.00 80.69 337 VAL A CA 1
ATOM 2661 C C . VAL A 1 337 ? 22.337 -11.441 3.190 1.00 80.69 337 VAL A C 1
ATOM 2663 O O . VAL A 1 337 ? 22.288 -10.353 2.627 1.00 80.69 337 VAL A O 1
ATOM 2666 N N . PHE A 1 338 ? 21.261 -11.989 3.759 1.00 83.75 338 PHE A N 1
ATOM 2667 C CA . PHE A 1 338 ? 19.947 -11.339 3.750 1.00 83.75 338 PHE A CA 1
ATOM 2668 C C . PHE A 1 338 ? 19.619 -10.701 5.104 1.00 83.75 338 PHE A C 1
ATOM 2670 O O . PHE A 1 338 ? 19.739 -11.325 6.162 1.00 83.75 338 PHE A O 1
ATOM 2677 N N . ILE A 1 339 ? 19.166 -9.450 5.067 1.00 86.62 339 ILE A N 1
ATOM 2678 C CA . ILE A 1 339 ? 18.686 -8.695 6.225 1.00 86.62 339 ILE A CA 1
ATOM 2679 C C . ILE A 1 339 ? 17.162 -8.732 6.212 1.00 86.62 339 ILE A C 1
ATOM 2681 O O . ILE A 1 339 ? 16.535 -8.301 5.246 1.00 86.62 339 ILE A O 1
ATOM 2685 N N . TRP A 1 340 ? 16.584 -9.239 7.295 1.00 88.62 340 TRP A N 1
ATOM 2686 C CA . TRP A 1 340 ? 15.146 -9.368 7.486 1.00 88.62 340 TRP A CA 1
ATOM 2687 C C . TRP A 1 340 ? 14.684 -8.247 8.402 1.00 88.62 340 TRP A C 1
ATOM 2689 O O . TRP A 1 340 ? 14.997 -8.240 9.591 1.00 88.62 340 TRP A O 1
ATOM 2699 N N . GLU A 1 341 ? 13.957 -7.286 7.853 1.00 89.75 341 GLU A N 1
ATOM 2700 C CA . GLU A 1 341 ? 13.394 -6.174 8.604 1.00 89.75 341 GLU A CA 1
ATOM 2701 C C . GLU A 1 341 ? 11.903 -6.410 8.798 1.00 89.75 341 GLU A C 1
ATOM 2703 O O . GLU A 1 341 ? 11.153 -6.524 7.832 1.00 89.75 341 GLU A O 1
ATOM 2708 N N . THR A 1 342 ? 11.453 -6.491 10.046 1.00 91.25 342 THR A N 1
ATOM 2709 C CA . THR A 1 342 ? 10.042 -6.748 10.333 1.00 91.25 342 THR A CA 1
ATOM 2710 C C . THR A 1 342 ? 9.524 -5.900 11.483 1.00 91.25 342 THR A C 1
ATOM 2712 O O . THR A 1 342 ? 10.289 -5.418 12.328 1.00 91.25 342 THR A O 1
ATOM 2715 N N . GLY A 1 343 ? 8.217 -5.664 11.486 1.00 91.31 343 GLY A N 1
ATOM 2716 C CA . GLY A 1 343 ? 7.570 -4.901 12.534 1.00 91.31 343 GLY A CA 1
ATOM 2717 C C . GLY A 1 343 ? 6.074 -4.736 12.350 1.00 91.31 343 GLY A C 1
ATOM 2718 O O . GLY A 1 343 ? 5.525 -4.931 11.264 1.00 91.31 343 GLY A O 1
ATOM 2719 N N . VAL A 1 344 ? 5.440 -4.347 13.449 1.00 92.12 344 VAL A N 1
ATOM 2720 C CA . VAL A 1 344 ? 4.050 -3.913 13.495 1.00 92.12 344 VAL A CA 1
ATOM 2721 C C . VAL A 1 344 ? 3.997 -2.468 13.004 1.00 92.12 344 VAL A C 1
ATOM 2723 O O . VAL A 1 344 ? 4.459 -1.554 13.682 1.00 92.12 344 VAL A O 1
ATOM 2726 N N . GLU A 1 345 ? 3.448 -2.251 11.812 1.00 90.06 345 GLU A N 1
ATOM 2727 C CA . GLU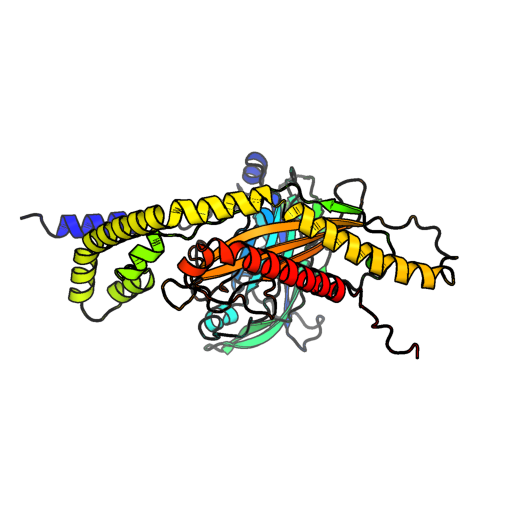 A 1 345 ? 3.367 -0.915 11.204 1.00 90.06 345 GLU A CA 1
ATOM 2728 C C . GLU A 1 345 ? 2.165 -0.133 11.748 1.00 90.06 345 GLU A C 1
ATOM 2730 O O . GLU A 1 345 ? 2.226 1.084 11.947 1.00 90.06 345 GLU A O 1
ATOM 2735 N N . ARG A 1 346 ? 1.045 -0.827 11.984 1.00 90.69 346 ARG A N 1
ATOM 2736 C CA . ARG A 1 346 ? -0.219 -0.192 12.361 1.00 90.69 346 ARG A CA 1
ATOM 2737 C C . ARG A 1 346 ? -1.054 -1.093 13.254 1.00 90.69 346 ARG A C 1
ATOM 2739 O O . ARG A 1 346 ? -1.233 -2.271 12.956 1.00 90.69 346 ARG A O 1
ATOM 2746 N N . VAL A 1 347 ? -1.613 -0.488 14.296 1.00 91.38 347 VAL A N 1
ATOM 2747 C CA . VAL A 1 347 ? -2.671 -1.071 15.122 1.00 91.38 347 VAL A CA 1
ATOM 2748 C C . VAL A 1 347 ? -3.775 -0.029 15.223 1.00 91.38 347 VAL A C 1
ATOM 2750 O O . VAL A 1 347 ? -3.501 1.134 15.524 1.00 91.38 347 VAL A O 1
ATOM 2753 N N . GLN A 1 348 ? -5.011 -0.409 14.930 1.00 90.94 348 GLN A N 1
ATOM 2754 C CA . GLN A 1 348 ? -6.146 0.501 15.034 1.00 90.94 348 GLN A CA 1
ATOM 2755 C C . GLN A 1 348 ? -7.439 -0.248 15.345 1.00 90.94 348 GLN A C 1
ATOM 2757 O O . GLN A 1 348 ? -7.580 -1.425 15.022 1.00 90.94 348 GLN A O 1
ATOM 2762 N N . LEU A 1 349 ? -8.402 0.453 15.940 1.00 90.31 349 LEU A N 1
ATOM 2763 C CA . LEU A 1 349 ? -9.780 -0.022 16.032 1.00 90.31 349 LEU A CA 1
ATOM 2764 C C . LEU A 1 349 ? -10.566 0.555 14.866 1.00 90.31 349 LEU A C 1
ATOM 2766 O O . LEU A 1 349 ? -10.647 1.774 14.698 1.00 90.31 349 LEU A O 1
ATOM 2770 N N . ARG A 1 350 ? -11.144 -0.327 14.060 1.00 89.06 350 ARG A N 1
ATOM 2771 C CA . ARG A 1 350 ? -11.879 0.058 12.863 1.00 89.06 350 ARG A CA 1
ATOM 2772 C C . ARG A 1 350 ? -13.355 -0.230 13.048 1.00 89.06 350 ARG A C 1
ATOM 2774 O O . ARG A 1 350 ? -13.711 -1.318 13.477 1.00 89.06 350 ARG A O 1
ATOM 2781 N N . GLU A 1 351 ? -14.206 0.747 12.755 1.00 88.00 351 GLU A N 1
ATOM 2782 C CA . GLU A 1 351 ? -15.651 0.545 12.862 1.00 88.00 351 GLU A CA 1
ATOM 2783 C C . GLU A 1 351 ? -16.134 -0.425 11.780 1.00 88.00 351 GLU A C 1
ATOM 2785 O O . GLU A 1 351 ? -15.740 -0.310 10.615 1.00 88.00 351 GLU A O 1
ATOM 2790 N N . CYS A 1 352 ? -16.999 -1.358 12.167 1.00 90.12 352 CYS A N 1
ATOM 2791 C CA . CYS A 1 352 ? -17.658 -2.254 11.231 1.00 90.12 352 CYS A CA 1
ATOM 2792 C C . CYS A 1 352 ? -18.916 -1.626 10.612 1.00 90.12 352 CYS A C 1
ATOM 2794 O O . CYS A 1 352 ? -19.319 -0.500 10.918 1.00 90.12 352 CYS A O 1
ATOM 2796 N N . GLU A 1 353 ? -19.532 -2.344 9.680 1.00 86.06 353 GLU A N 1
ATOM 2797 C CA . GLU A 1 353 ? -20.791 -1.943 9.061 1.00 86.06 353 GLU A CA 1
ATOM 2798 C C . GLU A 1 353 ? -21.888 -1.732 10.120 1.00 86.06 353 GLU A C 1
ATOM 2800 O O . GLU A 1 353 ? -22.538 -0.676 10.144 1.00 86.06 353 GLU A O 1
ATOM 2805 N N . GLU A 1 354 ? -21.994 -2.675 11.068 1.00 87.81 354 GLU A N 1
ATOM 2806 C CA . GLU A 1 354 ? -22.85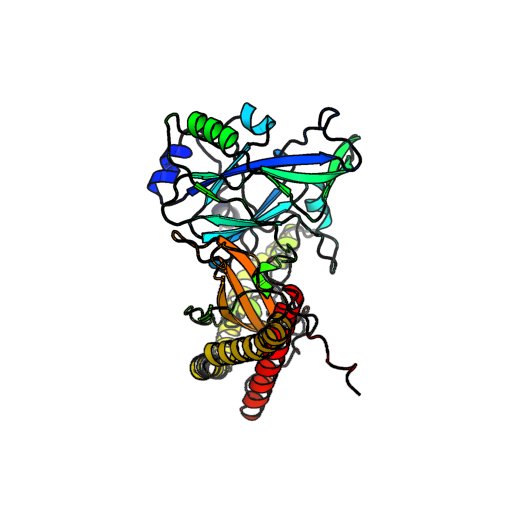7 -2.570 12.243 1.00 87.81 354 GLU A CA 1
ATOM 2807 C C . GLU A 1 354 ? -22.397 -1.423 13.159 1.00 87.81 354 GLU A C 1
ATOM 2809 O O . GLU A 1 354 ? -21.286 -1.407 13.699 1.00 87.81 354 GLU A O 1
ATOM 2814 N N . ARG A 1 355 ? -23.281 -0.439 13.344 1.00 84.12 355 ARG A N 1
ATOM 2815 C CA . ARG A 1 355 ? -22.978 0.812 14.050 1.00 84.12 355 ARG A CA 1
ATOM 2816 C C . ARG A 1 355 ? -22.541 0.560 15.491 1.00 84.12 355 ARG A C 1
ATOM 2818 O O . ARG A 1 355 ? -23.215 -0.128 16.249 1.00 84.12 355 ARG A O 1
ATOM 2825 N N . GLY A 1 356 ? -21.445 1.205 15.896 1.00 86.31 356 GLY A N 1
ATOM 2826 C CA . GLY A 1 356 ? -20.932 1.099 17.269 1.00 86.31 356 GLY A CA 1
ATOM 2827 C C . GLY A 1 356 ? -20.180 -0.201 17.568 1.00 86.31 356 GLY A C 1
ATOM 2828 O O . GLY A 1 356 ? -19.690 -0.369 18.689 1.00 86.31 356 GLY A O 1
ATOM 2829 N N . SER A 1 357 ? -20.050 -1.084 16.577 1.00 92.81 357 SER A N 1
ATOM 2830 C CA . SER A 1 357 ? -19.153 -2.229 16.627 1.00 92.81 357 SER A CA 1
ATOM 2831 C C . SER A 1 357 ? -17.823 -1.907 15.942 1.00 92.81 357 SER A C 1
ATOM 2833 O O . SER A 1 357 ? -17.749 -1.110 15.005 1.00 92.81 357 SER A O 1
ATOM 2835 N N . PHE A 1 358 ? -16.754 -2.507 16.447 1.00 92.75 358 PHE A N 1
ATOM 2836 C CA . PHE A 1 358 ? -15.388 -2.299 15.999 1.00 92.75 358 PHE A CA 1
ATOM 2837 C C . PHE A 1 358 ? -14.681 -3.637 15.867 1.00 92.75 358 PHE A C 1
ATOM 2839 O O . PHE A 1 358 ? -14.995 -4.572 16.595 1.00 92.75 358 PHE A O 1
ATOM 2846 N N . CYS A 1 359 ? -13.702 -3.710 14.980 1.00 93.62 359 CYS A N 1
ATOM 2847 C CA . CYS A 1 359 ? -12.759 -4.810 14.909 1.00 93.62 359 CYS A CA 1
ATOM 2848 C C . CYS A 1 359 ? -11.335 -4.300 15.155 1.00 93.62 359 CYS A C 1
ATOM 2850 O O . CYS A 1 359 ? -11.006 -3.145 14.854 1.00 93.62 359 CYS A O 1
ATOM 2852 N N . LEU A 1 360 ? -10.476 -5.173 15.681 1.00 93.31 360 LEU A N 1
ATOM 2853 C CA . LEU A 1 360 ? -9.043 -4.915 15.736 1.00 93.31 360 LEU A CA 1
ATOM 2854 C C . LEU A 1 360 ? -8.471 -5.029 14.322 1.00 93.31 360 LEU A C 1
ATOM 2856 O O . LEU A 1 360 ? -8.632 -6.055 13.667 1.00 93.31 360 LEU A O 1
ATOM 2860 N N . GLU A 1 361 ? -7.780 -3.989 13.874 1.00 93.69 361 GLU A N 1
ATOM 2861 C CA . GLU A 1 361 ? -7.004 -4.018 12.645 1.00 93.69 361 GLU A CA 1
ATOM 2862 C C . GLU A 1 361 ? -5.511 -3.937 12.967 1.00 93.69 361 GLU A C 1
ATOM 2864 O O . GLU A 1 361 ? -5.046 -3.007 13.632 1.00 93.69 361 GLU A O 1
ATOM 2869 N N . LEU A 1 362 ? -4.761 -4.922 12.480 1.00 94.50 362 LEU A N 1
ATOM 2870 C CA . LEU A 1 362 ? -3.335 -5.091 12.726 1.00 94.50 362 LEU A CA 1
ATOM 2871 C C . LEU A 1 362 ? -2.620 -5.289 11.390 1.00 94.50 362 LEU A C 1
ATOM 2873 O O . LEU A 1 362 ? -2.930 -6.227 10.657 1.00 94.50 362 LEU A O 1
ATOM 2877 N N . ALA A 1 363 ? -1.654 -4.423 11.091 1.00 93.81 363 ALA A N 1
ATOM 2878 C CA . ALA A 1 363 ? -0.821 -4.529 9.900 1.00 93.81 363 ALA A CA 1
ATOM 2879 C C . ALA A 1 363 ? 0.638 -4.778 10.286 1.00 93.81 363 ALA A C 1
ATOM 2881 O O . ALA A 1 363 ? 1.236 -4.012 11.051 1.00 93.81 363 ALA A O 1
ATOM 2882 N N . VAL A 1 364 ? 1.217 -5.828 9.716 1.00 94.38 364 VAL A N 1
ATOM 2883 C CA . VAL A 1 364 ? 2.602 -6.235 9.946 1.00 94.38 364 VAL A CA 1
ATOM 2884 C C . VAL A 1 364 ? 3.339 -6.275 8.621 1.00 94.38 364 VAL A C 1
ATOM 2886 O O . VAL A 1 364 ? 2.806 -6.743 7.615 1.00 94.38 364 VAL A O 1
ATOM 2889 N N . ARG A 1 365 ? 4.580 -5.793 8.624 1.00 92.94 365 ARG A N 1
ATOM 2890 C CA . ARG A 1 365 ? 5.443 -5.768 7.447 1.00 92.94 365 ARG A CA 1
ATOM 2891 C C . ARG A 1 365 ? 6.631 -6.699 7.623 1.00 92.94 365 ARG A C 1
ATOM 2893 O O . ARG A 1 365 ? 7.250 -6.741 8.690 1.00 92.94 365 ARG A O 1
ATOM 2900 N N . LEU A 1 366 ? 6.981 -7.400 6.554 1.00 91.75 366 LEU A N 1
ATOM 2901 C CA . LEU A 1 366 ? 8.227 -8.138 6.426 1.00 91.75 366 LEU A CA 1
ATOM 2902 C C . LEU A 1 366 ? 8.956 -7.683 5.169 1.00 91.75 366 LEU A C 1
ATOM 2904 O O . LEU A 1 366 ? 8.418 -7.741 4.068 1.00 91.75 366 LEU A O 1
ATOM 2908 N N . GLN A 1 367 ? 10.201 -7.267 5.345 1.00 89.00 367 GLN A N 1
ATOM 2909 C CA . GLN A 1 367 ? 11.087 -6.856 4.272 1.00 89.00 367 GLN A CA 1
ATOM 2910 C C . GLN A 1 367 ? 12.336 -7.710 4.295 1.00 89.00 367 GLN A C 1
ATOM 2912 O O . GLN A 1 367 ? 12.905 -7.943 5.360 1.00 89.00 367 GLN A O 1
ATOM 2917 N N . ILE A 1 368 ? 12.797 -8.124 3.125 1.00 87.00 368 ILE A N 1
ATOM 2918 C CA . ILE A 1 368 ? 14.057 -8.842 2.987 1.00 87.00 368 ILE A CA 1
ATOM 2919 C C . ILE A 1 368 ? 14.912 -8.093 1.983 1.00 87.00 368 ILE A C 1
ATOM 2921 O O . ILE A 1 368 ? 14.491 -7.842 0.851 1.00 87.00 368 ILE A O 1
ATOM 2925 N N . ARG A 1 369 ? 16.115 -7.725 2.415 1.00 85.62 369 ARG A N 1
ATOM 2926 C CA . ARG A 1 369 ? 17.113 -7.063 1.580 1.00 85.62 369 ARG A CA 1
ATOM 2927 C C . ARG A 1 369 ? 18.353 -7.929 1.463 1.00 85.62 369 ARG A C 1
ATOM 2929 O O . ARG A 1 369 ? 18.805 -8.497 2.453 1.00 85.62 369 ARG A O 1
ATOM 2936 N N . GLU A 1 370 ? 18.924 -7.992 0.273 1.00 84.44 370 GLU A N 1
ATOM 2937 C CA . GLU A 1 370 ? 20.257 -8.546 0.058 1.00 84.44 370 GLU A CA 1
ATOM 2938 C C . GLU A 1 370 ? 21.293 -7.508 0.506 1.00 84.44 370 GLU A C 1
ATOM 2940 O O . GLU A 1 370 ? 21.239 -6.350 0.093 1.00 84.44 370 GLU A O 1
ATOM 2945 N N . ARG A 1 371 ? 22.212 -7.885 1.398 1.00 79.94 371 ARG A N 1
ATOM 2946 C CA . ARG A 1 371 ? 23.262 -7.014 1.934 1.00 79.94 371 ARG A CA 1
ATOM 2947 C C . ARG A 1 371 ? 24.302 -6.760 0.843 1.00 79.94 371 ARG A C 1
ATOM 2949 O O . ARG A 1 371 ? 25.258 -7.511 0.702 1.00 79.94 371 ARG A O 1
ATOM 2956 N N . SER A 1 372 ? 24.110 -5.683 0.095 1.00 73.12 372 SER A N 1
ATOM 2957 C CA . SER A 1 372 ? 25.105 -5.122 -0.823 1.00 73.12 372 SER A CA 1
ATOM 2958 C C . SER A 1 372 ? 25.766 -3.886 -0.202 1.00 73.12 372 SER A C 1
ATOM 2960 O O . SER A 1 372 ? 25.181 -3.251 0.677 1.00 73.12 372 SER A O 1
ATOM 2962 N N . ALA A 1 373 ? 26.980 -3.557 -0.651 1.00 55.19 373 ALA A N 1
ATOM 2963 C CA . ALA A 1 373 ? 27.839 -2.514 -0.087 1.00 55.19 373 ALA A CA 1
ATOM 2964 C C . ALA A 1 373 ? 27.218 -1.103 -0.083 1.00 55.19 373 ALA A C 1
ATOM 2966 O O . ALA A 1 373 ? 27.600 -0.294 0.756 1.00 55.19 373 ALA A O 1
ATOM 2967 N N . GLU A 1 374 ? 26.261 -0.807 -0.971 1.00 60.31 374 GLU A N 1
ATOM 2968 C CA . GLU A 1 374 ? 25.825 0.581 -1.190 1.00 60.31 374 GLU A CA 1
ATOM 2969 C C . GLU A 1 374 ? 24.390 0.913 -0.755 1.00 60.31 374 GLU A C 1
ATOM 2971 O O . GLU A 1 374 ? 24.124 2.084 -0.543 1.00 60.31 374 GLU A O 1
ATOM 2976 N N . GLU A 1 375 ? 23.474 -0.050 -0.561 1.00 64.88 375 GLU A N 1
ATOM 2977 C CA . GLU A 1 375 ? 22.085 0.243 -0.095 1.00 64.88 375 GLU A CA 1
ATOM 2978 C C . GLU A 1 375 ? 21.205 -1.006 0.132 1.00 64.88 375 GLU A C 1
ATOM 2980 O O . GLU A 1 375 ? 20.172 -0.943 0.802 1.00 64.88 375 GLU A O 1
ATOM 2985 N N . GLY A 1 376 ? 21.648 -2.154 -0.386 1.00 71.62 376 GLY A N 1
ATOM 2986 C CA . GLY A 1 376 ? 20.972 -3.444 -0.301 1.00 71.62 376 GLY A CA 1
ATOM 2987 C C . GLY A 1 376 ? 19.727 -3.544 -1.187 1.00 71.62 376 GLY A C 1
ATOM 2988 O O . GLY A 1 376 ? 18.786 -2.766 -1.060 1.00 71.62 376 GLY A O 1
ATOM 2989 N N . GLN A 1 377 ? 19.709 -4.517 -2.096 1.00 77.56 377 GLN A N 1
ATOM 2990 C CA . GLN A 1 377 ? 18.590 -4.703 -3.020 1.00 77.56 377 GLN A CA 1
ATOM 2991 C C . GLN A 1 377 ? 17.387 -5.289 -2.277 1.00 77.56 377 GLN A C 1
ATOM 2993 O O . GLN A 1 377 ? 17.519 -6.283 -1.561 1.00 77.56 377 GLN A O 1
ATOM 2998 N N . LEU A 1 378 ? 16.209 -4.686 -2.445 1.00 79.31 378 LEU A N 1
ATOM 2999 C CA . LEU A 1 378 ? 14.958 -5.237 -1.932 1.00 79.31 378 LEU A CA 1
ATOM 3000 C C . LEU A 1 378 ? 14.607 -6.508 -2.713 1.00 79.31 378 LEU A C 1
ATOM 3002 O O . LEU A 1 378 ? 14.414 -6.461 -3.925 1.00 79.31 378 LEU A O 1
ATOM 3006 N N . VAL A 1 379 ? 14.528 -7.629 -2.005 1.00 80.88 379 VAL A N 1
ATOM 3007 C CA . VAL A 1 379 ? 14.181 -8.941 -2.572 1.00 80.88 379 VAL A CA 1
ATOM 3008 C C . VAL A 1 379 ? 12.721 -9.274 -2.286 1.00 80.88 379 VAL A C 1
ATOM 3010 O O . VAL A 1 379 ? 12.042 -9.864 -3.118 1.00 80.88 379 VAL A O 1
ATOM 3013 N N . TYR A 1 380 ? 12.230 -8.870 -1.114 1.00 84.38 380 TYR A N 1
ATOM 3014 C CA . TYR A 1 380 ? 10.862 -9.121 -0.678 1.00 84.38 380 TYR A CA 1
ATOM 3015 C C . TYR A 1 380 ? 10.335 -7.953 0.158 1.00 84.38 380 TYR A C 1
ATOM 3017 O O . TYR A 1 380 ? 11.063 -7.395 0.982 1.00 84.38 380 TYR A O 1
ATOM 3025 N N . ASP A 1 381 ? 9.065 -7.603 -0.033 1.00 86.50 381 ASP A N 1
ATOM 3026 C CA . ASP A 1 381 ? 8.336 -6.635 0.789 1.00 86.50 381 ASP A CA 1
ATOM 3027 C C . ASP A 1 381 ? 6.864 -7.035 0.843 1.00 86.50 381 ASP A C 1
ATOM 3029 O O . ASP A 1 381 ? 6.131 -6.864 -0.132 1.00 86.50 381 ASP A O 1
ATOM 3033 N N . GLY A 1 382 ? 6.454 -7.607 1.970 1.00 88.56 382 GLY A N 1
ATOM 3034 C CA . GLY A 1 382 ? 5.099 -8.087 2.196 1.00 88.56 382 GLY A CA 1
ATOM 3035 C C . GLY A 1 382 ? 4.445 -7.376 3.372 1.00 88.56 382 GLY A C 1
ATOM 3036 O O . GLY A 1 382 ? 5.068 -7.181 4.418 1.00 88.56 382 GLY A O 1
ATOM 3037 N N . PHE A 1 383 ? 3.169 -7.036 3.211 1.00 91.50 383 PHE A N 1
ATOM 3038 C CA . PHE A 1 383 ? 2.314 -6.520 4.274 1.00 91.50 383 PHE A CA 1
ATOM 3039 C C . PHE A 1 383 ? 1.168 -7.491 4.498 1.00 91.50 383 PHE A C 1
ATOM 3041 O O . PHE A 1 383 ? 0.410 -7.761 3.571 1.00 91.50 383 PHE A O 1
ATOM 3048 N N . LEU A 1 384 ? 1.019 -7.976 5.725 1.00 93.19 384 LEU A N 1
ATOM 3049 C CA . LEU A 1 384 ? -0.142 -8.758 6.129 1.00 93.19 384 LEU A CA 1
ATOM 3050 C C . LEU A 1 384 ? -1.063 -7.904 6.976 1.00 93.19 384 LEU A C 1
ATOM 3052 O O . LEU A 1 384 ? -0.610 -7.149 7.839 1.00 93.19 384 LEU A O 1
ATOM 3056 N N . LEU A 1 385 ? -2.356 -8.054 6.727 1.00 93.56 385 LEU A N 1
ATOM 3057 C CA . LEU A 1 385 ? -3.406 -7.312 7.390 1.00 93.56 385 LEU A CA 1
ATOM 3058 C C . LEU A 1 385 ? -4.407 -8.272 8.020 1.00 93.56 385 LEU A C 1
ATOM 3060 O O . LEU A 1 385 ? -5.069 -9.044 7.335 1.00 93.56 385 LEU A O 1
ATOM 3064 N N . TYR A 1 386 ? -4.560 -8.182 9.332 1.00 95.56 386 TYR A N 1
ATOM 3065 C CA . TYR A 1 386 ? -5.691 -8.765 10.039 1.00 95.56 386 TYR A CA 1
ATOM 3066 C C . TYR A 1 386 ? -6.740 -7.679 10.238 1.00 95.56 386 TYR A C 1
ATOM 3068 O O . TYR A 1 386 ? -6.436 -6.645 10.827 1.00 95.56 386 TYR A O 1
ATOM 3076 N N . SER A 1 387 ? -7.939 -7.881 9.697 1.00 93.50 387 SER A N 1
ATOM 3077 C CA . SER A 1 387 ? -9.067 -6.950 9.794 1.00 93.50 387 SER A CA 1
ATOM 3078 C C . SER A 1 387 ? -10.380 -7.693 9.518 1.00 93.50 387 SER A C 1
ATOM 3080 O O . SER A 1 387 ? -10.377 -8.891 9.225 1.00 93.50 387 SER A O 1
ATOM 3082 N N . ASN A 1 388 ? -11.518 -7.008 9.620 1.00 91.88 388 ASN A N 1
ATOM 3083 C CA . ASN A 1 388 ? -12.809 -7.543 9.186 1.00 91.88 388 ASN A CA 1
ATOM 3084 C C . ASN A 1 388 ? -13.169 -6.975 7.805 1.00 91.88 388 ASN A C 1
ATOM 3086 O O . ASN A 1 388 ? -13.150 -5.752 7.675 1.00 91.88 388 ASN A O 1
ATOM 3090 N N . PRO A 1 389 ? -13.540 -7.784 6.794 1.00 84.62 389 PRO A N 1
ATOM 3091 C CA . PRO A 1 389 ? -13.961 -7.272 5.483 1.00 84.62 389 PRO A CA 1
ATOM 3092 C C . PRO A 1 389 ? -15.195 -6.356 5.545 1.00 84.62 389 PRO A C 1
ATOM 3094 O O . PRO A 1 389 ? -15.324 -5.462 4.718 1.00 84.62 389 PRO A O 1
ATOM 3097 N N . ALA A 1 390 ? -16.058 -6.519 6.554 1.00 83.44 390 ALA A N 1
ATOM 3098 C CA . ALA A 1 390 ? -17.179 -5.621 6.839 1.00 83.44 390 ALA A CA 1
ATOM 3099 C C . ALA A 1 390 ? -16.749 -4.324 7.554 1.00 83.44 390 ALA A C 1
ATOM 3101 O O . ALA A 1 390 ? -17.592 -3.528 7.971 1.00 83.44 390 ALA A O 1
ATOM 3102 N N . ALA A 1 391 ? -15.449 -4.098 7.757 1.00 83.44 391 ALA A N 1
ATOM 3103 C CA . ALA A 1 391 ? -14.947 -2.850 8.302 1.00 83.44 391 ALA A CA 1
ATOM 3104 C C . ALA A 1 391 ? -15.132 -1.710 7.298 1.00 83.44 391 ALA A C 1
ATOM 3106 O O . ALA A 1 391 ? -14.816 -1.835 6.116 1.00 83.44 391 ALA A O 1
ATOM 3107 N N . ARG A 1 392 ? -15.611 -0.555 7.766 1.00 75.19 392 ARG A N 1
ATOM 3108 C CA . ARG A 1 392 ? -15.891 0.587 6.887 1.00 75.19 392 ARG A CA 1
ATOM 3109 C C . ARG A 1 392 ? -14.606 1.081 6.218 1.00 75.19 392 ARG A C 1
ATOM 3111 O O . ARG A 1 392 ? -13.594 1.202 6.916 1.00 75.19 392 ARG A O 1
ATOM 3118 N N . PRO A 1 393 ? -14.595 1.406 4.910 1.00 68.06 393 PRO A N 1
ATOM 3119 C CA . PRO A 1 393 ? -13.432 1.980 4.228 1.00 68.06 393 PRO A CA 1
ATOM 3120 C C . PRO A 1 393 ? -12.922 3.232 4.960 1.00 68.06 393 PRO A C 1
ATOM 3122 O O . PRO A 1 393 ? -13.712 3.992 5.521 1.00 68.06 393 PRO A O 1
ATOM 3125 N N . VAL A 1 394 ? -11.601 3.443 4.970 1.00 62.00 394 VAL A N 1
ATOM 3126 C CA . VAL A 1 394 ? -11.022 4.736 5.364 1.00 62.00 394 VAL A CA 1
ATOM 3127 C C . VAL A 1 394 ? -11.251 5.664 4.169 1.00 62.00 394 VAL A C 1
ATOM 3129 O O . VAL A 1 394 ? -10.632 5.429 3.134 1.00 62.00 394 VAL A O 1
ATOM 3132 N N . PRO A 1 395 ? -12.146 6.658 4.229 1.00 49.22 395 PRO A N 1
ATOM 3133 C CA . PRO A 1 395 ? -12.311 7.594 3.143 1.00 49.22 395 PRO A CA 1
ATOM 3134 C C . PRO A 1 395 ? -11.201 8.620 3.191 1.00 49.22 395 PRO A C 1
ATOM 3136 O O . PRO A 1 395 ? -10.604 8.885 4.234 1.00 49.22 395 PRO A O 1
ATOM 3139 N N . PHE A 1 396 ? -11.002 9.212 2.024 1.00 43.81 396 PHE A N 1
ATOM 3140 C CA . PHE A 1 396 ? -9.892 10.078 1.671 1.00 43.81 396 PHE A CA 1
ATOM 3141 C C . PHE A 1 396 ? -8.573 9.328 1.437 1.00 43.81 396 PHE A C 1
ATOM 3143 O O . PHE A 1 396 ? -7.554 9.604 2.065 1.00 43.81 396 PHE A O 1
ATOM 3150 N N . SER A 1 397 ? -8.541 8.480 0.404 1.00 41.44 397 SER A N 1
ATOM 3151 C CA . SER A 1 397 ? -7.510 8.714 -0.611 1.00 41.44 397 SER A CA 1
ATOM 3152 C C . SER A 1 397 ? -7.999 9.856 -1.485 1.00 41.44 397 SER A C 1
ATOM 3154 O O . SER A 1 397 ? -9.058 9.768 -2.105 1.00 41.44 397 SER A O 1
ATOM 3156 N N . GLU A 1 398 ? -7.248 10.946 -1.498 1.00 43.66 398 GLU A N 1
ATOM 3157 C CA . GLU A 1 398 ? -7.392 12.019 -2.476 1.00 43.66 398 GLU A CA 1
ATOM 3158 C C . GLU A 1 398 ? -7.589 11.436 -3.884 1.00 43.66 398 GLU A C 1
ATOM 3160 O O . GLU A 1 398 ? -6.811 10.589 -4.318 1.00 43.66 398 GLU A O 1
ATOM 3165 N N . GLN A 1 399 ? -8.649 11.896 -4.553 1.00 42.41 399 GLN A N 1
ATOM 3166 C CA . GLN A 1 399 ? -9.091 11.480 -5.884 1.00 42.41 399 GLN A CA 1
ATOM 3167 C C . GLN A 1 399 ? -9.360 9.969 -6.007 1.00 42.41 399 GLN A C 1
ATOM 3169 O O . GLN A 1 399 ? -8.457 9.214 -6.381 1.00 42.41 399 GLN A O 1
ATOM 3174 N N . PRO A 1 400 ? -10.608 9.497 -5.790 1.00 47.56 400 PRO A N 1
ATOM 3175 C CA . PRO A 1 400 ? -10.989 8.239 -6.414 1.00 47.56 400 PRO A CA 1
ATOM 3176 C C . PRO A 1 400 ? -10.663 8.366 -7.907 1.00 47.56 400 PRO A C 1
ATOM 3178 O O . PRO A 1 400 ? -10.947 9.400 -8.524 1.00 47.56 400 PRO A O 1
ATOM 3181 N N . PHE A 1 401 ? -10.048 7.340 -8.503 1.00 49.47 401 PHE A N 1
ATOM 3182 C CA . PHE A 1 401 ? -10.130 7.198 -9.956 1.00 49.47 401 PHE A CA 1
ATOM 3183 C C . PHE A 1 401 ? -11.596 7.403 -10.308 1.00 49.47 401 PHE A C 1
ATOM 3185 O O . PHE A 1 401 ? -12.452 6.873 -9.597 1.00 49.47 401 PHE A O 1
ATOM 3192 N N . SER A 1 402 ? -11.889 8.185 -11.347 1.00 44.34 402 SER A N 1
ATOM 3193 C CA . SER A 1 402 ? -13.237 8.699 -11.636 1.00 44.34 402 SER A CA 1
ATOM 3194 C C . SER A 1 402 ? -14.332 7.623 -11.688 1.00 44.34 402 SER A C 1
ATOM 3196 O O . SER A 1 402 ? -15.507 7.960 -11.769 1.00 44.34 402 SER A O 1
ATOM 3198 N N . GLN A 1 403 ? -13.957 6.339 -11.689 1.00 46.75 403 GLN A N 1
ATOM 3199 C CA . GLN A 1 403 ? -14.822 5.177 -11.810 1.00 46.75 403 GLN A CA 1
ATOM 3200 C C . GLN A 1 403 ? -14.359 3.949 -10.975 1.00 46.75 403 GLN A C 1
ATOM 3202 O O . GLN A 1 403 ? -14.873 2.859 -11.186 1.00 46.75 403 GLN A O 1
ATOM 3207 N N . ALA A 1 404 ? -13.412 4.059 -10.026 1.00 44.81 404 ALA A N 1
ATOM 3208 C CA . ALA A 1 404 ? -12.941 2.890 -9.258 1.00 44.81 404 ALA A CA 1
ATOM 3209 C C . ALA A 1 404 ? -13.344 2.919 -7.778 1.00 44.81 404 ALA A C 1
ATOM 3211 O O . ALA A 1 404 ? -12.937 3.813 -7.036 1.00 44.81 404 ALA A O 1
ATOM 3212 N N . GLN A 1 405 ? -14.060 1.885 -7.320 1.00 51.34 405 GLN A N 1
ATOM 3213 C CA . GLN A 1 405 ? -14.085 1.523 -5.903 1.00 51.34 405 GLN A CA 1
ATOM 3214 C C . GLN A 1 405 ? -12.696 1.002 -5.517 1.00 51.34 405 GLN A C 1
ATOM 3216 O O . GLN A 1 405 ? -12.299 -0.103 -5.886 1.00 51.34 405 GLN A O 1
ATOM 3221 N N . LEU A 1 406 ? -11.920 1.829 -4.818 1.00 53.22 406 LEU A N 1
ATOM 3222 C CA . LEU A 1 406 ? -10.675 1.375 -4.209 1.00 53.22 406 LEU A CA 1
ATOM 3223 C C . LEU A 1 406 ? -10.992 0.392 -3.072 1.00 53.22 406 LEU A C 1
ATOM 3225 O O . LEU A 1 406 ? -12.016 0.551 -2.400 1.00 53.22 406 LEU A O 1
ATOM 3229 N N . PRO A 1 407 ? -10.140 -0.625 -2.846 1.00 55.28 407 PRO A N 1
ATOM 3230 C CA . PRO A 1 407 ? -10.355 -1.563 -1.759 1.00 55.28 407 PRO A CA 1
ATOM 3231 C C . PRO A 1 407 ? -10.429 -0.840 -0.409 1.00 55.28 407 PRO A C 1
ATOM 3233 O O . PRO A 1 407 ? -9.823 0.208 -0.189 1.00 55.28 407 PRO A O 1
ATOM 3236 N N . VAL A 1 408 ? -11.153 -1.458 0.525 1.00 58.84 408 VAL A N 1
ATOM 3237 C CA . VAL A 1 408 ? -11.298 -1.018 1.923 1.00 58.84 408 VAL A CA 1
ATOM 3238 C C . VAL A 1 408 ? -9.931 -0.855 2.611 1.00 58.84 408 VAL A C 1
ATOM 3240 O O . VAL A 1 408 ? -9.792 -0.077 3.561 1.00 58.84 408 VAL A O 1
ATOM 3243 N N . TYR A 1 409 ? -8.913 -1.565 2.133 1.00 70.56 409 TYR A N 1
ATOM 3244 C CA . TYR A 1 409 ? -7.551 -1.576 2.660 1.00 70.56 409 TYR A CA 1
ATOM 3245 C C . TYR A 1 409 ? -6.563 -0.962 1.679 1.00 70.56 409 TYR A C 1
ATOM 3247 O O . TYR A 1 409 ? -6.883 -0.722 0.516 1.00 70.56 409 TYR A O 1
ATOM 3255 N N . ARG A 1 410 ? -5.330 -0.724 2.136 1.00 77.44 410 ARG A N 1
ATOM 3256 C CA . ARG A 1 410 ? -4.290 -0.293 1.205 1.00 77.44 410 ARG A CA 1
ATOM 3257 C C . ARG A 1 410 ? -4.009 -1.419 0.218 1.00 77.44 410 ARG A C 1
ATOM 3259 O O . ARG A 1 410 ? -3.952 -2.585 0.579 1.00 77.44 410 ARG A O 1
ATOM 3266 N N . THR A 1 411 ? -3.796 -1.050 -1.030 1.00 75.75 411 THR A N 1
ATOM 3267 C CA . THR A 1 411 ? -3.661 -1.964 -2.170 1.00 75.75 411 THR A CA 1
ATOM 3268 C C . THR A 1 411 ? -2.459 -2.906 -2.103 1.00 75.75 411 THR A C 1
ATOM 3270 O O . THR A 1 411 ? -2.434 -3.917 -2.799 1.00 75.75 411 THR A O 1
ATOM 3273 N N . TYR A 1 412 ? -1.462 -2.579 -1.284 1.00 82.81 412 TYR A N 1
ATOM 3274 C CA . TYR A 1 412 ? -0.283 -3.408 -1.023 1.00 82.81 412 TYR A CA 1
ATOM 3275 C C . TYR A 1 412 ? -0.408 -4.253 0.255 1.00 82.81 412 TYR A C 1
ATOM 3277 O O . TYR A 1 412 ? 0.503 -5.020 0.560 1.00 82.81 412 TYR A O 1
ATOM 3285 N N . GLU A 1 413 ? -1.489 -4.100 1.027 1.00 87.38 413 GLU A N 1
ATOM 3286 C CA . GLU A 1 413 ? -1.769 -4.892 2.227 1.00 87.38 413 GLU A CA 1
ATOM 3287 C C . GLU A 1 413 ? -2.543 -6.161 1.832 1.00 87.38 413 GLU A C 1
ATOM 3289 O O . GLU A 1 413 ? -3.584 -6.093 1.180 1.00 87.38 413 GLU A O 1
ATOM 3294 N N . ILE A 1 414 ? -2.035 -7.332 2.221 1.00 87.69 414 ILE A N 1
ATOM 3295 C CA . ILE A 1 414 ? -2.652 -8.633 1.942 1.00 87.69 414 ILE A CA 1
ATOM 3296 C C . ILE A 1 414 ? -3.525 -9.015 3.145 1.00 87.69 414 ILE A C 1
ATOM 3298 O O . ILE A 1 414 ? -2.980 -9.270 4.226 1.00 87.69 414 ILE A O 1
ATOM 3302 N N . PRO A 1 415 ? -4.863 -9.055 3.005 1.00 88.75 415 PRO A N 1
ATOM 3303 C CA . PRO A 1 415 ? -5.734 -9.466 4.095 1.00 88.75 415 PRO A CA 1
ATOM 3304 C C . PRO A 1 415 ? -5.547 -10.956 4.400 1.00 88.75 415 PRO A C 1
ATOM 3306 O O . PRO A 1 415 ? -5.473 -11.786 3.492 1.00 88.75 415 PRO A O 1
ATOM 3309 N N . LEU A 1 416 ? -5.488 -11.302 5.684 1.00 90.94 416 LEU A N 1
ATOM 3310 C CA . LEU A 1 416 ? -5.571 -12.690 6.128 1.00 90.94 416 LEU A CA 1
ATOM 3311 C C . LEU A 1 416 ? -6.975 -13.247 5.858 1.00 90.94 416 LEU A C 1
ATOM 3313 O O . LEU A 1 416 ? -7.961 -12.512 5.849 1.00 90.94 416 LEU A O 1
ATOM 3317 N N . SER A 1 417 ? -7.072 -14.566 5.683 1.00 87.12 417 SER A N 1
ATOM 3318 C CA . SER A 1 417 ? -8.358 -15.262 5.539 1.00 87.12 417 SER A CA 1
ATOM 3319 C C . SER A 1 417 ? -9.234 -15.150 6.789 1.00 87.12 417 SER A C 1
ATOM 3321 O O . SER A 1 417 ? -10.462 -15.151 6.695 1.00 87.12 417 SER A O 1
ATOM 3323 N N . ASP A 1 418 ? -8.601 -15.052 7.957 1.00 88.31 418 ASP A N 1
ATOM 3324 C CA . ASP A 1 418 ? -9.288 -14.938 9.234 1.00 88.31 418 ASP A CA 1
ATOM 3325 C C . ASP A 1 418 ? -9.800 -13.523 9.452 1.00 88.31 418 ASP A C 1
ATOM 3327 O O . ASP A 1 418 ? -9.070 -12.539 9.321 1.00 88.31 418 ASP A O 1
ATOM 3331 N N . ARG A 1 419 ? -11.072 -13.434 9.830 1.00 91.75 419 ARG A N 1
ATOM 3332 C CA . ARG A 1 419 ? -11.765 -12.163 10.009 1.00 91.75 419 ARG A CA 1
ATOM 3333 C C . ARG A 1 419 ? -11.670 -11.721 11.458 1.00 91.75 419 ARG A C 1
ATOM 3335 O O . ARG A 1 419 ? -12.023 -12.483 12.358 1.00 91.75 419 ARG A O 1
ATOM 3342 N N . ALA A 1 420 ? -11.278 -10.469 11.669 1.00 93.88 420 ALA A N 1
ATOM 3343 C CA . ALA A 1 420 ? -11.335 -9.871 12.993 1.00 93.88 420 ALA A CA 1
ATOM 3344 C C . ALA A 1 420 ? -12.797 -9.761 13.465 1.00 93.88 420 ALA A C 1
ATOM 3346 O O . ALA A 1 420 ? -13.627 -9.223 12.736 1.00 93.88 420 ALA A O 1
ATOM 3347 N N . PRO A 1 421 ? -13.171 -10.252 14.652 1.00 95.31 421 PRO A N 1
ATOM 3348 C CA . PRO A 1 421 ? -14.545 -10.166 15.135 1.00 95.31 421 PRO A CA 1
ATOM 3349 C C . PRO A 1 421 ? -14.957 -8.707 15.372 1.00 95.31 421 PRO A C 1
ATOM 3351 O O . PRO A 1 421 ? -14.211 -7.931 15.970 1.00 95.31 421 PRO A O 1
ATOM 3354 N N . CYS A 1 422 ? -16.161 -8.346 14.923 1.00 94.44 422 CYS A N 1
ATOM 3355 C CA . CYS A 1 422 ? -16.775 -7.057 15.233 1.00 94.44 422 CYS A CA 1
ATOM 3356 C C . CYS A 1 422 ? -17.439 -7.138 16.607 1.00 94.44 422 CYS A C 1
ATOM 3358 O O . CYS A 1 422 ? -18.304 -7.982 16.836 1.00 94.44 422 CYS A O 1
ATOM 3360 N N . ARG A 1 423 ? -17.025 -6.279 17.538 1.00 95.06 423 ARG A N 1
ATOM 3361 C CA . ARG A 1 423 ? -17.549 -6.233 18.907 1.00 95.06 423 ARG A CA 1
ATOM 3362 C C . ARG A 1 423 ? -17.909 -4.806 19.285 1.00 95.06 423 ARG A C 1
ATOM 3364 O O . ARG A 1 423 ? -17.289 -3.857 18.811 1.00 95.06 423 ARG A O 1
ATOM 3371 N N . ASN A 1 424 ? -18.903 -4.633 20.150 1.00 93.94 424 ASN A N 1
ATOM 3372 C CA . ASN A 1 424 ? -19.234 -3.307 20.669 1.00 93.94 424 ASN A CA 1
ATOM 3373 C C . ASN A 1 424 ? -18.019 -2.700 21.386 1.00 93.94 424 ASN A C 1
ATOM 3375 O O . ASN A 1 424 ? -17.288 -3.415 22.067 1.00 93.94 424 ASN A O 1
ATOM 3379 N N . LEU A 1 425 ? -17.820 -1.387 21.296 1.00 90.44 425 LEU A N 1
ATOM 3380 C CA . LEU A 1 425 ? -16.687 -0.739 21.958 1.00 90.44 425 LEU A CA 1
ATOM 3381 C C . LEU A 1 425 ? -16.633 -0.982 23.473 1.00 90.44 425 LEU A C 1
ATOM 3383 O O . LEU A 1 425 ? -15.549 -1.140 24.026 1.00 90.44 425 LEU A O 1
ATOM 3387 N N . LYS A 1 426 ? -17.796 -1.113 24.126 1.00 92.75 426 LYS A N 1
ATOM 3388 C CA . LYS A 1 426 ? -17.897 -1.502 25.542 1.00 92.75 426 LYS A CA 1
ATOM 3389 C C . LYS A 1 426 ? -17.157 -2.800 25.852 1.00 92.75 426 LYS A C 1
ATOM 3391 O O . LYS A 1 426 ? -16.580 -2.916 26.925 1.00 92.75 426 LYS A O 1
ATOM 3396 N N . PHE A 1 427 ? -17.154 -3.750 24.915 1.00 91.94 427 PHE A N 1
ATOM 3397 C CA . PHE A 1 427 ? -16.412 -4.997 25.057 1.00 91.94 427 PHE A CA 1
ATOM 3398 C C . PHE A 1 427 ? -14.913 -4.719 25.170 1.00 91.94 427 PHE A C 1
ATOM 3400 O O . PHE A 1 427 ? -14.284 -5.183 26.112 1.00 91.94 427 PHE A O 1
ATOM 3407 N N . TYR A 1 428 ? -14.350 -3.918 24.263 1.00 88.12 428 TYR A N 1
ATOM 3408 C CA . TYR A 1 428 ? -12.930 -3.557 24.306 1.00 88.12 428 TYR A CA 1
ATOM 3409 C C . TYR A 1 428 ? -12.577 -2.739 25.559 1.00 88.12 428 TYR A C 1
ATOM 3411 O O . TYR A 1 428 ? -11.471 -2.834 26.073 1.00 88.12 428 TYR A O 1
ATOM 3419 N N . CYS A 1 429 ? -13.515 -1.966 26.102 1.00 90.12 429 CYS A N 1
ATOM 3420 C CA . CYS A 1 429 ? -13.251 -1.117 27.263 1.00 90.12 429 CYS A CA 1
ATOM 3421 C C . CYS A 1 429 ? -13.394 -1.799 28.630 1.00 90.12 429 CYS A C 1
ATOM 3423 O O . CYS A 1 429 ? -13.071 -1.169 29.637 1.00 90.12 429 CYS A O 1
ATOM 3425 N N . ALA A 1 430 ? -13.871 -3.044 28.688 1.00 91.56 430 ALA A N 1
ATOM 3426 C CA . ALA A 1 430 ? -13.958 -3.791 29.938 1.00 91.56 430 ALA A CA 1
ATOM 3427 C C . ALA A 1 430 ? -12.589 -4.378 30.321 1.00 91.56 430 ALA A C 1
ATOM 3429 O O . ALA A 1 430 ? -11.931 -5.010 29.493 1.00 91.56 430 ALA A O 1
ATOM 3430 N N . ASP A 1 431 ? -12.180 -4.211 31.581 1.00 83.75 431 ASP A N 1
ATOM 3431 C CA . ASP A 1 431 ? -10.842 -4.603 32.053 1.00 83.75 431 ASP A CA 1
ATOM 3432 C C . ASP A 1 431 ? -10.568 -6.111 31.886 1.00 83.75 431 ASP A C 1
ATOM 3434 O O . ASP A 1 431 ? -9.457 -6.517 31.540 1.00 83.75 431 ASP A O 1
ATOM 3438 N N . GLU A 1 432 ? -11.596 -6.949 32.043 1.00 83.88 432 GLU A N 1
ATOM 3439 C CA . GLU A 1 432 ? -11.514 -8.406 31.858 1.00 83.88 432 GLU A CA 1
ATOM 3440 C C . GLU A 1 432 ? -11.147 -8.801 30.414 1.00 83.88 432 GLU A C 1
ATOM 3442 O O . GLU A 1 432 ? -10.484 -9.816 30.186 1.00 83.88 432 GLU A O 1
ATOM 3447 N N . ASN A 1 433 ? -11.499 -7.966 29.431 1.00 85.38 433 ASN A N 1
ATOM 3448 C CA . ASN A 1 433 ? -11.323 -8.261 28.009 1.00 85.38 433 ASN A CA 1
ATOM 3449 C C . ASN A 1 433 ? -9.957 -7.831 27.455 1.00 85.38 433 ASN A C 1
ATOM 3451 O O . ASN A 1 433 ? -9.606 -8.216 26.336 1.00 85.38 433 ASN A O 1
ATOM 3455 N N . ALA A 1 434 ? -9.146 -7.099 28.226 1.00 80.75 434 ALA A N 1
ATOM 3456 C CA . ALA A 1 434 ? -7.781 -6.752 27.824 1.00 80.75 434 ALA A CA 1
ATOM 3457 C C . ALA A 1 434 ? -6.917 -8.010 27.597 1.00 80.75 434 ALA A C 1
ATOM 3459 O O . ALA A 1 434 ? -6.116 -8.065 26.663 1.00 80.75 434 ALA A O 1
ATOM 3460 N N . ARG A 1 435 ? -7.125 -9.061 28.406 1.00 84.25 435 ARG A N 1
ATOM 3461 C CA . ARG A 1 435 ? -6.438 -10.356 28.246 1.00 84.25 435 ARG A CA 1
ATOM 3462 C C . ARG A 1 435 ? -6.832 -11.063 26.951 1.00 84.25 435 ARG A C 1
ATOM 3464 O O . ARG A 1 435 ? -5.952 -11.499 26.216 1.00 84.25 435 ARG A O 1
ATOM 3471 N N . LEU A 1 436 ? -8.129 -11.100 26.639 1.00 86.31 436 LEU A N 1
ATOM 3472 C CA . LEU A 1 436 ? -8.645 -11.718 25.412 1.00 86.31 436 LEU A CA 1
ATOM 3473 C C . LEU A 1 436 ? -8.064 -11.067 24.158 1.00 86.31 436 LEU A C 1
ATOM 3475 O O . LEU A 1 436 ? -7.752 -11.750 23.188 1.00 86.31 436 LEU A O 1
ATOM 3479 N N . LEU A 1 437 ? -7.877 -9.750 24.177 1.00 86.19 437 LEU A N 1
ATOM 3480 C CA . LEU A 1 437 ? -7.222 -9.065 23.075 1.00 86.19 437 LEU A CA 1
ATOM 3481 C C . LEU A 1 437 ? -5.744 -9.449 22.952 1.00 86.19 437 LEU A C 1
ATOM 3483 O O . LEU A 1 437 ? -5.272 -9.683 21.843 1.00 86.19 437 LEU A O 1
ATOM 3487 N N . HIS A 1 438 ? -5.000 -9.498 24.058 1.00 87.12 438 HIS A N 1
ATOM 3488 C CA . HIS A 1 438 ? -3.602 -9.931 24.015 1.00 87.12 438 HIS A CA 1
ATOM 3489 C C . HIS A 1 438 ? -3.465 -11.345 23.439 1.00 87.12 438 HIS A C 1
ATOM 3491 O O . HIS A 1 438 ? -2.578 -11.590 22.617 1.00 87.12 438 HIS A O 1
ATOM 3497 N N . GLU A 1 439 ? -4.366 -12.251 23.817 1.00 90.56 439 GLU A N 1
ATOM 3498 C CA . GLU A 1 439 ? -4.454 -13.594 23.244 1.00 90.56 439 GLU A CA 1
ATOM 3499 C C . GLU A 1 439 ? -4.786 -13.550 21.748 1.00 90.56 439 GLU A C 1
ATOM 3501 O O . GLU A 1 439 ? -4.104 -14.200 20.956 1.00 90.56 439 GLU A O 1
ATOM 3506 N N . GLU A 1 440 ? -5.766 -12.737 21.341 1.00 92.56 440 GLU A N 1
ATOM 3507 C CA . GLU A 1 440 ? -6.134 -12.544 19.935 1.00 92.56 440 GLU A CA 1
ATOM 3508 C C . GLU A 1 440 ? -4.941 -12.033 19.108 1.00 92.56 440 GLU A C 1
ATOM 3510 O O . GLU A 1 440 ? -4.615 -12.610 18.073 1.00 92.56 440 GLU A O 1
ATOM 3515 N N . VAL A 1 441 ? -4.218 -11.017 19.592 1.00 93.19 441 VAL A N 1
ATOM 3516 C CA . VAL A 1 441 ? -3.016 -10.474 18.935 1.00 93.19 441 VAL A CA 1
ATOM 3517 C C . VAL A 1 441 ? -1.925 -11.537 18.806 1.00 93.19 441 VAL A C 1
ATOM 3519 O O . VAL A 1 441 ? -1.328 -11.673 17.738 1.00 93.19 441 VAL A O 1
ATOM 3522 N N . SER A 1 442 ? -1.673 -12.319 19.859 1.00 93.00 442 SER A N 1
ATOM 3523 C CA . SER A 1 442 ? -0.653 -13.374 19.834 1.00 93.00 442 SER A CA 1
ATOM 3524 C C . SER A 1 442 ? -1.011 -14.495 18.847 1.00 93.00 442 SER A C 1
ATOM 3526 O O . SER A 1 442 ? -0.165 -14.937 18.062 1.00 93.00 442 SER A O 1
ATOM 3528 N N . GLN A 1 443 ? -2.284 -14.905 18.811 1.00 94.38 443 GLN A N 1
ATOM 3529 C CA . GLN A 1 443 ? -2.784 -15.874 17.835 1.00 94.38 443 GLN A CA 1
ATOM 3530 C C . GLN A 1 443 ? -2.635 -15.351 16.403 1.00 94.38 443 GLN A C 1
ATOM 3532 O O . GLN A 1 443 ? -2.143 -16.071 15.532 1.00 94.38 443 GLN A O 1
ATOM 3537 N N . VAL A 1 444 ? -2.998 -14.091 16.156 1.00 95.06 444 VAL A N 1
ATOM 3538 C CA . VAL A 1 444 ? -2.862 -13.455 14.840 1.00 95.06 444 VAL A CA 1
ATOM 3539 C C . VAL A 1 444 ? -1.398 -13.365 14.416 1.00 95.06 444 VAL A C 1
ATOM 3541 O O . VAL A 1 444 ? -1.079 -13.695 13.274 1.00 95.06 444 VAL A O 1
ATOM 3544 N N . PHE A 1 445 ? -0.484 -13.003 15.321 1.00 95.25 445 PHE A N 1
ATOM 3545 C CA . PHE A 1 445 ? 0.952 -13.000 15.033 1.00 95.25 445 PHE A CA 1
ATOM 3546 C C . PHE A 1 445 ? 1.461 -14.376 14.611 1.00 95.25 445 PHE A C 1
ATOM 3548 O O . PHE A 1 445 ? 2.178 -14.477 13.617 1.00 95.25 445 PHE A O 1
ATOM 3555 N N . SER A 1 446 ? 1.062 -15.442 15.308 1.00 94.44 446 SER A N 1
ATOM 3556 C CA . SER A 1 446 ? 1.436 -16.808 14.924 1.00 94.44 446 SER A CA 1
ATOM 3557 C C . SER A 1 446 ? 1.002 -17.138 13.489 1.00 94.44 446 SER A C 1
ATOM 3559 O O . SER A 1 446 ? 1.795 -17.665 12.704 1.00 94.44 446 SER A O 1
ATOM 3561 N N . ARG A 1 447 ? -0.218 -16.745 13.104 1.00 94.31 447 ARG A N 1
ATOM 3562 C CA . ARG A 1 447 ? -0.753 -16.972 11.753 1.00 94.31 447 ARG A CA 1
ATOM 3563 C C . ARG A 1 447 ? -0.056 -16.121 10.693 1.00 94.31 447 ARG A C 1
ATOM 3565 O O . ARG A 1 447 ? 0.298 -16.646 9.641 1.00 94.31 447 ARG A O 1
ATOM 3572 N N . MET A 1 448 ? 0.214 -14.846 10.978 1.00 95.19 448 MET A N 1
ATOM 3573 C CA . MET A 1 448 ? 0.979 -13.965 10.084 1.00 95.19 448 MET A CA 1
ATOM 3574 C C . MET A 1 448 ? 2.389 -14.498 9.823 1.00 95.19 448 MET A C 1
ATOM 3576 O O . MET A 1 448 ? 2.846 -14.501 8.683 1.00 95.19 448 MET A O 1
ATOM 3580 N N . ILE A 1 449 ? 3.069 -14.991 10.862 1.00 93.94 449 ILE A N 1
ATOM 3581 C CA . ILE A 1 449 ? 4.383 -15.630 10.721 1.00 93.94 449 ILE A CA 1
ATOM 3582 C C . ILE A 1 449 ? 4.272 -16.859 9.822 1.00 93.94 449 ILE A C 1
ATOM 3584 O O . ILE A 1 449 ? 5.040 -16.988 8.872 1.00 93.94 449 ILE A O 1
ATOM 3588 N N . SER A 1 450 ? 3.296 -17.735 10.080 1.00 92.00 450 SER A N 1
ATOM 3589 C CA . SER A 1 450 ? 3.070 -18.925 9.255 1.00 92.00 450 SER A CA 1
ATOM 3590 C C . SER A 1 450 ? 2.832 -18.566 7.787 1.00 92.00 450 SER A C 1
ATOM 3592 O O . SER A 1 450 ? 3.394 -19.211 6.900 1.00 92.00 450 SER A O 1
ATOM 3594 N N . TYR A 1 451 ? 2.043 -17.521 7.523 1.00 92.12 451 TYR A N 1
ATOM 3595 C CA . TYR A 1 451 ? 1.800 -17.033 6.169 1.00 92.12 451 TYR A CA 1
ATOM 3596 C C . TYR A 1 451 ? 3.099 -16.557 5.513 1.00 92.12 451 TYR A C 1
ATOM 3598 O O . TYR A 1 451 ? 3.428 -17.025 4.429 1.00 92.12 451 TYR A O 1
ATOM 3606 N N . PHE A 1 452 ? 3.872 -15.682 6.170 1.00 90.81 452 PHE A N 1
ATOM 3607 C CA . PHE A 1 452 ? 5.137 -15.190 5.615 1.00 90.81 452 PHE A CA 1
ATOM 3608 C C . PHE A 1 452 ? 6.122 -16.319 5.312 1.00 90.81 452 PHE A C 1
ATOM 3610 O O . PHE A 1 452 ? 6.747 -16.318 4.257 1.00 90.81 452 PHE A O 1
ATOM 3617 N N . LEU A 1 453 ? 6.259 -17.294 6.212 1.00 88.81 453 LEU A N 1
ATOM 3618 C CA . LEU A 1 453 ? 7.144 -18.436 5.985 1.00 88.81 453 LEU A CA 1
ATOM 3619 C C . LEU A 1 453 ? 6.681 -19.278 4.790 1.00 88.81 453 LEU A C 1
ATOM 3621 O O . LEU A 1 453 ? 7.506 -19.648 3.957 1.00 88.81 453 LEU A O 1
ATOM 3625 N N . THR A 1 454 ? 5.374 -19.512 4.663 1.00 87.50 454 THR A N 1
ATOM 3626 C CA . THR A 1 454 ? 4.793 -20.247 3.528 1.00 87.50 454 THR A CA 1
ATOM 3627 C C . THR A 1 454 ? 4.996 -19.497 2.210 1.00 87.50 454 THR A C 1
ATOM 3629 O O . THR A 1 454 ? 5.404 -20.099 1.219 1.00 87.50 454 THR A O 1
ATOM 3632 N N . ASP A 1 455 ? 4.772 -18.181 2.193 1.00 85.44 455 ASP A N 1
ATOM 3633 C CA . ASP A 1 455 ? 4.929 -17.345 0.995 1.00 85.44 455 ASP A CA 1
ATOM 3634 C C . ASP A 1 455 ? 6.390 -17.286 0.514 1.00 85.44 455 ASP A C 1
ATOM 3636 O O . ASP A 1 455 ? 6.673 -17.307 -0.684 1.00 85.44 455 ASP A O 1
ATOM 3640 N N . LEU A 1 456 ? 7.337 -17.334 1.455 1.00 84.69 456 LEU A N 1
ATOM 3641 C CA . LEU A 1 456 ? 8.774 -17.448 1.183 1.00 84.69 456 LEU A CA 1
ATOM 3642 C C . LEU A 1 456 ? 9.220 -18.882 0.834 1.00 84.69 456 LEU A C 1
ATOM 3644 O O . LEU A 1 456 ? 10.410 -19.138 0.634 1.00 84.69 456 LEU A O 1
ATOM 3648 N N . GLY A 1 457 ? 8.288 -19.839 0.772 1.00 83.31 457 GLY A N 1
ATOM 3649 C CA . GLY A 1 457 ? 8.571 -21.247 0.490 1.00 83.31 457 GLY A CA 1
ATOM 3650 C C . GLY A 1 457 ? 9.381 -21.948 1.584 1.00 83.31 457 GLY A C 1
ATOM 3651 O O . GLY A 1 457 ? 10.018 -22.968 1.320 1.00 83.31 457 GLY A O 1
ATOM 3652 N N . ILE A 1 458 ? 9.376 -21.406 2.802 1.00 82.62 458 ILE A N 1
ATOM 3653 C CA . ILE A 1 458 ? 9.909 -22.033 4.013 1.00 82.62 458 ILE A CA 1
ATOM 3654 C C . ILE A 1 458 ? 8.773 -22.883 4.586 1.00 82.62 458 ILE A C 1
ATOM 3656 O O . ILE A 1 458 ? 8.154 -22.553 5.599 1.00 82.62 458 ILE A O 1
ATOM 3660 N N . ASN A 1 459 ? 8.430 -23.953 3.869 1.00 71.25 459 ASN A N 1
ATOM 3661 C CA . ASN A 1 459 ? 7.339 -24.824 4.276 1.00 71.25 459 ASN A CA 1
ATOM 3662 C C . ASN A 1 459 ? 7.685 -25.511 5.598 1.00 71.25 459 ASN A C 1
ATOM 3664 O O . ASN A 1 459 ? 8.800 -25.983 5.825 1.00 71.25 459 ASN A O 1
ATOM 3668 N N . ALA A 1 460 ? 6.686 -25.604 6.471 1.00 52.78 460 ALA A N 1
ATOM 3669 C CA . ALA A 1 460 ? 6.667 -26.659 7.454 1.00 52.78 460 ALA A CA 1
ATOM 3670 C C . ALA A 1 460 ? 6.399 -27.956 6.696 1.00 52.78 460 ALA A C 1
ATOM 3672 O O . ALA A 1 460 ? 5.244 -28.289 6.464 1.00 52.78 460 ALA A O 1
ATOM 3673 N N . GLU A 1 461 ? 7.440 -28.681 6.300 1.00 52.41 461 GLU A N 1
ATOM 3674 C CA . GLU A 1 461 ? 7.260 -30.123 6.190 1.00 52.41 461 GLU A CA 1
ATOM 3675 C C . GLU A 1 461 ? 6.848 -30.581 7.588 1.00 52.41 461 GLU A C 1
ATOM 3677 O O . GLU A 1 461 ? 7.623 -30.559 8.549 1.00 52.41 461 GLU A O 1
ATOM 3682 N N . THR A 1 462 ? 5.548 -30.812 7.750 1.00 45.19 462 THR A N 1
ATOM 3683 C CA . THR A 1 462 ? 5.023 -31.577 8.863 1.00 45.19 462 THR A CA 1
ATOM 3684 C C . THR A 1 462 ? 5.734 -32.914 8.782 1.00 45.19 462 THR A C 1
ATOM 3686 O O . THR A 1 462 ? 5.500 -33.693 7.868 1.00 45.19 462 THR A O 1
ATOM 3689 N N . SER A 1 463 ? 6.652 -33.136 9.718 1.00 42.38 463 SER A N 1
ATOM 3690 C CA . SER A 1 463 ? 7.237 -34.435 10.047 1.00 42.38 463 SER A CA 1
ATOM 3691 C C . SER A 1 463 ? 6.113 -35.400 10.457 1.00 42.38 463 SER A C 1
ATOM 3693 O O . SER A 1 463 ? 5.951 -35.712 11.634 1.00 42.38 463 SER A O 1
ATOM 3695 N N . GLN A 1 464 ? 5.272 -35.803 9.509 1.00 43.00 464 GLN A N 1
ATOM 3696 C CA . GLN A 1 464 ? 4.210 -36.788 9.691 1.00 43.00 464 GLN A CA 1
ATOM 3697 C C . GLN A 1 464 ? 4.596 -38.168 9.143 1.00 43.00 464 GLN A C 1
ATOM 3699 O O . GLN A 1 464 ? 3.906 -39.126 9.462 1.00 43.00 464 GLN A O 1
ATOM 3704 N N . ASP A 1 465 ? 5.739 -38.298 8.459 1.00 40.28 465 ASP A N 1
ATOM 3705 C CA . ASP A 1 465 ? 6.217 -39.574 7.898 1.00 40.28 465 ASP A CA 1
ATOM 3706 C C . ASP A 1 465 ? 7.351 -40.231 8.713 1.00 40.28 465 ASP A C 1
ATOM 3708 O O . ASP A 1 465 ? 8.139 -41.015 8.190 1.00 40.28 465 ASP A O 1
ATOM 3712 N N . ALA A 1 466 ? 7.444 -39.937 10.012 1.00 39.50 466 ALA A N 1
ATOM 3713 C CA . ALA A 1 466 ? 8.355 -40.626 10.929 1.00 39.50 466 ALA A CA 1
ATOM 3714 C C . ALA A 1 466 ? 7.572 -41.314 12.058 1.00 39.50 466 ALA A C 1
ATOM 3716 O O . ALA A 1 466 ? 7.674 -40.926 13.223 1.00 39.50 466 ALA A O 1
ATOM 3717 N N . HIS A 1 467 ? 6.778 -42.326 11.701 1.00 38.91 467 HIS A N 1
ATOM 3718 C CA . HIS A 1 467 ? 6.266 -43.328 12.635 1.00 38.91 467 HIS A CA 1
ATOM 3719 C C . HIS A 1 467 ? 6.476 -44.735 12.093 1.00 38.91 467 HIS A C 1
ATOM 3721 O O . HIS A 1 467 ? 6.119 -44.969 10.917 1.00 38.91 467 HIS A O 1
#

pLDDT: mean 76.62, std 17.39, range [27.83, 96.12]

Secondary structure (DSSP, 8-state):
---HHHHHHHHHHHHHTT--------TTHHHHHTTTTT-EEEEEEEEEEETT--TTS------GGG-EEEEEEGGGTPPPEEE--B-S-HHHHTTTEEEEEE-SEEEEEEEE-HHHHHHTTS-SS------EEEEEE-TT-SEEEEEEEEEEEEEEE-TTS-EEEEEE-S--EEE--HHHHHHHHHHHHSS----EE---EETT-----GGGGTS--EEEE--PPPEEE---HHHHHHHHTT--HHHHHHHHHSSSHHHHHHHHHHHHHHHHHHHHHHHHHHHHHHHHHHHHHHHHHHTTHHHHHHHHHHHHHHHHHHHHHHTTTTT--S--SPPPPEEEEEEEEEEEEEEBSSTTEEEEEEEEEEEEEE--SSS-EEEEEEEEEEE-TTBPP----SS--TT----SS-TTEEEEEEEPPPEEHHHHHSTTHHHHHHHHHHHHHHHHHHHHHHHTT-------S--